Protein 5F82 (pdb70)

CATH classification: 3.40.710.10

Organism: Pseudomonas aeruginosa (NCBI:txid287)

Secondary structure (DSSP, 8-state):
--HHHHHHHHHHHHT-EEEEEEE-TT--EEEEESTTS-EE-GGGGHHHHHHHHHHHHHHTSS-TT-EEE--GGG--SS-HHHHHHTTTTEEEHHHHHHHHHHH--HHHHHHHHHHHTSHHHHHHHHHHTT-SS----S-TTGGG---TT--TTEE-HHHHHHHHHHHHHSSSS-HHHHHHHHHHHHT-SS-TTSGGGGS-TTSEEEEEEEEEGGGEEEEEEEEEETTEEEEEEEEEE-TTS-HHHHHHHHHHHHHHHHHHHT--/-HHHHHHHHHHHHHHHHT-EEEEEEE-TT--EEEEESTTS-EE-GGGGHHHHHHHHHHHHHHTS--TT-EEE--GGG--SS-HHHHHHTTTTEEEHHHHHHHHHHH--HHHHHHHHHHHTHHHHHHHHHHHTT-SS----S-TTGGG---TT--TTEE-HHHHHHHHHHHHTSSSS-HHHHHHHHHHHHT-SS-TTTGGGGS-TTSEEEEEEEEEGGGEEEEEEEEEETTEEEEEEEEEE-TTS-HHHHHHHHHHHHHHHHHHHHH-

Sequence (531 aa):
LTFKTTDDLEKLEREKAAQQIGVVAIVDPQGEIIVAGHRRMAQRFAMGSTFKFFPLAALVFEERIDSSGTERGDRKLSSYGPDMMIVEEWSPATERFLASGHMMTVLEAAQAAVQLSDNGATNLLLREIGGPAAMTQYFRKIGDSVSRLDRKKEPEMSDNTPGDLRDTTTPIAMARTVAKKVLYGGALTSSTTSTHTIEERWLIGNQTGDATLRAGFPKDWVVVGEKTGTCANGGRNDIGFFFKKAQERDYAVAVYTTAPKLSAVERDELVASVGQQVITQLILSSTSEKLTFKTDLEKKLEREKAAQIGVAIVDPQGEIVAGHRMMAQRFAMGSTFKFFPLAALVFERIDSSGTTERGDRKLSYGPDMIVEWSPATTEERFLASGHMMTVLEAAQAAVQLSDNGATNLLLREIGGPAAMTQYFRKIGDSVSRLDRKEPEMSDNTPGDLRDTTTPIAMARTVAKKVLYGGALTSSTTSTHTIERWLIGNQTGDATLRAGFPKDDWVVVGEKTGTCANGGRNDIGFFKAQERDDYAVAVYTTAPKLSAVERDELVASVGQVITQQLLILSST

Solvent-accessible surface area: 20513 Å² total; per-residue (Å²): 154,88,28,117,59,28,0,53,80,23,13,165,98,76,59,2,72,0,0,0,0,0,0,35,32,135,9,112,84,62,12,32,14,106,60,69,75,120,11,11,0,0,12,0,0,0,1,1,0,1,0,6,3,8,38,70,46,51,71,63,103,26,148,8,91,80,113,2,74,20,22,101,117,30,48,44,117,150,2,15,9,0,94,38,13,48,37,30,24,21,2,15,2,52,43,0,0,53,9,1,0,19,20,16,0,7,0,0,0,8,0,2,5,116,52,12,56,14,34,71,13,0,28,126,11,0,95,147,23,56,5,89,59,0,83,5,52,46,107,3,35,64,1,14,64,30,74,111,77,39,81,100,0,5,0,6,0,19,12,0,0,82,0,1,1,66,2,17,64,52,66,32,11,69,98,103,8,25,72,43,0,50,12,21,0,2,7,0,46,45,0,78,52,0,1,25,52,16,9,35,167,103,8,20,11,0,1,0,6,2,80,6,59,76,3,4,30,2,0,0,0,10,0,74,9,136,161,147,34,7,0,2,0,0,0,2,32,0,75,182,25,57,72,96,82,42,25,101,3,0,19,41,0,0,98,11,0,13,94,52,12,110,94,127,113,55,127,115,52,6,98,60,51,0,52,107,22,15,172,113,68,46,9,74,0,0,0,0,0,0,37,33,136,4,111,82,31,6,27,15,98,48,88,56,90,13,11,0,0,12,0,0,1,0,0,0,1,0,4,2,8,41,61,47,53,69,60,102,23,135,10,92,75,115,2,73,21,27,101,132,23,45,41,135,152,2,16,8,0,97,36,11,46,35,29,26,18,1,17,2,64,44,0,0,54,8,0,0,16,21,15,0,14,0,0,0,11,0,2,6,119,52,11,52,16,32,77,15,0,26,130,8,0,96,133,20,68,7,88,41,0,72,4,50,42,106,2,54,64,1,15,66,28,76,112,71,39,94,103,0,6,0,9,0,26,12,0,0,92,2,0,2,82,1,16,57,43,68,30,10,68,98,103,8,25,78,43,0,34,13,20,0,4,6,0,43,48,0,80,52,0,0,34,56,4,19,42,182,112,16,27,14,0,5,0,5,2,80,7,56,76,3,3,32,2,0,0,0,3,0,66,6,76,180,104,43,5,0,1,0,0,0,1,30,0,77,162,28,56,70,100,76,41,28,100,2,0,19,42,0,0,107,18,0,14,93,6,0,102,69,70

Foldseek 3Di:
DALAVLLVVLCVVLVKDKWKFKAFLQLHGDDIDQQADKFACFLQLLLLLLLLVQLCCQVVVFPQFDWQFDAPVLQDPAAVVCVVCRVVGTDGNNRLSLCCFQRVHQSSQVSSCVVQVHQVSSQVSLVVLPQPQAGADHGPDVSQAGDDPDSHNIGGFSSVLNVQSCLQRVPSHPPVSNVVSLVSQQNRNPQCLALVLQADPPKRWGWGWGDGPQAKTWIWTWIQDPPTIMTMIMIMGRRPDDPSVSSNSRSSSNNSVRCVVVVD/DLLVVLAVVVVVLCVVLVKDKWKFKAFLQLHTPHIDQQVPKDFCFLQLLLLLLLLLQLCCQVVVFPQFDWQFDAPVLQDPAAVVCVVCRVVGTDGNNRLSLCCFQRVHQSSQVSSLVVQPHQVSSQVSLVVLPQPFAGADHGPDVSQAGDPPDSHRIGGFSSVLNVQSCLQRVPSHDPVSNVVSLVSQQNRNPLCLALVLQADPPKRWGWGWGHHQQAKTWIWTWIADPNGIMTMIMIMGRRPDDPSVSSVSRSVSSNSVRSSVVVD

Radius of gyration: 24.46 Å; Cα contacts (8 Å, |Δi|>4): 1226; chains: 2; bounding box: 44×71×62 Å

InterPro domains:
  IPR000871 Beta-lactamase, class-A [PR00118] (27-51)
  IPR000871 Beta-lactamase, class-A [PR00118] (58-75)
  IPR000871 Beta-lactamase, class-A [PR00118] (101-126)
  IPR000871 Beta-lactamase, class-A [PR00118] (137-161)
  IPR000871 Beta-lactamase, class-A [PR00118] (163-188)
  IPR000871 Beta-lactamase, class-A [PR00118] (199-214)
  IPR000871 Beta-lactamase, class-A [PR00118] (216-231)
  IPR000871 Beta-lactamase, class-A [PTHR35333] (23-281)
  IPR012338 Beta-lactamase/transpeptidase-like [G3DSA:3.40.710.10] (19-287)
  IPR012338 Beta-lactamase/transpeptidase-like [SSF56601] (23-280)
  IPR045155 Beta-lactamase class A, catalytic domain [PF13354] (24-280)
  IPR058214 Beta-lactamase GES-1/2/5 [NF012103] (1-287)

Nearest PDB structures (foldseek):
  3v3s-assembly2_B  TM=1.002E+00  e=1.021E-51  Pseudomonas aeruginosa
  3ni9-assembly2_B  TM=1.002E+00  e=2.261E-51  Pseudomonas aeruginosa
  5f82-assembly2_B  TM=1.001E+00  e=4.469E-51  Pseudomonas aeruginosa
  2qpn-assembly2_B  TM=1.001E+00  e=2.597E-50  unclassified
  3tsg-assembly2_B  TM=1.001E+00  e=2.748E-50  Acinetobacter baumannii

B-factor: mean 12.5, std 7.93, range [4.14, 57.14]

Structure (mmCIF, N/CA/C/O backbone):
data_5F82
#
_entry.id   5F82
#
_cell.length_a   42.711
_cell.length_b   80.939
_cell.length_c   71.052
_cell.angle_alpha   90.00
_cell.angle_beta   101.36
_cell.angle_gamma   90.00
#
_symmetry.space_group_name_H-M   'P 1 21 1'
#
loop_
_entity.id
_entity.type
_entity.pdbx_description
1 polymer Beta-lactamase
2 non-polymer '4-(2-HYDROXYETHYL)-1-PIPERAZINE ETHANESULFONIC ACID'
3 water water
#
loop_
_atom_site.group_PDB
_atom_site.id
_atom_site.type_symbol
_atom_site.label_atom_id
_atom_site.label_alt_id
_atom_site.label_comp_id
_atom_site.label_asym_id
_atom_site.label_entity_id
_atom_site.label_seq_id
_atom_site.pdbx_PDB_ins_code
_atom_site.Cartn_x
_atom_site.Cartn_y
_atom_site.Cartn_z
_atom_site.occupancy
_atom_site.B_iso_or_equiv
_atom_site.auth_seq_id
_atom_site.auth_comp_id
_atom_site.auth_asym_id
_atom_site.auth_atom_id
_atom_site.pdbx_PDB_model_num
ATOM 1 N N . LEU A 1 22 ? -0.160 -25.818 19.444 1.00 25.40 22 LEU A N 1
ATOM 2 C CA . LEU A 1 22 ? 0.330 -26.056 20.801 1.00 24.38 22 LEU A CA 1
ATOM 3 C C . LEU A 1 22 ? -0.373 -25.146 21.816 1.00 20.56 22 LEU A C 1
ATOM 4 O O . LEU A 1 22 ? -0.995 -24.142 21.441 1.00 20.87 22 LEU A O 1
ATOM 19 N N . THR A 1 23 ? -0.252 -25.469 23.104 1.00 16.16 23 THR A N 1
ATOM 20 C CA . THR A 1 23 ? -0.855 -24.633 24.130 1.00 12.41 23 THR A CA 1
ATOM 21 C C . THR A 1 23 ? -0.081 -23.330 24.249 1.00 9.78 23 THR A C 1
ATOM 22 O O . THR A 1 23 ? 1.044 -23.196 23.771 1.00 10.16 23 THR A O 1
ATOM 33 N N . PHE A 1 24 ? -0.709 -22.366 24.899 1.00 8.74 24 PHE A N 1
ATOM 34 C CA . PHE A 1 24 ? -0.068 -21.099 25.230 1.00 8.39 24 PHE A CA 1
ATOM 35 C C . PHE A 1 24 ? 1.291 -21.345 25.908 1.00 7.67 24 PHE A C 1
ATOM 36 O O . PHE A 1 24 ? 2.313 -20.802 25.482 1.00 7.97 24 PHE A O 1
ATOM 53 N N . LYS A 1 25 ? 1.306 -22.184 26.935 1.00 7.83 25 LYS A N 1
ATOM 54 C CA . LYS A 1 25 ? 2.528 -22.450 27.666 1.00 8.18 25 LYS A CA 1
ATOM 55 C C . LYS A 1 25 ? 3.584 -23.090 26.779 1.00 8.43 25 LYS A C 1
ATOM 56 O O . LYS A 1 25 ? 4.741 -22.662 26.768 1.00 8.59 25 LYS A O 1
ATOM 87 N N . THR A 1 26 ? 3.237 -24.139 26.044 1.00 9.28 26 THR A N 1
ATOM 88 C CA A THR A 1 26 ? 4.246 -24.837 25.272 0.73 10.33 26 THR A CA 1
ATOM 89 C CA B THR A 1 26 ? 4.267 -24.838 25.277 0.27 10.30 26 THR A CA 1
ATOM 90 C C . THR A 1 26 ? 4.721 -24.014 24.069 1.00 9.02 26 THR A C 1
ATOM 91 O O . THR A 1 26 ? 5.869 -24.117 23.673 1.00 8.95 26 THR A O 1
ATOM 112 N N A ASP A 1 27 ? 3.871 -23.160 23.509 0.57 8.63 27 ASP A N 1
ATOM 113 N N B ASP A 1 27 ? 3.847 -23.177 23.510 0.43 9.11 27 ASP A N 1
ATOM 114 C CA A ASP A 1 27 ? 4.333 -22.287 22.436 0.57 8.45 27 ASP A CA 1
ATOM 115 C CA B ASP A 1 27 ? 4.264 -22.256 22.452 0.43 9.44 27 ASP A CA 1
ATOM 116 C C A ASP A 1 27 ? 5.294 -21.211 22.943 0.57 7.65 27 ASP A C 1
ATOM 117 C C B ASP A 1 27 ? 5.311 -21.273 22.977 0.43 8.21 27 ASP A C 1
ATOM 118 O O A ASP A 1 27 ? 6.238 -20.846 22.243 0.57 7.79 27 ASP A O 1
ATOM 119 O O B ASP A 1 27 ? 6.335 -21.044 22.333 0.43 8.21 27 ASP A O 1
ATOM 136 N N . LEU A 1 28 ? 5.060 -20.694 24.146 1.00 7.28 28 LEU A N 1
ATOM 137 C CA . LEU A 1 28 ? 6.016 -19.770 24.740 1.00 6.92 28 LEU A CA 1
ATOM 138 C C . LEU A 1 28 ? 7.316 -20.482 25.081 1.00 7.00 28 LEU A C 1
ATOM 139 O O . LEU A 1 28 ? 8.392 -19.941 24.836 1.00 7.08 28 LEU A O 1
ATOM 156 N N . GLU A 1 29 ? 7.226 -21.707 25.592 1.00 7.81 29 GLU A N 1
ATOM 157 C CA . GLU A 1 29 ? 8.437 -22.461 25.918 1.00 8.10 29 GLU A CA 1
ATOM 158 C C . GLU A 1 29 ? 9.254 -22.780 24.673 1.00 8.09 29 GLU A C 1
ATOM 159 O O . GLU A 1 29 ? 10.475 -22.806 24.729 1.00 8.43 29 GLU A O 1
ATOM 171 N N . LYS A 1 30 ? 8.591 -22.991 23.541 1.00 8.27 30 LYS A N 1
ATOM 172 C CA . LYS A 1 30 ? 9.289 -23.244 22.296 1.00 9.34 30 LYS A CA 1
ATOM 173 C C . LYS A 1 30 ? 10.091 -22.010 21.883 1.00 8.39 30 LYS A C 1
ATOM 174 O O . LYS A 1 30 ? 11.250 -22.117 21.491 1.00 8.60 30 LYS A O 1
ATOM 193 N N . LEU A 1 31 ? 9.473 -20.832 21.966 1.00 7.89 31 LEU A N 1
ATOM 194 C CA . LEU A 1 31 ? 10.181 -19.589 21.679 1.00 7.58 31 LEU A CA 1
ATOM 195 C C . LEU A 1 31 ? 11.363 -19.416 22.624 1.00 7.38 31 LEU A C 1
ATOM 196 O O . LEU A 1 31 ? 12.451 -19.048 22.202 1.00 7.76 31 LEU A O 1
ATOM 212 N N . GLU A 1 32 ? 11.146 -19.673 23.906 1.00 6.73 32 GLU A N 1
ATOM 213 C CA . GLU A 1 32 ? 12.218 -19.536 24.893 1.00 6.89 32 GLU A CA 1
ATOM 214 C C . GLU A 1 32 ? 13.404 -20.425 24.545 1.00 7.38 32 GLU A C 1
ATOM 215 O O . GLU A 1 32 ? 14.551 -19.993 24.555 1.00 7.86 32 GLU A O 1
ATOM 227 N N . ARG A 1 33 ? 13.121 -21.684 24.248 1.00 7.84 33 ARG A N 1
ATOM 228 C CA . ARG A 1 33 ? 14.177 -22.643 23.977 1.00 8.68 33 ARG A CA 1
ATOM 229 C C . ARG A 1 33 ? 14.923 -22.281 22.696 1.00 8.87 33 ARG A C 1
ATOM 230 O O . ARG A 1 33 ? 16.154 -22.292 22.647 1.00 10.16 33 ARG A O 1
ATOM 251 N N . GLU A 1 34 ? 14.181 -21.986 21.638 1.00 9.34 34 GLU A N 1
ATOM 252 C CA . GLU A 1 34 ? 14.793 -21.773 20.335 1.00 10.53 34 GLU A CA 1
ATOM 253 C C . GLU A 1 34 ? 15.518 -20.429 20.222 1.00 10.53 34 GLU A C 1
ATOM 254 O O . GLU A 1 34 ? 16.491 -20.316 19.473 1.00 12.15 34 GLU A O 1
ATOM 266 N N . LYS A 1 35 ? 15.060 -19.432 20.974 1.00 9.67 35 LYS A N 1
ATOM 267 C CA . LYS A 1 35 ? 15.673 -18.102 20.966 1.00 10.14 35 LYS A CA 1
ATOM 268 C C . LYS A 1 35 ? 16.616 -17.872 22.144 1.00 9.69 35 LYS A C 1
ATOM 269 O O . LYS A 1 35 ? 17.213 -16.795 22.241 1.00 10.59 35 LYS A O 1
ATOM 288 N N . ALA A 1 36 ? 16.764 -18.861 23.024 1.00 9.02 36 ALA A N 1
ATOM 289 C CA . ALA A 1 36 ? 17.551 -18.711 24.255 1.00 8.83 36 ALA A CA 1
ATOM 290 C C . ALA A 1 36 ? 17.103 -17.459 25.014 1.00 8.55 36 ALA A C 1
ATOM 291 O O . ALA A 1 36 ? 17.897 -16.575 25.358 1.00 9.24 36 ALA A O 1
ATOM 298 N N . ALA A 1 37 ? 15.807 -17.431 25.301 1.00 7.60 37 ALA A N 1
ATOM 299 C CA . ALA A 1 37 ? 15.153 -16.273 25.880 1.00 6.85 37 ALA A CA 1
ATOM 300 C C . ALA A 1 37 ? 14.300 -16.705 27.056 1.00 6.33 37 ALA A C 1
ATOM 301 O O . ALA A 1 37 ? 13.905 -17.865 27.147 1.00 7.14 37 ALA A O 1
ATOM 308 N N . GLN A 1 38 ? 13.993 -15.747 27.928 1.00 6.31 38 GLN A N 1
ATOM 309 C CA A GLN A 1 38 ? 12.942 -15.942 28.904 0.52 5.93 38 GLN A CA 1
ATOM 310 C CA B GLN A 1 38 ? 12.981 -15.880 28.969 0.48 7.33 38 GLN A CA 1
ATOM 311 C C . GLN A 1 38 ? 11.854 -14.906 28.661 1.00 6.26 38 GLN A C 1
ATOM 312 O O . GLN A 1 38 ? 12.122 -13.726 28.401 1.00 6.87 38 GLN A O 1
ATOM 339 N N . ILE A 1 39 ? 10.623 -15.392 28.733 1.00 5.87 39 ILE A N 1
ATOM 340 C CA . ILE A 1 39 ? 9.437 -14.600 28.445 1.00 5.62 39 ILE A CA 1
ATOM 341 C C . ILE A 1 39 ? 8.546 -14.574 29.667 1.00 5.52 39 ILE A C 1
ATOM 342 O O . ILE A 1 39 ? 8.130 -15.620 30.176 1.00 7.19 39 ILE A O 1
ATOM 358 N N . GLY A 1 40 ? 8.280 -13.363 30.145 1.00 5.03 40 GLY A N 1
ATOM 359 C CA . GLY A 1 40 ? 7.331 -13.131 31.207 1.00 4.87 40 GLY A CA 1
ATOM 360 C C . GLY A 1 40 ? 6.092 -12.458 30.653 1.00 5.39 40 GLY A C 1
ATOM 361 O O . GLY A 1 40 ? 6.190 -11.404 30.019 1.00 6.12 40 GLY A O 1
ATOM 365 N N . VAL A 1 41 ? 4.938 -13.064 30.869 1.00 5.04 41 VAL A N 1
ATOM 366 C CA A VAL A 1 41 ? 3.666 -12.552 30.355 0.80 5.53 41 VAL A CA 1
ATOM 367 C CA B VAL A 1 41 ? 3.709 -12.466 30.403 0.20 5.35 41 VAL A CA 1
ATOM 368 C C . VAL A 1 41 ? 2.605 -12.644 31.427 1.00 4.90 41 VAL A C 1
ATOM 369 O O . VAL A 1 41 ? 2.508 -13.669 32.102 1.00 5.49 41 VAL A O 1
ATOM 394 N N . ALA A 1 42 ? 1.778 -11.611 31.540 1.00 4.82 42 ALA A N 1
ATOM 395 C CA . ALA A 1 42 ? 0.530 -11.710 32.270 1.00 5.19 42 ALA A CA 1
ATOM 396 C C . ALA A 1 42 ? -0.545 -11.014 31.474 1.00 5.21 42 ALA A C 1
ATOM 397 O O . ALA A 1 42 ? -0.320 -9.920 30.935 1.00 5.39 42 ALA A O 1
ATOM 404 N N . ILE A 1 43 ? -1.714 -11.646 31.420 1.00 5.64 43 ILE A N 1
ATOM 405 C CA . ILE A 1 43 ? -2.926 -11.061 30.858 1.00 5.97 43 ILE A CA 1
ATOM 406 C C . ILE A 1 43 ? -3.956 -11.081 31.975 1.00 5.79 43 ILE A C 1
ATOM 407 O O . ILE A 1 43 ? -4.173 -12.135 32.581 1.00 5.98 43 ILE A O 1
ATOM 431 N N . VAL A 1 44 ? -4.584 -9.940 32.252 1.00 5.91 44 VAL A N 1
ATOM 432 C CA . VAL A 1 44 ? -5.641 -9.853 33.235 1.00 6.29 44 VAL A CA 1
ATOM 433 C C . VAL A 1 44 ? -6.852 -9.163 32.627 1.00 6.44 44 VAL A C 1
ATOM 434 O O . VAL A 1 44 ? -6.752 -8.445 31.626 1.00 6.76 44 VAL A O 1
ATOM 447 N N . ASP A 1 45 ? -7.998 -9.376 33.256 1.00 6.80 45 ASP A N 1
ATOM 448 C CA . ASP A 1 45 ? -9.221 -8.713 32.845 1.00 6.95 45 ASP A CA 1
ATOM 449 C C . ASP A 1 45 ? -9.277 -7.313 33.472 1.00 7.14 45 ASP A C 1
ATOM 450 O O . ASP A 1 45 ? -8.350 -6.910 34.170 1.00 7.42 45 ASP A O 1
ATOM 459 N N . PRO A 1 46 ? -10.345 -6.548 33.205 1.00 7.82 46 PRO A N 1
ATOM 460 C CA . PRO A 1 46 ? -10.359 -5.161 33.680 1.00 8.35 46 PRO A CA 1
ATOM 461 C C . PRO A 1 46 ? -10.278 -5.002 35.191 1.00 8.29 46 PRO A C 1
ATOM 462 O O . PRO A 1 46 ? -9.834 -3.950 35.659 1.00 9.08 46 PRO A O 1
ATOM 473 N N . GLN A 1 47 ? -10.716 -6.022 35.925 1.00 8.17 47 GLN A N 1
ATOM 474 C CA . GLN A 1 47 ? -10.649 -6.022 37.380 1.00 8.73 47 GLN A CA 1
ATOM 475 C C . GLN A 1 47 ? -9.356 -6.632 37.918 1.00 8.67 47 GLN A C 1
ATOM 476 O O . GLN A 1 47 ? -9.194 -6.802 39.126 1.00 10.11 47 GLN A O 1
ATOM 490 N N . GLY A 1 48 ? -8.423 -6.945 37.031 1.00 8.04 48 GLY A N 1
ATOM 491 C CA . GLY A 1 48 ? -7.163 -7.531 37.436 1.00 8.34 48 GLY A CA 1
ATOM 492 C C . GLY A 1 48 ? -7.221 -9.030 37.682 1.00 8.09 48 GLY A C 1
ATOM 493 O O . GLY A 1 48 ? -6.258 -9.610 38.191 1.00 8.77 48 GLY A O 1
ATOM 497 N N . GLU A 1 49 ? -8.325 -9.678 37.316 1.00 7.71 49 GLU A N 1
ATOM 498 C CA . GLU A 1 49 ? -8.420 -11.114 37.490 1.00 7.86 49 GLU A CA 1
ATOM 499 C C . GLU A 1 49 ? -7.588 -11.818 36.413 1.00 7.55 49 GLU A C 1
ATOM 500 O O . GLU A 1 49 ? -7.549 -11.415 35.242 1.00 7.51 49 GLU A O 1
ATOM 512 N N . ILE A 1 50 ? -6.899 -12.873 36.808 1.00 7.99 50 ILE A N 1
ATOM 513 C CA A ILE A 1 50 ? -5.962 -13.495 35.893 0.50 8.69 50 ILE A CA 1
ATOM 514 C CA B ILE A 1 50 ? -5.969 -13.561 35.936 0.50 8.45 50 ILE A CA 1
ATOM 515 C C . ILE A 1 50 ? -6.662 -14.212 34.738 1.00 8.25 50 ILE A C 1
ATOM 516 O O . ILE A 1 50 ? -7.645 -14.934 34.921 1.00 9.59 50 ILE A O 1
ATOM 547 N N . VAL A 1 51 ? -6.125 -13.976 33.537 1.00 7.46 51 VAL A N 1
ATOM 548 C CA . VAL A 1 51 ? -6.541 -14.652 32.322 1.00 7.48 51 VAL A CA 1
ATOM 549 C C . VAL A 1 51 ? -5.480 -15.660 31.878 1.00 7.57 51 VAL A C 1
ATOM 550 O O . VAL A 1 51 ? -5.807 -16.810 31.607 1.00 9.20 51 VAL A O 1
ATOM 563 N N . ALA A 1 52 ? -4.215 -15.248 31.826 1.00 7.04 52 ALA A N 1
ATOM 564 C CA . ALA A 1 52 ? -3.134 -16.126 31.401 1.00 7.59 52 ALA A CA 1
ATOM 565 C C . ALA A 1 52 ? -1.812 -15.605 31.931 1.00 6.88 52 ALA A C 1
ATOM 566 O O . ALA A 1 52 ? -1.676 -14.416 32.203 1.00 7.23 52 ALA A O 1
ATOM 573 N N . GLY A 1 53 ? -0.817 -16.477 32.036 1.00 6.92 53 GLY A N 1
ATOM 574 C CA . GLY A 1 53 ? 0.490 -16.046 32.481 1.00 7.63 53 GLY A CA 1
ATOM 575 C C . GLY A 1 53 ? 1.573 -17.043 32.150 1.00 6.68 53 GLY A C 1
ATOM 576 O O . GLY A 1 53 ? 1.298 -18.235 31.979 1.00 7.60 53 GLY A O 1
ATOM 580 N N . HIS A 1 54 ? 2.804 -16.546 32.077 1.00 6.05 54 HIS A N 1
ATOM 581 C CA . HIS A 1 54 ? 3.995 -17.370 31.906 1.00 6.03 54 HIS A CA 1
ATOM 582 C C . HIS A 1 54 ? 5.119 -16.630 32.637 1.00 5.59 54 HIS A C 1
ATOM 583 O O . HIS A 1 54 ? 5.323 -15.442 32.396 1.00 5.54 54 HIS A O 1
ATOM 597 N N . ARG A 1 55 ? 5.817 -17.309 33.542 1.00 5.82 55 ARG A N 1
ATOM 598 C CA A ARG A 1 55 ? 6.818 -16.663 34.413 0.53 5.24 55 ARG A CA 1
ATOM 599 C CA B ARG A 1 55 ? 6.785 -16.661 34.429 0.47 6.65 55 ARG A CA 1
ATOM 600 C C . ARG A 1 55 ? 6.252 -15.351 34.965 1.00 5.57 55 ARG A C 1
ATOM 601 O O . ARG A 1 55 ? 6.967 -14.344 35.053 1.00 5.60 55 ARG A O 1
ATOM 642 N N . MET A 1 56 ? 4.993 -15.372 35.369 1.00 5.56 56 MET A N 1
ATOM 643 C CA . MET A 1 56 ? 4.307 -14.109 35.574 1.00 5.89 56 MET A CA 1
ATOM 644 C C . MET A 1 56 ? 4.764 -13.363 36.818 1.00 5.45 56 MET A C 1
ATOM 645 O O . MET A 1 56 ? 4.522 -12.162 36.923 1.00 5.83 56 MET A O 1
ATOM 659 N N . ALA A 1 57 ? 5.414 -14.062 37.742 1.00 5.38 57 ALA A N 1
ATOM 660 C CA . ALA A 1 57 ? 5.910 -13.457 38.967 1.00 5.92 57 ALA A CA 1
ATOM 661 C C . ALA A 1 57 ? 7.442 -13.463 39.021 1.00 5.55 57 ALA A C 1
ATOM 662 O O . ALA A 1 57 ? 8.028 -13.203 40.069 1.00 6.46 57 ALA A O 1
ATOM 669 N N . GLN A 1 58 ? 8.102 -13.698 37.891 1.00 5.50 58 GLN A N 1
ATOM 670 C CA . GLN A 1 58 ? 9.532 -13.431 37.783 1.00 5.66 58 GLN A CA 1
ATOM 671 C C . GLN A 1 58 ? 9.752 -11.924 37.629 1.00 5.25 58 GLN A C 1
ATOM 672 O O . GLN A 1 58 ? 9.032 -11.271 36.887 1.00 5.32 58 GLN A O 1
ATOM 686 N N . ARG A 1 59 ? 10.753 -11.385 38.318 1.00 5.02 59 ARG A N 1
ATOM 687 C CA . ARG A 1 59 ? 11.108 -9.974 38.164 1.00 5.17 59 ARG A CA 1
ATOM 688 C C . ARG A 1 59 ? 11.897 -9.748 36.888 1.00 5.11 59 ARG A C 1
ATOM 689 O O . ARG A 1 59 ? 12.780 -10.533 36.536 1.00 6.00 59 ARG A O 1
ATOM 710 N N . PHE A 1 60 ? 11.561 -8.655 36.200 1.00 4.78 60 PHE A N 1
ATOM 711 C CA . PHE A 1 60 ? 12.279 -8.189 35.026 1.00 5.04 60 PHE A CA 1
ATOM 712 C C . PHE A 1 60 ? 12.487 -6.680 35.155 1.00 4.97 60 PHE A C 1
ATOM 713 O O . PHE A 1 60 ? 11.646 -5.975 35.719 1.00 5.35 60 PHE A O 1
ATOM 730 N N . ALA A 1 61 ? 13.580 -6.198 34.587 1.00 5.13 61 ALA A N 1
ATOM 731 C CA . ALA A 1 61 ? 13.816 -4.757 34.500 1.00 5.24 61 ALA A CA 1
ATOM 732 C C . ALA A 1 61 ? 12.682 -4.103 33.696 1.00 5.29 61 ALA A C 1
ATOM 733 O O . ALA A 1 61 ? 12.348 -4.548 32.592 1.00 5.66 61 ALA A O 1
ATOM 740 N N . MET A 1 62 ? 12.113 -3.031 34.241 1.00 5.30 62 MET A N 1
ATOM 741 C CA . MET A 1 62 ? 11.034 -2.324 33.552 1.00 5.24 62 MET A CA 1
ATOM 742 C C . MET A 1 62 ? 11.488 -1.639 32.272 1.00 5.09 62 MET A C 1
ATOM 743 O O . MET A 1 62 ? 10.728 -1.523 31.302 1.00 5.18 62 MET A O 1
ATOM 757 N N . GLY A 1 63 ? 12.695 -1.085 32.303 1.00 5.41 63 GLY A N 1
ATOM 758 C CA . GLY A 1 63 ? 13.065 -0.122 31.291 1.00 5.59 63 GLY A CA 1
ATOM 759 C C . GLY A 1 63 ? 11.993 0.949 31.182 1.00 5.13 63 GLY A C 1
ATOM 760 O O . GLY A 1 63 ? 11.285 1.260 32.140 1.00 5.45 63 GLY A O 1
ATOM 764 N N . SER A 1 64 ? 11.839 1.486 29.979 1.00 5.29 64 SER A N 1
ATOM 765 C CA . SER A 1 64 ? 10.942 2.615 29.768 1.00 5.38 64 SER A CA 1
ATOM 766 C C . SER A 1 64 ? 9.463 2.293 29.933 1.00 4.94 64 SER A C 1
ATOM 767 O O . SER A 1 64 ? 8.638 3.207 29.848 1.00 5.38 64 SER A O 1
ATOM 775 N N . THR A 1 65 ? 9.093 1.037 30.195 1.00 4.78 65 THR A N 1
ATOM 776 C CA . THR A 1 65 ? 7.684 0.749 30.428 1.00 4.76 65 THR A CA 1
ATOM 777 C C . THR A 1 65 ? 7.136 1.545 31.616 1.00 4.84 65 THR A C 1
ATOM 778 O O . THR A 1 65 ? 5.931 1.819 31.660 1.00 5.44 65 THR A O 1
ATOM 789 N N . PHE A 1 66 ? 7.988 1.955 32.570 1.00 4.94 66 PHE A N 1
ATOM 790 C CA . PHE A 1 66 ? 7.497 2.709 33.720 1.00 5.51 66 PHE A CA 1
ATOM 791 C C . PHE A 1 66 ? 6.926 4.063 33.339 1.00 5.22 66 PHE A C 1
ATOM 792 O O . PHE A 1 66 ? 6.223 4.665 34.147 1.00 5.56 66 PHE A O 1
ATOM 809 N N . LYS A 1 67 ? 7.226 4.556 32.138 1.00 4.97 67 LYS A N 1
ATOM 810 C CA . LYS A 1 67 ? 6.755 5.875 31.728 1.00 5.13 67 LYS A CA 1
ATOM 811 C C . LYS A 1 67 ? 5.230 5.925 31.629 1.00 5.00 67 LYS A C 1
ATOM 812 O O . LYS A 1 67 ? 4.650 7.000 31.762 1.00 5.38 67 LYS A O 1
ATOM 831 N N . PHE A 1 68 ? 4.579 4.786 31.385 1.00 5.27 68 PHE A N 1
ATOM 832 C CA A PHE A 1 68 ? 3.120 4.731 31.382 0.41 5.41 68 PHE A CA 1
ATOM 833 C CA B PHE A 1 68 ? 3.122 4.755 31.390 0.59 5.72 68 PHE A CA 1
ATOM 834 C C . PHE A 1 68 ? 2.590 4.985 32.820 1.00 5.34 68 PHE A C 1
ATOM 835 O O . PHE A 1 68 ? 1.849 5.933 33.040 1.00 5.49 68 PHE A O 1
ATOM 868 N N . PRO A 1 69 ? 3.014 4.190 33.824 1.00 5.56 69 PRO A N 1
ATOM 869 C CA . PRO A 1 69 ? 2.644 4.545 35.210 1.00 5.93 69 PRO A CA 1
ATOM 870 C C . PRO A 1 69 ? 3.057 5.961 35.628 1.00 5.44 69 PRO A C 1
ATOM 871 O O . PRO A 1 69 ? 2.320 6.577 36.388 1.00 5.99 69 PRO A O 1
ATOM 882 N N . LEU A 1 70 ? 4.189 6.464 35.158 1.00 5.49 70 LEU A N 1
ATOM 883 C CA . LEU A 1 70 ? 4.570 7.844 35.476 1.00 5.69 70 LEU A CA 1
ATOM 884 C C . LEU A 1 70 ? 3.521 8.836 34.951 1.00 5.44 70 LEU A C 1
ATOM 885 O O . LEU A 1 70 ? 3.124 9.764 35.645 1.00 5.80 70 LEU A O 1
ATOM 901 N N . ALA A 1 71 ? 3.075 8.652 33.716 1.00 5.51 71 ALA A N 1
ATOM 902 C CA . ALA A 1 71 ? 2.016 9.495 33.185 1.00 5.90 71 ALA A CA 1
ATOM 903 C C . ALA A 1 71 ? 0.738 9.362 34.008 1.00 5.67 71 ALA A C 1
ATOM 904 O O . ALA A 1 71 ? 0.056 10.357 34.255 1.00 6.18 71 ALA A O 1
ATOM 911 N N . ALA A 1 72 ? 0.418 8.154 34.470 1.00 5.60 72 ALA A N 1
ATOM 912 C CA . ALA A 1 72 ? -0.755 7.970 35.310 1.00 6.07 72 ALA A CA 1
ATOM 913 C C . ALA A 1 72 ? -0.620 8.765 36.615 1.00 6.04 72 ALA A C 1
ATOM 914 O O . ALA A 1 72 ? -1.575 9.408 37.047 1.00 6.60 72 ALA A O 1
ATOM 921 N N . LEU A 1 73 ? 0.563 8.718 37.230 1.00 5.93 73 LEU A N 1
ATOM 922 C CA . LEU A 1 73 ? 0.845 9.489 38.436 1.00 6.66 73 LEU A CA 1
ATOM 923 C C . LEU A 1 73 ? 0.573 10.978 38.180 1.00 6.42 73 LEU A C 1
ATOM 924 O O . LEU A 1 73 ? -0.070 11.665 38.983 1.00 6.97 73 LEU A O 1
ATOM 940 N N . VAL A 1 74 ? 1.066 11.473 37.053 1.00 6.16 74 VAL A N 1
ATOM 941 C CA . VAL A 1 74 ? 0.863 12.871 36.685 1.00 6.54 74 VAL A CA 1
ATOM 942 C C . VAL A 1 74 ? -0.630 13.178 36.519 1.00 6.42 74 VAL A C 1
ATOM 943 O O . VAL A 1 74 ? -1.107 14.192 37.021 1.00 6.93 74 VAL A O 1
ATOM 956 N N . PHE A 1 75 ? -1.364 12.314 35.824 1.00 6.40 75 PHE A N 1
ATOM 957 C CA . PHE A 1 75 ? -2.799 12.534 35.676 1.00 6.73 75 PHE A CA 1
ATOM 958 C C . PHE A 1 75 ? -3.531 12.489 37.005 1.00 6.92 75 PHE A C 1
ATOM 959 O O . PHE A 1 75 ? -4.500 13.223 37.183 1.00 7.45 75 PHE A O 1
ATOM 976 N N A GLU A 1 76 ? -3.100 11.650 37.942 0.69 6.96 76 GLU A N 1
ATOM 977 N N B GLU A 1 76 ? -3.100 11.653 37.942 0.31 7.23 76 GLU A N 1
ATOM 978 C CA A GLU A 1 76 ? -3.749 11.629 39.249 0.69 7.45 76 GLU A CA 1
ATOM 979 C CA B GLU A 1 76 ? -3.761 11.643 39.240 0.31 7.75 76 GLU A CA 1
ATOM 980 C C . GLU A 1 76 ? -3.574 12.996 39.926 1.00 7.52 76 GLU A C 1
ATOM 981 O O . GLU A 1 76 ? -4.496 13.510 40.557 1.00 8.36 76 GLU A O 1
ATOM 1004 N N . ARG A 1 77 ? -2.382 13.572 39.792 1.00 7.37 77 ARG A N 1
ATOM 1005 C CA . ARG A 1 77 ? -2.131 14.887 40.364 1.00 8.12 77 ARG A CA 1
ATOM 1006 C C . ARG A 1 77 ? -2.966 15.964 39.646 1.00 8.10 77 ARG A C 1
ATOM 1007 O O . ARG A 1 77 ? -3.516 16.868 40.290 1.00 9.39 77 ARG A O 1
ATOM 1028 N N . ILE A 1 78 ? -3.085 15.865 38.325 1.00 7.68 78 ILE A N 1
ATOM 1029 C CA . ILE A 1 78 ? -3.958 16.777 37.578 1.00 7.98 78 ILE A CA 1
ATOM 1030 C C . ILE A 1 78 ? -5.404 16.639 38.066 1.00 8.52 78 ILE A C 1
ATOM 1031 O O . ILE A 1 78 ? -6.078 17.636 38.331 1.00 9.92 78 ILE A O 1
ATOM 1047 N N . ASP A 1 79 ? -5.873 15.406 38.212 1.00 8.36 79 ASP A N 1
ATOM 1048 C CA . ASP A 1 79 ? -7.234 15.161 38.668 1.00 9.17 79 ASP A CA 1
ATOM 1049 C C . ASP A 1 79 ? -7.493 15.753 40.058 1.00 10.46 79 ASP A C 1
ATOM 1050 O O . ASP A 1 79 ? -8.583 16.259 40.324 1.00 11.67 79 ASP A O 1
ATOM 1059 N N A SER A 1 80 ? -6.488 15.672 40.931 0.48 11.00 80 SER A N 1
ATOM 1060 N N B SER A 1 80 ? -6.507 15.672 40.944 0.52 10.75 80 SER A N 1
ATOM 1061 C CA A SER A 1 80 ? -6.591 16.126 42.321 0.48 12.25 80 SER A CA 1
ATOM 1062 C CA B SER A 1 80 ? -6.669 16.150 42.314 0.52 12.07 80 SER A CA 1
ATOM 1063 C C A SER A 1 80 ? -6.239 17.598 42.502 0.48 12.43 80 SER A C 1
ATOM 1064 C C B SER A 1 80 ? -6.441 17.652 42.433 0.52 12.47 80 SER A C 1
ATOM 1065 O O A SER A 1 80 ? -6.310 18.125 43.619 0.48 13.01 80 SER A O 1
ATOM 1066 O O B SER A 1 80 ? -6.808 18.260 43.435 0.52 13.17 80 SER A O 1
ATOM 1081 N N . GLY A 1 81 ? -5.837 18.248 41.414 1.00 12.38 81 GLY A N 1
ATOM 1082 C CA . GLY A 1 81 ? -5.499 19.656 41.439 1.00 12.51 81 GLY A CA 1
ATOM 1083 C C . GLY A 1 81 ? -4.111 19.980 41.972 1.00 12.61 81 GLY A C 1
ATOM 1084 O O . GLY A 1 81 ? -3.762 21.156 42.088 1.00 14.55 81 GLY A O 1
ATOM 1089 N N . THR A 1 82 ? -3.302 18.970 42.283 1.00 11.18 82 THR A N 1
ATOM 1090 C CA . THR A 1 82 ? -1.965 19.237 42.804 1.00 11.37 82 THR A CA 1
ATOM 1091 C C . THR A 1 82 ? -0.929 19.437 41.689 1.00 10.45 82 THR A C 1
ATOM 1092 O O . THR A 1 82 ? 0.215 19.800 41.965 1.00 12.68 82 THR A O 1
ATOM 1103 N N . GLU A 1 83 ? -1.337 19.225 40.443 1.00 8.88 83 GLU A N 1
ATOM 1104 C CA . GLU A 1 83 ? -0.527 19.590 39.291 1.00 8.02 83 GLU A CA 1
ATOM 1105 C C . GLU A 1 83 ? -1.475 20.173 38.244 1.00 7.44 83 GLU A C 1
ATOM 1106 O O . GLU A 1 83 ? -2.676 19.910 38.289 1.00 8.00 83 GLU A O 1
ATOM 1118 N N . ARG A 1 84 ? -0.924 20.961 37.327 1.00 7.41 84 ARG A N 1
ATOM 1119 C CA . ARG A 1 84 ? -1.686 21.581 36.245 1.00 7.17 84 ARG A CA 1
ATOM 1120 C C . ARG A 1 84 ? -1.026 21.172 34.932 1.00 6.91 84 ARG A C 1
ATOM 1121 O O . ARG A 1 84 ? 0.172 21.360 34.737 1.00 7.09 84 ARG A O 1
ATOM 1142 N N . GLY A 1 85 ? -1.806 20.602 34.024 1.00 6.60 85 GLY A N 1
ATOM 1143 C CA . GLY A 1 85 ? -1.248 20.042 32.812 1.00 6.73 85 GLY A CA 1
ATOM 1144 C C . GLY A 1 85 ? -0.478 21.016 31.938 1.00 6.05 85 GLY A C 1
ATOM 1145 O O . GLY A 1 85 ? 0.499 20.647 31.295 1.00 6.27 85 GLY A O 1
ATOM 1149 N N . ASP A 1 86 ? -0.952 22.257 31.868 1.00 6.36 86 ASP A N 1
ATOM 1150 C CA . ASP A 1 86 ? -0.331 23.238 30.986 1.00 6.88 86 ASP A CA 1
ATOM 1151 C C . ASP A 1 86 ? 0.762 24.055 31.708 1.00 6.60 86 ASP A C 1
ATOM 1152 O O . ASP A 1 86 ? 1.310 24.991 31.135 1.00 6.95 86 ASP A O 1
ATOM 1161 N N . ARG A 1 87 ? 1.129 23.667 32.929 1.00 6.16 87 ARG A N 1
ATOM 1162 C CA . ARG A 1 87 ? 2.227 24.332 33.631 1.00 6.10 87 ARG A CA 1
ATOM 1163 C C . ARG A 1 87 ? 3.543 24.117 32.899 1.00 5.68 87 ARG A C 1
ATOM 1164 O O . ARG A 1 87 ? 3.855 22.998 32.478 1.00 6.19 87 ARG A O 1
ATOM 1185 N N . LYS A 1 88 ? 4.313 25.200 32.752 1.00 5.73 88 LYS A N 1
ATOM 1186 C CA . LYS A 1 88 ? 5.562 25.181 32.020 1.00 5.51 88 LYS A CA 1
ATOM 1187 C C . LYS A 1 88 ? 6.734 24.738 32.894 1.00 6.00 88 LYS A C 1
ATOM 1188 O O . LYS A 1 88 ? 6.989 25.322 33.950 1.00 6.98 88 LYS A O 1
ATOM 1207 N N . LEU A 1 89 ? 7.460 23.729 32.422 1.00 5.61 89 LEU A N 1
ATOM 1208 C CA . LEU A 1 89 ? 8.633 23.178 33.106 1.00 5.68 89 LEU A CA 1
ATOM 1209 C C . LEU A 1 89 ? 9.880 23.628 32.367 1.00 5.67 89 LEU A C 1
ATOM 1210 O O . LEU A 1 89 ? 10.158 23.165 31.250 1.00 6.08 89 LEU A O 1
ATOM 1226 N N A SER A 1 90 ? 10.626 24.553 32.974 0.67 5.68 90 SER A N 1
ATOM 1227 N N B SER A 1 90 ? 10.623 24.535 32.997 0.33 6.03 90 SER A N 1
ATOM 1228 C CA A SER A 1 90 ? 11.801 25.119 32.324 0.67 5.50 90 SER A CA 1
ATOM 1229 C CA B SER A 1 90 ? 11.809 25.137 32.405 0.33 6.38 90 SER A CA 1
ATOM 1230 C C A SER A 1 90 ? 13.033 24.238 32.522 0.67 5.37 90 SER A C 1
ATOM 1231 C C B SER A 1 90 ? 13.005 24.182 32.506 0.33 5.85 90 SER A C 1
ATOM 1232 O O A SER A 1 90 ? 13.214 23.625 33.583 0.67 5.92 90 SER A O 1
ATOM 1233 O O B SER A 1 90 ? 13.110 23.411 33.466 0.33 6.22 90 SER A O 1
ATOM 1248 N N . TYR A 1 91 ? 13.908 24.231 31.531 1.00 5.50 91 TYR A N 1
ATOM 1249 C CA . TYR A 1 91 ? 15.106 23.408 31.593 1.00 5.83 91 TYR A CA 1
ATOM 1250 C C . TYR A 1 91 ? 16.161 23.941 30.659 1.00 5.46 91 TYR A C 1
ATOM 1251 O O . TYR A 1 91 ? 15.890 24.716 29.735 1.00 6.28 91 TYR A O 1
ATOM 1270 N N . GLY A 1 92 ? 17.383 23.493 30.918 1.00 5.80 92 GLY A N 1
ATOM 1271 C CA . GLY A 1 92 ? 18.530 23.758 30.091 1.00 5.85 92 GLY A CA 1
ATOM 1272 C C . GLY A 1 92 ? 19.071 22.497 29.442 1.00 5.81 92 GLY A C 1
ATOM 1273 O O . GLY A 1 92 ? 18.511 21.396 29.586 1.00 6.04 92 GLY A O 1
ATOM 1277 N N . PRO A 1 93 ? 20.184 22.646 28.708 1.00 6.10 93 PRO A N 1
ATOM 1278 C CA . PRO A 1 93 ? 20.790 21.525 27.988 1.00 7.06 93 PRO A CA 1
ATOM 1279 C C . PRO A 1 93 ? 21.195 20.363 28.902 1.00 7.03 93 PRO A C 1
ATOM 1280 O O . PRO A 1 93 ? 21.339 19.238 28.424 1.00 7.88 93 PRO A O 1
ATOM 1291 N N . ASP A 1 94 ? 21.359 20.620 30.191 1.00 7.12 94 ASP A N 1
ATOM 1292 C CA . ASP A 1 94 ? 21.685 19.569 31.150 1.00 7.83 94 ASP A CA 1
ATOM 1293 C C . ASP A 1 94 ? 20.615 18.471 31.212 1.00 7.93 94 ASP A C 1
ATOM 1294 O O . ASP A 1 94 ? 20.915 17.358 31.663 1.00 9.23 94 ASP A O 1
ATOM 1303 N N . MET A 1 95 ? 19.386 18.770 30.774 1.00 7.56 95 MET A N 1
ATOM 1304 C CA A MET A 1 95 ? 18.328 17.763 30.861 0.65 7.65 95 MET A CA 1
ATOM 1305 C CA B MET A 1 95 ? 18.264 17.835 30.798 0.35 8.50 95 MET A CA 1
ATOM 1306 C C . MET A 1 95 ? 18.276 16.883 29.609 1.00 7.88 95 MET A C 1
ATOM 1307 O O . MET A 1 95 ? 17.525 15.900 29.574 1.00 9.44 95 MET A O 1
ATOM 1334 N N . ILE A 1 96 ? 19.098 17.170 28.609 1.00 7.67 96 ILE A N 1
ATOM 1335 C CA . ILE A 1 96 ? 19.168 16.307 27.433 1.00 8.33 96 ILE A CA 1
ATOM 1336 C C . ILE A 1 96 ? 20.045 15.099 27.754 1.00 8.68 96 ILE A C 1
ATOM 1337 O O . ILE A 1 96 ? 21.220 15.253 28.096 1.00 9.78 96 ILE A O 1
ATOM 1353 N N . VAL A 1 97 ? 19.460 13.910 27.671 1.00 8.11 97 VAL A N 1
ATOM 1354 C CA . VAL A 1 97 ? 20.178 12.662 27.862 1.00 8.45 97 VAL A CA 1
ATOM 1355 C C . VAL A 1 97 ? 19.872 11.791 26.653 1.00 8.38 97 VAL A C 1
ATOM 1356 O O . VAL A 1 97 ? 19.123 12.183 25.762 1.00 8.42 97 VAL A O 1
ATOM 1369 N N A GLU A 1 98 ? 20.467 10.604 26.632 0.56 8.83 98 GLU A N 1
ATOM 1370 N N B GLU A 1 98 ? 20.469 10.609 26.610 0.44 8.85 98 GLU A N 1
ATOM 1371 C CA A GLU A 1 98 ? 20.224 9.612 25.594 0.56 9.65 98 GLU A CA 1
ATOM 1372 C CA B GLU A 1 98 ? 20.314 9.736 25.462 0.44 9.68 98 GLU A CA 1
ATOM 1373 C C A GLU A 1 98 ? 18.750 9.594 25.212 0.56 8.53 98 GLU A C 1
ATOM 1374 C C B GLU A 1 98 ? 18.832 9.519 25.177 0.44 8.64 98 GLU A C 1
ATOM 1375 O O A GLU A 1 98 ? 17.885 9.485 26.088 0.56 8.98 98 GLU A O 1
ATOM 1376 O O B GLU A 1 98 ? 18.055 9.197 26.072 0.44 8.92 98 GLU A O 1
ATOM 1399 N N . TRP A 1 99 ? 18.475 9.710 23.911 1.00 8.07 99 TRP A N 1
ATOM 1400 C CA . TRP A 1 99 ? 17.116 9.605 23.376 1.00 7.21 99 TRP A CA 1
ATOM 1401 C C . TRP A 1 99 ? 16.135 10.577 24.016 1.00 6.17 99 TRP A C 1
ATOM 1402 O O . TRP A 1 99 ? 15.268 10.214 24.803 1.00 7.01 99 TRP A O 1
ATOM 1424 N N . SER A 1 100 ? 16.272 11.836 23.620 1.00 6.45 100 SER A N 1
ATOM 1425 C CA . SER A 1 100 ? 15.406 12.924 24.072 1.00 6.78 100 SER A CA 1
ATOM 1426 C C . SER A 1 100 ? 14.906 13.739 22.869 1.00 6.97 100 SER A C 1
ATOM 1427 O O . SER A 1 100 ? 15.133 14.945 22.793 1.00 7.87 100 SER A O 1
ATOM 1435 N N . PRO A 1 101 ? 14.213 13.090 21.924 1.00 6.92 101 PRO A N 1
ATOM 1436 C CA . PRO A 1 101 ? 13.909 13.760 20.653 1.00 7.64 101 PRO A CA 1
ATOM 1437 C C . PRO A 1 101 ? 13.042 15.022 20.784 1.00 7.16 101 PRO A C 1
ATOM 1438 O O . PRO A 1 101 ? 13.327 16.039 20.145 1.00 8.58 101 PRO A O 1
ATOM 1449 N N . ALA A 1 102 ? 11.984 14.956 21.583 1.00 6.48 102 ALA A N 1
ATOM 1450 C CA . ALA A 1 102 ? 11.119 16.113 21.775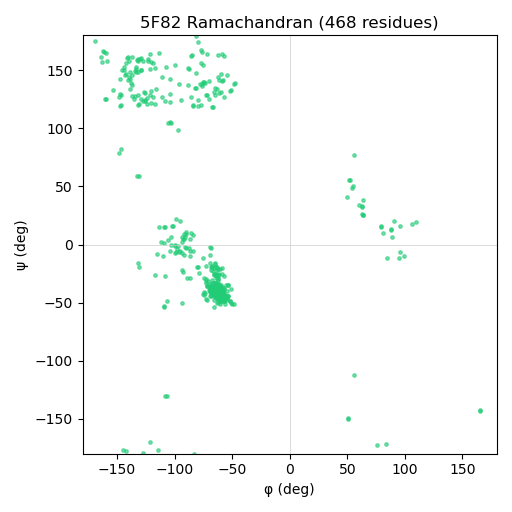 1.00 6.26 102 ALA A CA 1
ATOM 1451 C C . ALA A 1 102 ? 11.791 17.145 22.680 1.00 6.24 102 ALA A C 1
ATOM 1452 O O . ALA A 1 102 ? 11.757 18.342 22.382 1.00 6.66 102 ALA A O 1
ATOM 1459 N N . THR A 1 103 ? 12.425 16.693 23.756 1.00 5.88 103 THR A N 1
ATOM 1460 C CA . THR A 1 103 ? 13.078 17.623 24.673 1.00 6.14 103 THR A CA 1
ATOM 1461 C C . THR A 1 103 ? 14.139 18.443 23.935 1.00 6.03 103 THR A C 1
ATOM 1462 O O . THR A 1 103 ? 14.305 19.644 24.198 1.00 6.19 103 THR A O 1
ATOM 1473 N N . GLU A 1 104 ? 14.856 17.811 23.009 1.00 6.02 104 GLU A N 1
ATOM 1474 C CA . GLU A 1 104 ? 15.827 18.520 22.183 1.00 6.61 104 GLU A CA 1
ATOM 1475 C C . GLU A 1 104 ? 15.162 19.595 21.323 1.00 6.54 104 GLU A C 1
ATOM 1476 O O . GLU A 1 104 ? 15.699 20.691 21.166 1.00 7.83 104 GLU A O 1
ATOM 1488 N N . ARG A 1 105 ? 14.016 19.282 20.723 1.00 6.28 105 ARG A N 1
ATOM 1489 C CA . ARG A 1 105 ? 13.348 20.242 19.851 1.00 6.41 105 ARG A CA 1
ATOM 1490 C C . ARG A 1 105 ? 12.802 21.430 20.629 1.00 5.97 105 ARG A C 1
ATOM 1491 O O . ARG A 1 105 ? 12.812 22.548 20.112 1.00 6.78 105 ARG A O 1
ATOM 1512 N N . PHE A 1 106 ? 12.315 21.188 21.847 1.00 5.74 106 PHE A N 1
ATOM 1513 C CA . PHE A 1 106 ? 11.761 22.241 22.685 1.00 5.54 106 PHE A CA 1
ATOM 1514 C C . PHE A 1 106 ? 12.821 23.003 23.490 1.00 5.36 106 PHE A C 1
ATOM 1515 O O . PHE A 1 106 ? 12.509 24.004 24.137 1.00 5.63 106 PHE A O 1
ATOM 1532 N N . LEU A 1 107 ? 14.073 22.569 23.433 1.00 5.66 107 LEU A N 1
ATOM 1533 C CA . LEU A 1 107 ? 15.128 23.147 24.258 1.00 5.58 107 LEU A CA 1
ATOM 1534 C C . LEU A 1 107 ? 15.269 24.651 24.038 1.00 5.75 107 LEU A C 1
ATOM 1535 O O . LEU A 1 107 ? 15.336 25.402 25.006 1.00 6.02 107 LEU A O 1
ATOM 1551 N N . ALA A 1 108 ? 15.328 25.115 22.795 1.00 5.74 108 ALA A N 1
ATOM 1552 C CA . ALA A 1 108 ? 15.509 26.547 22.569 1.00 5.65 108 ALA A CA 1
ATOM 1553 C C . ALA A 1 108 ? 14.367 27.365 23.158 1.00 5.56 108 ALA A C 1
ATOM 1554 O O . ALA A 1 108 ? 14.583 28.459 23.679 1.00 5.87 108 ALA A O 1
ATOM 1561 N N . SER A 1 109 ? 13.140 26.852 23.096 1.00 5.33 109 SER A N 1
ATOM 1562 C CA . SER A 1 109 ? 12.015 27.561 23.695 1.00 5.87 109 SER A CA 1
ATOM 1563 C C . SER A 1 109 ? 12.144 27.687 25.210 1.00 5.80 109 SER A C 1
ATOM 1564 O O . SER A 1 109 ? 11.566 28.604 25.789 1.00 6.98 109 SER A O 1
ATOM 1572 N N . GLY A 1 110 ? 12.872 26.754 25.827 1.00 5.48 110 GLY A N 1
ATOM 1573 C CA . GLY A 1 110 ? 13.170 26.801 27.243 1.00 5.86 110 GLY A CA 1
ATOM 1574 C C . GLY A 1 110 ? 12.265 26.004 28.157 1.00 5.50 110 GLY A C 1
ATOM 1575 O O . GLY A 1 110 ? 12.557 25.935 29.345 1.00 6.07 110 GLY A O 1
ATOM 1579 N N . HIS A 1 111 ? 11.186 25.420 27.641 1.00 5.42 111 HIS A N 1
ATOM 1580 C CA . HIS A 1 111 ? 10.305 24.645 28.490 1.00 5.38 111 HIS A CA 1
ATOM 1581 C C . HIS A 1 111 ? 9.543 23.607 27.689 1.00 5.28 111 HIS A C 1
ATOM 1582 O O . HIS A 1 111 ? 9.456 23.687 26.458 1.00 5.35 111 HIS A O 1
ATOM 1596 N N A MET A 1 112 ? 8.962 22.662 28.425 0.39 5.27 112 MET A N 1
ATOM 1597 N N B MET A 1 112 ? 8.996 22.641 28.425 0.61 5.16 112 MET A N 1
ATOM 1598 C CA A MET A 1 112 ? 7.857 21.826 27.954 0.39 5.32 112 MET A CA 1
ATOM 1599 C CA B MET A 1 112 ? 7.869 21.817 27.976 0.61 5.14 112 MET A CA 1
ATOM 1600 C C A MET A 1 112 ? 6.819 21.816 29.059 0.39 4.99 112 MET A C 1
ATOM 1601 C C B MET A 1 112 ? 6.815 21.902 29.065 0.61 4.74 112 MET A C 1
ATOM 1602 O O A MET A 1 112 ? 7.172 21.817 30.242 0.39 5.01 112 MET A O 1
ATOM 1603 O O B MET A 1 112 ? 7.150 22.076 30.243 0.61 4.88 112 MET A O 1
ATOM 1630 N N . THR A 1 113 ? 5.541 21.794 28.705 1.00 4.94 113 THR A N 1
ATOM 1631 C CA . THR A 1 113 ? 4.528 21.691 29.723 1.00 4.90 113 THR A CA 1
ATOM 1632 C C . THR A 1 113 ? 4.543 20.290 30.347 1.00 4.81 113 THR A C 1
ATOM 1633 O O . THR A 1 113 ? 5.084 19.332 29.776 1.00 5.19 113 THR A O 1
ATOM 1645 N N . VAL A 1 114 ? 3.888 20.174 31.492 1.00 5.13 114 VAL A N 1
ATOM 1646 C CA . VAL A 1 114 ? 3.682 18.885 32.138 1.00 5.43 114 VAL A CA 1
ATOM 1647 C C . VAL A 1 114 ? 3.092 17.894 31.121 1.00 5.38 114 VAL A C 1
ATOM 1648 O O . VAL A 1 114 ? 3.588 16.771 30.970 1.00 5.66 114 VAL A O 1
ATOM 1661 N N . LEU A 1 115 ? 2.030 18.294 30.424 1.00 5.41 115 LEU A N 1
ATOM 1662 C CA . LEU A 1 115 ? 1.389 17.394 29.470 1.00 5.85 115 LEU A CA 1
ATOM 1663 C C . LEU A 1 115 ? 2.255 17.109 28.245 1.00 5.69 115 LEU A C 1
ATOM 1664 O O . LEU A 1 115 ? 2.250 15.974 27.753 1.00 6.13 115 LEU A O 1
ATOM 1680 N N . GLU A 1 116 ? 2.964 18.106 27.706 1.00 5.70 116 GLU A N 1
ATOM 1681 C CA . GLU A 1 116 ? 3.852 17.838 26.578 1.00 5.81 116 GLU A CA 1
ATOM 1682 C C . GLU A 1 116 ? 4.912 16.808 26.975 1.00 5.70 116 GLU A C 1
ATOM 1683 O O . GLU A 1 116 ? 5.217 15.883 26.220 1.00 6.21 116 GLU A O 1
ATOM 1695 N N . ALA A 1 117 ? 5.489 16.985 28.154 1.00 5.61 117 ALA A N 1
ATOM 1696 C CA . ALA A 1 117 ? 6.532 16.078 28.620 1.00 5.68 117 ALA A CA 1
ATOM 1697 C C . ALA A 1 117 ? 5.973 14.668 28.819 1.00 5.22 117 ALA A C 1
ATOM 1698 O O . ALA A 1 117 ? 6.599 13.687 28.420 1.00 5.82 117 ALA A O 1
ATOM 1705 N N . ALA A 1 118 ? 4.801 14.559 29.432 1.00 5.32 118 ALA A N 1
ATOM 1706 C CA . ALA A 1 118 ? 4.209 13.246 29.670 1.00 5.37 118 ALA A CA 1
ATOM 1707 C C . ALA A 1 118 ? 3.884 12.550 28.341 1.00 5.18 118 ALA A C 1
ATOM 1708 O O . ALA A 1 118 ? 4.104 11.350 28.199 1.00 5.51 118 ALA A O 1
ATOM 1715 N N . GLN A 1 119 ? 3.340 13.290 27.379 1.00 5.35 119 GLN A N 1
ATOM 1716 C CA . GLN A 1 119 ? 2.990 12.676 26.109 1.00 5.47 119 GLN A CA 1
ATOM 1717 C C . GLN A 1 119 ? 4.245 12.218 25.360 1.00 5.34 119 GLN A C 1
ATOM 1718 O O . GLN A 1 119 ? 4.252 11.152 24.734 1.00 5.51 119 GLN A O 1
ATOM 1732 N N . ALA A 1 120 ? 5.329 12.997 25.432 1.00 5.50 120 ALA A N 1
ATOM 1733 C CA . ALA A 1 120 ? 6.591 12.620 24.796 1.00 5.61 120 ALA A CA 1
ATOM 1734 C C . ALA A 1 120 ? 7.206 11.396 25.490 1.00 5.13 120 ALA A C 1
ATOM 1735 O O . ALA A 1 120 ? 7.771 10.514 24.845 1.00 5.10 120 ALA A O 1
ATOM 1742 N N . ALA A 1 121 ? 7.132 11.357 26.817 1.00 5.40 121 ALA A N 1
ATOM 1743 C CA . ALA A 1 121 ? 7.617 10.198 27.563 1.00 5.43 121 ALA A CA 1
ATOM 1744 C C . ALA A 1 121 ? 6.887 8.932 27.106 1.00 5.10 121 ALA A C 1
ATOM 1745 O O . ALA A 1 121 ? 7.500 7.894 26.861 1.00 5.61 121 ALA A O 1
ATOM 1752 N N . VAL A 1 122 ? 5.566 9.014 26.996 1.00 5.08 122 VAL A N 1
ATOM 1753 C CA . VAL A 1 122 ? 4.770 7.848 26.640 1.00 5.20 122 VAL A CA 1
ATOM 1754 C C . VAL A 1 122 ? 4.922 7.461 25.167 1.00 5.16 122 VAL A C 1
ATOM 1755 O O . VAL A 1 122 ? 5.100 6.278 24.858 1.00 6.05 122 VAL A O 1
ATOM 1768 N N . GLN A 1 123 ? 4.828 8.433 24.258 1.00 4.95 123 GLN A N 1
ATOM 1769 C CA . GLN A 1 123 ? 4.708 8.114 22.833 1.00 4.89 123 GLN A CA 1
ATOM 1770 C C . GLN A 1 123 ? 6.017 8.076 22.077 1.00 5.19 123 GLN A C 1
ATOM 1771 O O . GLN A 1 123 ? 6.076 7.464 21.013 1.00 5.73 123 GLN A O 1
ATOM 1785 N N . LEU A 1 124 ? 7.057 8.734 22.597 1.00 5.28 124 LEU A N 1
ATOM 1786 C CA . LEU A 1 124 ? 8.379 8.713 21.981 1.00 5.32 124 LEU A CA 1
ATOM 1787 C C . LEU A 1 124 ? 9.402 8.022 22.883 1.00 5.74 124 LEU A C 1
ATOM 1788 O O . LEU A 1 124 ? 10.529 7.812 22.461 1.00 6.66 124 LEU A O 1
ATOM 1804 N N . SER A 1 125 ? 9.017 7.698 24.119 1.00 5.56 125 SER A N 1
ATOM 1805 C CA . SER A 1 125 ? 9.963 7.172 25.104 1.00 5.45 125 SER A CA 1
ATOM 1806 C C . SER A 1 125 ? 11.085 8.184 25.378 1.00 5.76 125 SER A C 1
ATOM 1807 O O . SER A 1 125 ? 12.219 7.815 25.674 1.00 6.38 125 SER A O 1
ATOM 1815 N N . ASP A 1 126 ? 10.746 9.472 25.331 1.00 5.52 126 ASP A N 1
ATOM 1816 C CA . ASP A 1 126 ? 11.737 10.539 25.511 1.00 5.46 126 ASP A CA 1
ATOM 1817 C C . ASP A 1 126 ? 12.265 10.536 26.950 1.00 5.20 126 ASP A C 1
ATOM 1818 O O . ASP A 1 126 ? 11.498 10.705 27.900 1.00 5.83 126 ASP A O 1
ATOM 1827 N N . ASN A 1 127 ? 13.572 10.314 27.097 1.00 5.43 127 ASN A N 1
ATOM 1828 C CA . ASN A 1 127 ? 14.182 10.206 28.408 1.00 5.74 127 ASN A CA 1
ATOM 1829 C C . ASN A 1 127 ? 14.311 11.546 29.114 1.00 5.92 127 ASN A C 1
ATOM 1830 O O . ASN A 1 127 ? 14.075 11.627 30.325 1.00 6.47 127 ASN A O 1
ATOM 1841 N N . GLY A 1 128 ? 14.708 12.595 28.396 1.00 6.13 128 GLY A N 1
ATOM 1842 C CA . GLY A 1 128 ? 14.776 13.903 29.022 1.00 6.51 128 GLY A CA 1
ATOM 1843 C C . GLY A 1 128 ? 13.427 14.340 29.556 1.00 6.03 128 GLY A C 1
ATOM 1844 O O . GLY A 1 128 ? 13.342 14.945 30.626 1.00 6.37 128 GLY A O 1
ATOM 1848 N N . ALA A 1 129 ? 12.366 14.080 28.797 1.00 5.46 129 ALA A N 1
ATOM 1849 C CA . ALA A 1 129 ? 11.025 14.480 29.214 1.00 5.60 129 ALA A CA 1
ATOM 1850 C C . ALA A 1 129 ? 10.609 13.723 30.474 1.00 5.37 129 ALA A C 1
ATOM 1851 O O . ALA A 1 129 ? 9.971 14.270 31.375 1.00 5.78 129 ALA A O 1
ATOM 1858 N N . THR A 1 130 ? 10.946 12.442 30.503 1.00 5.72 130 THR A N 1
ATOM 1859 C CA . THR A 1 130 ? 10.706 11.600 31.661 1.00 5.50 130 THR A CA 1
ATOM 1860 C C . THR A 1 130 ? 11.424 12.148 32.885 1.00 5.69 130 THR A C 1
ATOM 1861 O O . THR A 1 130 ? 10.834 12.274 33.951 1.00 6.24 130 THR A O 1
ATOM 1872 N N . ASN A 1 131 ? 12.698 12.473 32.735 1.00 6.05 131 ASN A N 1
ATOM 1873 C CA . ASN A 1 131 ? 13.468 12.976 33.856 1.00 6.25 131 ASN A CA 1
ATOM 1874 C C . ASN A 1 131 ? 12.995 14.358 34.300 1.00 6.36 131 ASN A C 1
ATOM 1875 O O . ASN A 1 131 ? 13.087 14.681 35.476 1.00 6.65 131 ASN A O 1
ATOM 1886 N N . LEU A 1 132 ? 12.479 15.155 33.376 1.00 6.05 132 LEU A N 1
ATOM 1887 C CA . LEU A 1 132 ? 11.905 16.452 33.711 1.00 6.34 132 LEU A CA 1
ATOM 1888 C C . LEU A 1 132 ? 10.695 16.248 34.624 1.00 6.36 132 LEU A C 1
ATOM 1889 O O . LEU A 1 132 ? 10.530 16.940 35.630 1.00 7.11 132 LEU A O 1
ATOM 1905 N N . LEU A 1 133 ? 9.854 15.261 34.308 1.00 6.04 133 LEU A N 1
ATOM 1906 C CA . LEU A 1 133 ? 8.736 14.944 35.171 1.00 6.23 133 LEU A CA 1
ATOM 1907 C C . LEU A 1 133 ? 9.201 14.393 36.520 1.00 6.49 133 LEU A C 1
ATOM 1908 O O . LEU A 1 133 ? 8.657 14.760 37.560 1.00 7.01 133 LEU A O 1
ATOM 1924 N N . LEU A 1 134 ? 10.201 13.511 36.517 1.00 6.57 134 LEU A N 1
ATOM 1925 C CA . LEU A 1 134 ? 10.751 13.023 37.779 1.00 6.83 134 LEU A CA 1
ATOM 1926 C C . LEU A 1 134 ? 11.267 14.184 38.654 1.00 6.86 134 LEU A C 1
ATOM 1927 O O . LEU A 1 134 ? 11.084 14.168 39.875 1.00 7.75 134 LEU A O 1
ATOM 1943 N N . ARG A 1 135 ? 11.908 15.181 38.058 1.00 7.01 135 ARG A N 1
ATOM 1944 C CA . ARG A 1 135 ? 12.355 16.363 38.812 1.00 7.10 135 ARG A CA 1
ATOM 1945 C C . ARG A 1 135 ? 11.169 16.999 39.525 1.00 7.43 135 ARG A C 1
ATOM 1946 O O . ARG A 1 135 ? 11.251 17.353 40.700 1.00 8.50 135 ARG A O 1
ATOM 1967 N N . GLU A 1 136 ? 10.053 17.114 38.823 1.00 7.48 136 GLU A N 1
ATOM 1968 C CA . GLU A 1 136 ? 8.895 17.798 39.373 1.00 8.35 136 GLU A CA 1
ATOM 1969 C C . GLU A 1 136 ? 8.167 17.018 40.464 1.00 9.68 136 GLU A C 1
ATOM 1970 O O . GLU A 1 136 ? 7.654 17.628 41.406 1.00 12.18 136 GLU A O 1
ATOM 1982 N N . ILE A 1 137 ? 8.140 15.693 40.376 1.00 9.25 137 ILE A N 1
ATOM 1983 C CA . ILE A 1 137 ? 7.346 14.918 41.327 1.00 10.88 137 ILE A CA 1
ATOM 1984 C C . ILE A 1 137 ? 8.108 14.432 42.551 1.00 12.48 137 ILE A C 1
ATOM 1985 O O . ILE A 1 137 ? 7.503 13.896 43.463 1.00 13.94 137 ILE A O 1
ATOM 2001 N N . GLY A 1 138 ? 9.419 14.618 42.568 1.00 13.20 138 GLY A N 1
ATOM 2002 C CA . GLY A 1 138 ? 10.220 14.213 43.706 1.00 14.33 138 GLY A CA 1
ATOM 2003 C C . GLY A 1 138 ? 11.057 12.971 43.462 1.00 14.53 138 GLY A C 1
ATOM 2004 O O . GLY A 1 138 ? 11.524 12.342 44.410 1.00 15.89 138 GLY A O 1
ATOM 2008 N N . GLY A 1 139 ? 11.255 12.617 42.201 1.00 12.73 139 GLY A N 1
ATOM 2009 C CA . GLY A 1 139 ? 12.195 11.576 41.846 1.00 11.37 139 GLY A CA 1
ATOM 2010 C C . GLY A 1 139 ? 11.653 10.170 41.939 1.00 10.53 139 GLY A C 1
ATOM 2011 O O . GLY A 1 139 ? 10.459 9.945 42.135 1.00 10.80 139 GLY A O 1
ATOM 2015 N N . PRO A 1 140 ? 12.547 9.195 41.794 1.00 9.31 140 PRO A N 1
ATOM 2016 C CA . PRO A 1 140 ? 12.149 7.786 41.824 1.00 9.83 140 PRO A CA 1
ATOM 2017 C C . PRO A 1 140 ? 11.351 7.377 43.064 1.00 9.44 140 PRO A C 1
ATOM 2018 O O . PRO A 1 140 ? 10.465 6.520 42.974 1.00 10.05 140 PRO A O 1
ATOM 2029 N N . ALA A 1 141 ? 11.650 7.960 44.220 1.00 9.23 141 ALA A N 1
ATOM 2030 C CA . ALA A 1 141 ? 10.896 7.594 45.416 1.00 9.87 141 ALA A CA 1
ATOM 2031 C C . ALA A 1 141 ? 9.409 7.893 45.257 1.00 9.44 141 ALA A C 1
ATOM 2032 O O . ALA A 1 141 ? 8.577 7.137 45.753 1.00 9.77 141 ALA A O 1
ATOM 2039 N N . ALA A 1 142 ? 9.077 8.992 44.584 1.00 9.11 142 ALA A N 1
ATOM 2040 C CA . ALA A 1 142 ? 7.681 9.369 44.402 1.00 9.14 142 ALA A CA 1
ATOM 2041 C C . ALA A 1 142 ? 6.976 8.432 43.410 1.00 8.52 142 ALA A C 1
ATOM 2042 O O . ALA A 1 142 ? 5.804 8.116 43.578 1.00 9.05 142 ALA A O 1
ATOM 2049 N N . MET A 1 143 ? 7.692 7.978 42.395 1.00 8.28 143 MET A N 1
ATOM 2050 C CA . MET A 1 143 ? 7.129 6.993 41.474 1.00 7.72 143 MET A CA 1
ATOM 2051 C C . MET A 1 143 ? 6.794 5.711 42.234 1.00 7.79 143 MET A C 1
ATOM 2052 O O . MET A 1 143 ? 5.705 5.148 42.089 1.00 8.14 143 MET A O 1
ATOM 2066 N N . THR A 1 144 ? 7.728 5.254 43.062 1.00 7.72 144 THR A N 1
ATOM 2067 C CA . THR A 1 144 ? 7.498 4.047 43.837 1.00 7.95 144 THR A CA 1
ATOM 2068 C C . THR A 1 144 ? 6.316 4.214 44.792 1.00 8.12 144 THR A C 1
ATOM 2069 O O . THR A 1 144 ? 5.486 3.308 44.922 1.00 9.20 144 THR A O 1
ATOM 2080 N N . GLN A 1 145 ? 6.204 5.385 45.419 1.00 8.37 145 GLN A N 1
ATOM 2081 C CA . GLN A 1 145 ? 5.074 5.656 46.296 1.00 9.69 145 GLN A CA 1
ATOM 2082 C C . GLN A 1 145 ? 3.744 5.538 45.550 1.00 8.86 145 GLN A C 1
ATOM 2083 O O . GLN A 1 145 ? 2.754 5.065 46.105 1.00 9.43 145 GLN A O 1
ATOM 2097 N N . TYR A 1 146 ? 3.706 5.991 44.299 1.00 8.34 146 TYR A N 1
ATOM 2098 C CA . TYR A 1 146 ? 2.476 5.888 43.513 1.00 8.18 146 TYR A CA 1
ATOM 2099 C C . TYR A 1 146 ? 2.107 4.434 43.224 1.00 8.13 146 TYR A C 1
ATOM 2100 O O . TYR A 1 146 ? 0.946 4.043 43.364 1.00 8.63 146 TYR A O 1
ATOM 2118 N N . PHE A 1 147 ? 3.083 3.618 42.834 1.00 7.46 147 PHE A N 1
ATOM 2119 C CA . PHE A 1 147 ? 2.812 2.194 42.667 1.00 7.66 147 PHE A CA 1
ATOM 2120 C C . PHE A 1 147 ? 2.160 1.640 43.932 1.00 8.59 147 PHE A C 1
ATOM 2121 O O . PHE A 1 147 ? 1.136 0.954 43.874 1.00 8.94 147 PHE A O 1
ATOM 2138 N N . ARG A 1 148 ? 2.743 1.932 45.090 1.00 8.99 148 ARG A N 1
ATOM 2139 C CA . ARG A 1 148 ? 2.195 1.417 46.340 1.00 10.07 148 ARG A CA 1
ATOM 2140 C C . ARG A 1 148 ? 0.761 1.894 46.567 1.00 10.99 148 ARG A C 1
ATOM 2141 O O . ARG A 1 148 ? -0.095 1.115 46.996 1.00 12.04 148 ARG A O 1
ATOM 2162 N N . LYS A 1 149 ? 0.509 3.170 46.283 1.00 11.95 149 LYS A N 1
ATOM 2163 C CA . LYS A 1 149 ? -0.808 3.781 46.454 1.00 13.61 149 LYS A CA 1
ATOM 2164 C C . LYS A 1 149 ? -1.887 3.049 45.658 1.00 13.17 149 LYS A C 1
ATOM 2165 O O . LYS A 1 149 ? -3.012 2.901 46.132 1.00 14.66 149 LYS A O 1
ATOM 2184 N N . ILE A 1 150 ? -1.550 2.602 44.453 1.00 12.21 150 ILE A N 1
ATOM 2185 C CA . ILE A 1 150 ? -2.529 1.932 43.598 1.00 12.01 150 ILE A CA 1
ATOM 2186 C C . ILE A 1 150 ? -2.474 0.408 43.718 1.00 12.22 150 ILE A C 1
ATOM 2187 O O . ILE A 1 150 ? -2.964 -0.316 42.847 1.00 13.20 150 ILE A O 1
ATOM 2203 N N . GLY A 1 151 ? -1.901 -0.076 44.816 1.00 11.96 151 GLY A N 1
ATOM 2204 C CA . GLY A 1 151 ? -1.987 -1.484 45.165 1.00 11.98 151 GLY A CA 1
ATOM 2205 C C . GLY A 1 151 ? -0.903 -2.367 44.581 1.00 11.34 151 GLY A C 1
ATOM 2206 O O . GLY A 1 151 ? -1.021 -3.588 44.634 1.00 12.26 151 GLY A O 1
ATOM 2210 N N . ASP A 1 152 ? 0.152 -1.773 44.039 1.00 9.33 152 ASP A N 1
ATOM 2211 C CA . ASP A 1 152 ? 1.279 -2.514 43.472 1.00 8.11 152 ASP A CA 1
ATOM 2212 C C . ASP A 1 152 ? 2.429 -2.444 44.470 1.00 8.04 152 ASP A C 1
ATOM 2213 O O . ASP A 1 152 ? 3.063 -1.405 44.625 1.00 8.40 152 ASP A O 1
ATOM 2222 N N . SER A 1 153 ? 2.671 -3.546 45.172 1.00 8.95 153 SER A N 1
ATOM 2223 C CA . SER A 1 153 ? 3.738 -3.600 46.168 1.00 10.01 153 SER A CA 1
ATOM 2224 C C . SER A 1 153 ? 5.057 -4.107 45.603 1.00 8.85 153 SER A C 1
ATOM 2225 O O . SER A 1 153 ? 6.020 -4.299 46.356 1.00 9.86 153 SER A O 1
ATOM 2233 N N . VAL A 1 154 ? 5.090 -4.326 44.296 1.00 7.45 154 VAL A N 1
ATOM 2234 C CA . VAL A 1 154 ? 6.198 -5.009 43.647 1.00 7.04 154 VAL A CA 1
ATOM 2235 C C . VAL A 1 154 ? 7.036 -4.069 42.792 1.00 6.40 154 VAL A C 1
ATOM 2236 O O . VAL A 1 154 ? 8.266 -4.018 42.935 1.00 6.92 154 VAL A O 1
ATOM 2249 N N . SER A 1 155 ? 6.391 -3.348 41.882 1.00 6.06 155 SER A N 1
ATOM 2250 C CA . SER A 1 155 ? 7.120 -2.464 40.992 1.00 5.87 155 SER A CA 1
ATOM 2251 C C . SER A 1 155 ? 7.917 -1.427 41.782 1.00 6.02 155 SER A C 1
ATOM 2252 O O . SER A 1 155 ? 7.431 -0.889 42.766 1.00 7.02 155 SER A O 1
ATOM 2260 N N . ARG A 1 156 ? 9.121 -1.126 41.318 1.00 6.15 156 ARG A N 1
ATOM 2261 C CA . ARG A 1 156 ? 9.967 -0.168 42.032 1.00 5.99 156 ARG A CA 1
ATOM 2262 C C . ARG A 1 156 ? 10.810 0.604 41.047 1.00 6.03 156 ARG A C 1
ATOM 2263 O O . ARG A 1 156 ? 11.481 0.016 40.195 1.00 6.49 156 ARG A O 1
ATOM 2284 N N . LEU A 1 157 ? 10.767 1.932 41.165 1.00 6.58 157 LEU A N 1
ATOM 2285 C CA . LEU A 1 157 ? 11.699 2.790 40.435 1.00 6.63 157 LEU A CA 1
ATOM 2286 C C . LEU A 1 157 ? 12.743 3.286 41.426 1.00 7.03 157 LEU A C 1
ATOM 2287 O O . LEU A 1 157 ? 12.415 3.911 42.439 1.00 8.21 157 LEU A O 1
ATOM 2303 N N . ASP A 1 158 ? 13.997 2.996 41.103 1.00 7.32 158 ASP A N 1
ATOM 2304 C CA . ASP A 1 158 ? 15.133 3.358 41.937 1.00 8.00 158 ASP A CA 1
ATOM 2305 C C . ASP A 1 158 ? 15.971 4.482 41.330 1.00 8.53 158 ASP A C 1
ATOM 2306 O O . ASP A 1 158 ? 16.614 5.230 42.070 1.00 10.06 158 ASP A O 1
ATOM 2315 N N . ARG A 1 159 ? 15.951 4.607 40.005 1.00 8.18 159 ARG A N 1
ATOM 2316 C CA . ARG A 1 159 ? 16.818 5.534 39.295 1.00 8.49 159 ARG A CA 1
ATOM 2317 C C . ARG A 1 159 ? 16.092 6.209 38.146 1.00 8.12 159 ARG A C 1
ATOM 2318 O O . ARG A 1 159 ? 15.050 5.737 37.688 1.00 7.98 159 ARG A O 1
ATOM 2339 N N . LYS A 1 160 ? 16.656 7.325 37.687 1.00 8.58 160 LYS A N 1
ATOM 2340 C CA A LYS A 1 160 ? 16.178 8.002 36.496 0.91 8.90 160 LYS A CA 1
ATOM 2341 C CA B LYS A 1 160 ? 16.132 7.962 36.476 0.09 8.88 160 LYS A CA 1
ATOM 2342 C C . LYS A 1 160 ? 16.725 7.305 35.225 1.00 7.67 160 LYS A C 1
ATOM 2343 O O . LYS A 1 160 ? 17.490 6.329 35.307 1.00 7.73 160 LYS A O 1
ATOM 2380 N N . GLU A 1 161 ? 16.297 7.789 34.057 1.00 7.18 161 GLU A N 1
ATOM 2381 C CA . GLU A 1 161 ? 16.755 7.257 32.774 1.00 7.36 161 GLU A CA 1
ATOM 2382 C C . GLU A 1 161 ? 18.027 7.970 32.322 1.00 7.72 161 GLU A C 1
ATOM 2383 O O . GLU A 1 161 ? 18.207 9.162 32.611 1.00 8.91 161 GLU A O 1
ATOM 2395 N N . PRO A 1 162 ? 18.884 7.292 31.547 1.00 8.30 162 PRO A N 1
ATOM 2396 C CA . PRO A 1 162 ? 18.723 5.919 31.060 1.00 8.00 162 PRO A CA 1
ATOM 2397 C C . PRO A 1 162 ? 19.314 4.864 31.993 1.00 7.81 162 PRO A C 1
ATOM 2398 O O . PRO A 1 162 ? 19.168 3.684 31.701 1.00 7.84 162 PRO A O 1
ATOM 2409 N N . GLU A 1 163 ? 19.950 5.242 33.093 1.00 7.90 163 GLU A N 1
ATOM 2410 C CA . GLU A 1 163 ? 20.610 4.238 33.937 1.00 8.60 163 GLU A CA 1
ATOM 2411 C C . GLU A 1 163 ? 19.637 3.220 34.543 1.00 7.74 163 GLU A C 1
ATOM 2412 O O . GLU A 1 163 ? 20.026 2.071 34.777 1.00 8.09 163 GLU A O 1
ATOM 2424 N N . MET A 1 164 ? 18.373 3.594 34.743 1.00 7.18 164 MET A N 1
ATOM 2425 C CA . MET A 1 164 ? 17.414 2.628 35.267 1.00 6.83 164 MET A CA 1
ATOM 2426 C C . MET A 1 164 ? 17.200 1.458 34.292 1.00 6.31 164 MET A C 1
ATOM 2427 O O . MET A 1 164 ? 16.759 0.405 34.716 1.00 6.72 164 MET A O 1
ATOM 2441 N N . SER A 1 165 ? 17.554 1.650 33.018 1.00 6.30 165 SER A N 1
ATOM 2442 C CA . SER A 1 165 ? 17.408 0.626 31.987 1.00 6.70 165 SER A CA 1
ATOM 2443 C C . SER A 1 165 ? 18.665 -0.260 31.854 1.00 6.79 165 SER A C 1
ATOM 2444 O O . SER A 1 165 ? 18.741 -1.089 30.950 1.00 7.58 165 SER A O 1
ATOM 2452 N N . ASP A 1 166 ? 19.625 -0.123 32.772 1.00 7.23 166 ASP A N 1
ATOM 2453 C CA . ASP A 1 166 ? 20.889 -0.874 32.686 1.00 8.17 166 ASP A CA 1
ATOM 2454 C C . ASP A 1 166 ? 20.706 -2.389 32.783 1.00 7.95 166 ASP A C 1
ATOM 2455 O O . ASP A 1 166 ? 21.460 -3.136 32.172 1.00 8.63 166 ASP A O 1
ATOM 2464 N N . ASN A 1 167 ? 19.752 -2.839 33.588 1.00 7.44 167 ASN A N 1
ATOM 2465 C CA . ASN A 1 167 ? 19.405 -4.260 33.659 1.00 7.60 167 ASN A CA 1
ATOM 2466 C C . ASN A 1 167 ? 20.610 -5.153 33.953 1.00 7.77 167 ASN A C 1
ATOM 2467 O O . ASN A 1 167 ? 20.819 -6.168 33.293 1.00 8.31 167 ASN A O 1
ATOM 2478 N N . THR A 1 168 ? 21.389 -4.794 34.966 1.00 8.43 168 THR A N 1
ATOM 2479 C CA . THR A 1 168 ? 22.484 -5.648 35.392 1.00 9.51 168 THR A CA 1
ATOM 2480 C C . THR A 1 168 ? 21.880 -6.978 35.841 1.00 9.08 168 THR A C 1
ATOM 2481 O O . THR A 1 168 ? 20.919 -6.977 36.607 1.00 9.03 168 THR A O 1
ATOM 2492 N N . PRO A 1 169 ? 22.407 -8.117 35.359 1.00 10.07 169 PRO A N 1
ATOM 2493 C CA . PRO A 1 169 ? 21.787 -9.394 35.723 1.00 10.37 169 PRO A CA 1
ATOM 2494 C C . PRO A 1 169 ? 21.619 -9.534 37.224 1.00 9.68 169 PRO A C 1
ATOM 2495 O O . PRO A 1 169 ? 22.541 -9.272 38.017 1.00 10.30 169 PRO A O 1
ATOM 2506 N N . GLY A 1 170 ? 20.416 -9.941 37.610 1.00 9.79 170 GLY A N 1
ATOM 2507 C CA . GLY A 1 170 ? 20.099 -10.189 38.995 1.00 10.03 170 GLY A CA 1
ATOM 2508 C C . GLY A 1 170 ? 19.689 -8.977 39.818 1.00 9.27 170 GLY A C 1
ATOM 2509 O O . GLY A 1 170 ? 19.228 -9.143 40.941 1.00 9.98 170 GLY A O 1
ATOM 2513 N N . ASP A 1 171 ? 19.879 -7.767 39.301 1.00 8.61 171 ASP A N 1
ATOM 2514 C CA . ASP A 1 171 ? 19.587 -6.541 40.057 1.00 8.73 171 ASP A CA 1
ATOM 2515 C C . ASP A 1 171 ? 18.078 -6.392 40.225 1.00 7.65 171 ASP A C 1
ATOM 2516 O O . ASP A 1 171 ? 17.353 -6.428 39.243 1.00 8.89 171 ASP A O 1
ATOM 2525 N N . LEU A 1 172 ? 17.599 -6.246 41.460 1.00 7.01 172 LEU A N 1
ATOM 2526 C CA . LEU A 1 172 ? 16.169 -6.040 41.704 1.00 6.80 172 LEU A CA 1
ATOM 2527 C C . LEU A 1 172 ? 15.751 -4.565 41.640 1.00 6.57 172 LEU A C 1
ATOM 2528 O O . LEU A 1 172 ? 14.554 -4.275 41.612 1.00 6.46 172 LEU A O 1
ATOM 2544 N N . ARG A 1 173 ? 16.696 -3.637 41.579 1.00 6.62 173 ARG A N 1
ATOM 2545 C CA . ARG A 1 173 ? 16.315 -2.248 41.333 1.00 6.61 173 ARG A CA 1
ATOM 2546 C C . ARG A 1 173 ? 15.582 -2.133 40.006 1.00 6.14 173 ARG A C 1
ATOM 2547 O O . ARG A 1 173 ? 15.900 -2.828 39.042 1.00 6.15 173 ARG A O 1
ATOM 2568 N N . ASP A 1 174 ? 14.623 -1.212 39.944 1.00 6.01 174 ASP A N 1
ATOM 2569 C CA . ASP A 1 174 ? 14.038 -0.815 38.670 1.00 5.55 174 ASP A CA 1
ATOM 2570 C C . ASP A 1 174 ? 13.313 -1.975 37.973 1.00 5.47 174 ASP A C 1
ATOM 2571 O O . ASP A 1 174 ? 13.235 -2.026 36.746 1.00 5.79 174 ASP A O 1
ATOM 2580 N N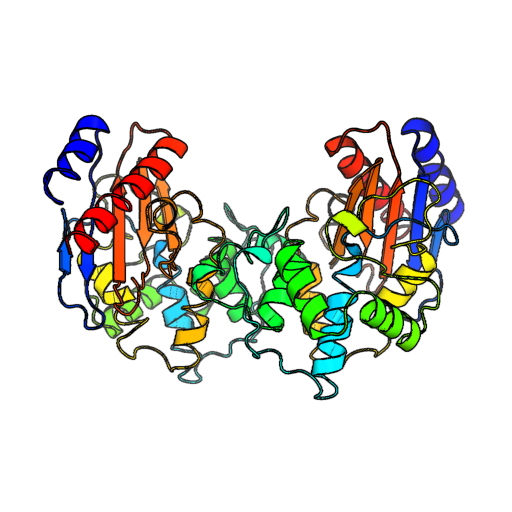 . THR A 1 175 ? 12.735 -2.872 38.771 1.00 5.33 175 THR A N 1
ATOM 2581 C CA . THR A 1 175 ? 12.030 -4.051 38.265 1.00 5.34 175 THR A CA 1
ATOM 2582 C C . THR A 1 175 ? 10.535 -4.008 38.562 1.00 5.07 175 THR A C 1
ATOM 2583 O O . THR A 1 175 ? 10.036 -3.244 39.385 1.00 5.83 175 THR A O 1
ATOM 2594 N N . THR A 1 176 ? 9.836 -4.892 37.853 1.00 4.76 176 THR A N 1
ATOM 2595 C CA . THR A 1 176 ? 8.454 -5.249 38.134 1.00 4.92 176 THR A CA 1
ATOM 2596 C C . THR A 1 176 ? 8.313 -6.747 37.865 1.00 4.86 176 THR A C 1
ATOM 2597 O O . THR A 1 176 ? 9.289 -7.420 37.527 1.00 5.43 176 THR A O 1
ATOM 2608 N N . THR A 1 177 ? 7.095 -7.262 38.013 1.00 4.88 177 THR A N 1
ATOM 2609 C CA . THR A 1 177 ? 6.761 -8.571 37.469 1.00 4.99 177 THR A CA 1
ATOM 2610 C C . THR A 1 177 ? 5.647 -8.399 36.443 1.00 4.98 177 THR A C 1
ATOM 2611 O O . THR A 1 177 ? 4.876 -7.432 36.507 1.00 5.07 177 THR A O 1
ATOM 2622 N N . PRO A 1 178 ? 5.533 -9.343 35.505 1.00 4.87 178 PRO A N 1
ATOM 2623 C CA . PRO A 1 178 ? 4.421 -9.231 34.548 1.00 4.79 178 PRO A CA 1
ATOM 2624 C C . PRO A 1 178 ? 3.067 -9.094 35.243 1.00 4.98 178 PRO A C 1
ATOM 2625 O O . PRO A 1 178 ? 2.254 -8.272 34.830 1.00 4.99 178 PRO A O 1
ATOM 2636 N N . ILE A 1 179 ? 2.803 -9.895 36.280 1.00 5.00 179 ILE A N 1
ATOM 2637 C CA . ILE A 1 179 ? 1.496 -9.837 36.909 1.00 5.09 179 ILE A CA 1
ATOM 2638 C C . ILE A 1 179 ? 1.276 -8.517 37.652 1.00 5.55 179 ILE A C 1
ATOM 2639 O O . ILE A 1 179 ? 0.192 -7.939 37.575 1.00 5.73 179 ILE A O 1
ATOM 2655 N N . ALA A 1 180 ? 2.277 -8.027 38.378 1.00 5.24 180 ALA A N 1
ATOM 2656 C CA . ALA A 1 180 ? 2.099 -6.752 39.073 1.00 5.63 180 ALA A CA 1
ATOM 2657 C C . ALA A 1 180 ? 1.843 -5.640 38.072 1.00 5.49 180 ALA A C 1
ATOM 2658 O O . ALA A 1 180 ? 0.965 -4.802 38.273 1.00 5.74 180 ALA A O 1
ATOM 2665 N N . MET A 1 181 ? 2.629 -5.610 37.007 1.00 5.07 181 MET A N 1
ATOM 2666 C CA . MET A 1 181 ? 2.479 -4.528 36.034 1.00 5.00 181 MET A CA 1
ATOM 2667 C C . MET A 1 181 ? 1.156 -4.638 35.271 1.00 5.11 181 MET A C 1
ATOM 2668 O O . MET A 1 181 ? 0.508 -3.621 35.024 1.00 5.38 181 MET A O 1
ATOM 2682 N N . ALA A 1 182 ? 0.746 -5.847 34.895 1.00 5.29 182 ALA A N 1
ATOM 2683 C CA . AL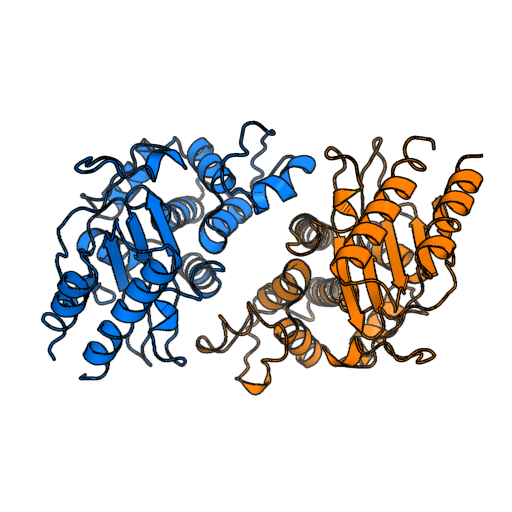A A 1 182 ? -0.541 -5.982 34.217 1.00 5.53 182 ALA A CA 1
ATOM 2684 C C . ALA A 1 182 ? -1.680 -5.483 35.106 1.00 5.29 182 ALA A C 1
ATOM 2685 O O . ALA A 1 182 ? -2.615 -4.830 34.626 1.00 5.71 182 ALA A O 1
ATOM 2692 N N . ARG A 1 183 ? -1.617 -5.805 36.400 1.00 5.76 183 ARG A N 1
ATOM 2693 C CA . ARG A 1 183 ? -2.633 -5.326 37.322 1.00 5.94 183 ARG A CA 1
ATOM 2694 C C . ARG A 1 183 ? -2.583 -3.806 37.493 1.00 6.16 183 ARG A C 1
ATOM 2695 O O . ARG A 1 183 ? -3.634 -3.171 37.615 1.00 6.61 183 ARG A O 1
ATOM 2716 N N . THR A 1 184 ? -1.386 -3.219 37.467 1.00 5.97 184 THR A N 1
ATOM 2717 C CA . THR A 1 184 ? -1.266 -1.761 37.489 1.00 6.01 184 THR A CA 1
ATOM 2718 C C . THR A 1 184 ? -1.878 -1.140 36.235 1.00 5.75 184 THR A C 1
ATOM 2719 O O . THR A 1 184 ? -2.600 -0.146 36.319 1.00 6.32 184 THR A O 1
ATOM 2730 N N . VAL A 1 185 ? -1.603 -1.720 35.071 1.00 5.74 185 VAL A N 1
ATOM 2731 C CA . VAL A 1 185 ? -2.205 -1.232 33.843 1.00 5.88 185 VAL A CA 1
ATOM 2732 C C . VAL A 1 185 ? -3.738 -1.277 33.937 1.00 5.62 185 VAL A C 1
ATOM 2733 O O . VAL A 1 185 ? -4.420 -0.312 33.575 1.00 5.84 185 VAL A O 1
ATOM 2746 N N . ALA A 1 186 ? -4.278 -2.398 34.415 1.00 5.75 186 ALA A N 1
ATOM 2747 C CA . ALA A 1 186 ? -5.728 -2.515 34.545 1.00 5.95 186 ALA A CA 1
ATOM 2748 C C . ALA A 1 186 ? -6.293 -1.486 35.525 1.00 6.18 186 ALA A C 1
ATOM 2749 O O . ALA A 1 186 ? -7.354 -0.912 35.270 1.00 6.59 186 ALA A O 1
ATOM 2756 N N . LYS A 1 187 ? -5.606 -1.235 36.629 1.00 6.48 187 LYS A N 1
ATOM 2757 C CA A LYS A 1 187 ? -6.091 -0.243 37.578 0.37 7.25 187 LYS A CA 1
ATOM 2758 C CA B LYS A 1 187 ? -6.069 -0.233 37.590 0.63 7.26 187 LYS A CA 1
ATOM 2759 C C . LYS A 1 187 ? -6.186 1.133 36.932 1.00 6.85 187 LYS A C 1
ATOM 2760 O O . LYS A 1 187 ? -7.159 1.858 37.146 1.00 7.56 187 LYS A O 1
ATOM 2797 N N . VAL A 1 188 ? -5.176 1.479 36.150 1.00 6.58 188 VAL A N 1
ATOM 2798 C CA . VAL A 1 188 ? -5.139 2.774 35.482 1.00 6.91 188 VAL A CA 1
ATOM 2799 C C . VAL A 1 188 ? -6.201 2.900 34.397 1.00 7.08 188 VAL A C 1
ATOM 2800 O O . VAL A 1 188 ? -6.854 3.944 34.283 1.00 8.27 188 VAL A O 1
ATOM 2813 N N . LEU A 1 189 ? -6.362 1.865 33.580 1.00 6.71 189 LEU A N 1
ATOM 2814 C CA . LEU A 1 189 ? -7.259 1.969 32.437 1.00 6.87 189 LEU A CA 1
ATOM 2815 C C . LEU A 1 189 ? -8.714 1.627 32.742 1.00 7.29 189 LEU A C 1
ATOM 2816 O O . LEU A 1 189 ? -9.617 2.142 32.077 1.00 8.06 189 LEU A O 1
ATOM 2832 N N . TYR A 1 190 ? -8.935 0.754 33.724 1.00 7.52 190 TYR A N 1
ATOM 2833 C CA . TYR A 1 190 ? -10.261 0.186 33.978 1.00 7.99 190 TYR A CA 1
ATOM 2834 C C . TYR A 1 190 ? -10.697 0.233 35.431 1.00 8.24 190 TYR A C 1
ATOM 2835 O O . TYR A 1 190 ? -11.875 0.032 35.714 1.00 9.80 190 TYR A O 1
ATOM 2853 N N . GLY A 1 191 ? -9.774 0.452 36.358 1.00 8.42 191 GLY A N 1
ATOM 2854 C CA . GLY A 1 191 ? -10.054 0.321 37.776 1.00 9.20 191 GLY A CA 1
ATOM 2855 C C . GLY A 1 191 ? -10.256 1.626 38.522 1.00 10.18 191 GLY A C 1
ATOM 2856 O O . GLY A 1 191 ? -10.202 1.650 39.755 1.00 11.88 191 GLY A O 1
ATOM 2860 N N . GLY A 1 192 ? -10.486 2.716 37.796 1.00 10.19 192 GLY A N 1
ATOM 2861 C CA . GLY A 1 192 ? -10.881 3.972 38.409 1.00 10.76 192 GLY A CA 1
ATOM 2862 C C . GLY A 1 192 ? -9.770 4.791 39.036 1.00 10.00 192 GLY A C 1
ATOM 2863 O O . GLY A 1 192 ? -10.046 5.713 39.791 1.00 11.41 192 GLY A O 1
ATOM 2867 N N . ALA A 1 193 ? -8.519 4.488 38.720 1.00 8.72 193 ALA A N 1
ATOM 2868 C CA . ALA A 1 193 ? -7.412 5.280 39.259 1.00 8.70 193 ALA A CA 1
ATOM 2869 C C . ALA A 1 193 ? -7.466 6.731 38.802 1.00 8.70 193 ALA A C 1
ATOM 2870 O O . ALA A 1 193 ? -7.000 7.617 39.523 1.00 9.41 193 ALA A O 1
ATOM 2877 N N . LEU A 1 194 ? -8.008 6.959 37.601 1.00 7.95 194 LEU A N 1
ATOM 2878 C CA . LEU A 1 194 ? -8.061 8.283 36.996 1.00 8.23 194 LEU A CA 1
ATOM 2879 C C . LEU A 1 194 ? -9.501 8.643 36.671 1.00 8.55 194 LEU A C 1
ATOM 2880 O O . LEU A 1 194 ? -10.343 7.765 36.523 1.00 8.60 194 LEU A O 1
ATOM 2896 N N . THR A 1 195 ? -9.775 9.935 36.520 1.00 8.74 195 THR A N 1
ATOM 2897 C CA . THR A 1 195 ? -11.088 10.377 36.057 1.00 9.05 195 THR A CA 1
ATOM 2898 C C . THR A 1 195 ? -11.361 9.854 34.657 1.00 9.07 195 THR A C 1
ATOM 2899 O O . THR A 1 195 ? -10.446 9.456 33.940 1.00 8.69 195 THR A O 1
ATOM 2910 N N . SER A 1 196 ? -12.617 9.870 34.243 1.00 10.18 196 SER A N 1
ATOM 2911 C CA A SER A 1 196 ? -12.943 9.384 32.911 0.54 10.74 196 SER A CA 1
ATOM 2912 C CA B SER A 1 196 ? -12.981 9.423 32.906 0.46 10.71 196 SER A CA 1
ATOM 2913 C C . SER A 1 196 ? -12.172 10.147 31.830 1.00 10.27 196 SER A C 1
ATOM 2914 O O . SER A 1 196 ? -11.685 9.531 30.877 1.00 10.34 196 SER A O 1
ATOM 2929 N N . THR A 1 197 ? -12.034 11.466 31.966 1.00 10.40 197 THR A N 1
ATOM 2930 C CA A THR A 1 197 ? -11.321 12.253 30.966 0.71 10.70 197 THR A CA 1
ATOM 2931 C CA B THR A 1 197 ? -11.323 12.235 30.948 0.29 10.29 197 THR A CA 1
ATOM 2932 C C . THR A 1 197 ? -9.838 11.891 30.918 1.00 9.54 197 THR A C 1
ATOM 2933 O O . THR A 1 197 ? -9.275 11.673 29.848 1.00 9.72 197 THR A O 1
ATOM 2954 N N . SER A 1 198 ? -9.197 11.827 32.078 1.00 8.30 198 SER A N 1
ATOM 2955 C CA . SER A 1 198 ? -7.781 11.480 32.110 1.00 7.87 198 SER A CA 1
ATOM 2956 C C . SER A 1 198 ? -7.529 10.061 31.618 1.00 7.06 198 SER A C 1
ATOM 2957 O O . SER A 1 198 ? -6.540 9.812 30.941 1.00 7.07 198 SER A O 1
ATOM 2965 N N . THR A 1 199 ? -8.425 9.139 31.970 1.00 7.00 199 THR A N 1
ATOM 2966 C CA . THR A 1 199 ? -8.314 7.760 31.517 1.00 7.01 199 THR A CA 1
ATOM 2967 C C . THR A 1 199 ? -8.378 7.712 29.981 1.00 7.21 199 THR A C 1
ATOM 2968 O O . THR A 1 199 ? -7.574 7.034 29.337 1.00 7.51 199 THR A O 1
ATOM 2979 N N . HIS A 1 200 ? -9.351 8.404 29.387 1.00 7.81 200 HIS A N 1
ATOM 2980 C CA . HIS A 1 200 ? -9.468 8.411 27.934 1.00 8.06 200 HIS A CA 1
ATOM 2981 C C . HIS A 1 200 ? -8.223 9.015 27.294 1.00 7.87 200 HIS A C 1
ATOM 2982 O O . HIS A 1 200 ? -7.728 8.509 26.288 1.00 8.17 200 HIS A O 1
ATOM 2996 N N . THR A 1 201 ? -7.702 10.092 27.867 1.00 8.01 201 THR A N 1
ATOM 2997 C CA . THR A 1 201 ? -6.520 10.719 27.305 1.00 7.65 201 THR A CA 1
ATOM 2998 C C . THR A 1 201 ? -5.324 9.766 27.307 1.00 7.05 201 THR A C 1
ATOM 2999 O O . THR A 1 201 ? -4.629 9.638 26.304 1.00 7.35 201 THR A O 1
ATOM 3010 N N . ILE A 1 202 ? -5.080 9.088 28.420 1.00 6.96 202 ILE A N 1
ATOM 3011 C CA . ILE A 1 202 ? -3.924 8.195 28.484 1.00 6.80 202 ILE A CA 1
ATOM 3012 C C . ILE A 1 202 ? -4.124 6.974 27.580 1.00 6.52 202 ILE A C 1
ATOM 3013 O O . ILE A 1 202 ? -3.171 6.502 26.965 1.00 6.52 202 ILE A O 1
ATOM 3029 N N . GLU A 1 203 ? -5.366 6.508 27.458 1.00 6.51 203 GLU A N 1
ATOM 3030 C CA A GLU A 1 203 ? -5.708 5.445 26.513 0.37 6.59 203 GLU A CA 1
ATOM 3031 C CA B GLU A 1 203 ? -5.681 5.439 26.518 0.63 7.21 203 GLU A CA 1
ATOM 3032 C C . GLU A 1 203 ? -5.318 5.841 25.092 1.00 6.42 203 GLU A C 1
ATOM 3033 O O . GLU A 1 203 ? -4.677 5.076 24.371 1.00 6.43 203 GLU A O 1
ATOM 3056 N N . ARG A 1 204 ? -5.726 7.041 24.681 1.00 6.18 204 ARG A N 1
ATOM 3057 C CA . ARG A 1 204 ? -5.422 7.518 23.340 1.00 6.35 204 ARG A CA 1
ATOM 3058 C C . ARG A 1 204 ? -3.917 7.676 23.152 1.00 5.79 204 ARG A C 1
ATOM 3059 O O . ARG A 1 204 ? -3.398 7.391 22.085 1.00 6.05 204 ARG A O 1
ATOM 3080 N N . TRP A 1 205 ? -3.201 8.117 24.184 1.00 5.63 205 TRP A N 1
ATOM 3081 C CA . TRP A 1 205 ? -1.752 8.217 24.054 1.00 6.13 205 TRP A CA 1
ATOM 3082 C C . TRP A 1 205 ? -1.134 6.849 23.769 1.00 5.55 205 TRP A C 1
ATOM 3083 O O . TRP A 1 205 ? -0.228 6.736 22.954 1.00 5.76 205 TRP A O 1
ATOM 3104 N N . LEU A 1 206 ? -1.597 5.822 24.473 1.00 5.57 206 LEU A N 1
ATOM 3105 C CA . LEU A 1 206 ? -1.081 4.470 24.263 1.00 5.25 206 LEU A CA 1
ATOM 3106 C C . LEU A 1 206 ? -1.396 3.958 22.860 1.00 5.08 206 LEU A C 1
ATOM 3107 O O . LEU A 1 206 ? -0.550 3.332 22.214 1.00 5.00 206 LEU A O 1
ATOM 3123 N N . ILE A 1 207 ? -2.612 4.206 22.375 1.00 5.10 207 ILE A N 1
ATOM 3124 C CA . ILE A 1 207 ? -2.955 3.796 21.015 1.00 5.48 207 ILE A CA 1
ATOM 3125 C C . ILE A 1 207 ? -2.033 4.478 20.004 1.00 5.60 207 ILE A C 1
ATOM 3126 O O . ILE A 1 207 ? -1.548 3.861 19.054 1.00 6.18 207 ILE A O 1
ATOM 3142 N N . GLY A 1 208 ? -1.785 5.769 20.216 1.00 5.38 208 GLY A N 1
ATOM 3143 C CA . GLY A 1 208 ? -0.966 6.547 19.313 1.00 5.83 208 GLY A CA 1
ATOM 3144 C C . GLY A 1 208 ? 0.533 6.480 19.562 1.00 5.81 208 GLY A C 1
ATOM 3145 O O . GLY A 1 208 ? 1.283 7.239 18.951 1.00 6.57 208 GLY A O 1
ATOM 3149 N N . ASN A 1 209 ? 0.978 5.585 20.436 1.00 5.78 209 ASN A N 1
ATOM 3150 C CA . ASN A 1 209 ? 2.398 5.394 20.670 1.00 6.03 209 ASN A CA 1
ATOM 3151 C C . ASN A 1 209 ? 3.139 5.271 19.344 1.00 5.61 209 ASN A C 1
ATOM 3152 O O . ASN A 1 209 ? 2.677 4.596 18.431 1.00 6.06 209 ASN A O 1
ATOM 3163 N N . GLN A 1 210 ? 4.308 5.899 19.251 1.00 5.53 210 GLN A N 1
ATOM 3164 C CA . GLN A 1 210 ? 5.089 5.878 18.029 1.00 6.26 210 GLN A CA 1
ATOM 3165 C C . GLN A 1 210 ? 6.178 4.814 17.982 1.00 6.48 210 GLN A C 1
ATOM 3166 O O . GLN A 1 210 ? 6.803 4.648 16.939 1.00 7.66 210 GLN A O 1
ATOM 3180 N N . THR A 1 211 ? 6.404 4.093 19.083 1.00 5.52 211 THR A N 1
ATOM 3181 C CA . THR A 1 211 ? 7.561 3.204 19.195 1.00 5.82 211 THR A CA 1
ATOM 3182 C C . THR A 1 211 ? 7.231 1.709 19.176 1.00 6.11 211 THR A C 1
ATOM 3183 O O . THR A 1 211 ? 8.151 0.889 19.288 1.00 6.20 211 THR A O 1
ATOM 3194 N N . GLY A 1 212 ? 5.959 1.340 19.044 1.00 5.57 212 GLY A N 1
ATOM 3195 C CA . GLY A 1 212 ? 5.533 -0.045 19.191 1.00 5.92 212 GLY A CA 1
ATOM 3196 C C . GLY A 1 212 ? 5.110 -0.745 17.914 1.00 5.95 212 GLY A C 1
ATOM 3197 O O . GLY A 1 212 ? 4.514 -1.815 18.001 1.00 6.04 212 GLY A O 1
ATOM 3201 N N . ASP A 1 213 ? 5.421 -0.200 16.738 1.00 6.30 213 ASP A N 1
ATOM 3202 C CA . ASP A 1 213 ? 4.866 -0.770 15.520 1.00 6.87 213 ASP A CA 1
ATOM 3203 C C . ASP A 1 213 ? 5.379 -2.180 15.239 1.00 6.83 213 ASP A C 1
ATOM 3204 O O . ASP A 1 213 ? 4.709 -2.935 14.533 1.00 8.16 213 ASP A O 1
ATOM 3213 N N . ALA A 1 214 ? 6.568 -2.523 15.736 1.00 6.83 214 ALA A N 1
ATOM 3214 C CA . ALA A 1 214 ? 7.187 -3.814 15.442 1.00 7.31 214 ALA A CA 1
ATOM 3215 C C . ALA A 1 214 ? 7.082 -4.816 16.587 1.00 6.85 214 ALA A C 1
ATOM 3216 O O . ALA A 1 214 ? 7.570 -5.931 16.451 1.00 7.90 214 ALA A O 1
ATOM 3223 N N . THR A 1 215 ? 6.464 -4.433 17.696 1.00 6.52 215 THR A N 1
ATOM 3224 C CA . THR A 1 215 ? 6.436 -5.270 18.887 1.00 7.00 215 THR A CA 1
ATOM 3225 C C . THR A 1 215 ? 5.039 -5.882 19.076 1.00 6.97 215 THR A C 1
ATOM 3226 O O . THR A 1 215 ? 4.518 -6.456 18.122 1.00 6.81 215 THR A O 1
ATOM 3237 N N . LEU A 1 216 ? 4.430 -5.804 20.257 1.00 8.25 216 LEU A N 1
ATOM 3238 C CA . LEU A 1 216 ? 3.219 -6.590 20.509 1.00 10.75 216 LEU A CA 1
ATOM 3239 C C . LEU A 1 216 ? 2.145 -6.361 19.498 1.00 10.95 216 LEU A C 1
ATOM 3240 O O . LEU A 1 216 ? 1.508 -7.306 19.044 1.00 12.54 216 LEU A O 1
ATOM 3256 N N . ARG A 1 217 ? 1.893 -5.110 19.171 1.00 10.26 217 ARG A N 1
ATOM 3257 C CA . ARG A 1 217 ? 0.736 -4.851 18.353 1.00 10.97 217 ARG A CA 1
ATOM 3258 C C . ARG A 1 217 ? 0.944 -5.415 16.939 1.00 10.82 217 ARG A C 1
ATOM 3259 O O . ARG A 1 217 ? -0.033 -5.642 16.245 1.00 12.24 217 ARG A O 1
ATOM 3280 N N . ALA A 1 218 ? 2.187 -5.677 16.529 1.00 9.14 218 ALA A N 1
ATOM 3281 C CA . ALA A 1 218 ? 2.437 -6.339 15.249 1.00 8.79 218 ALA A CA 1
ATOM 3282 C C . ALA A 1 218 ? 1.957 -7.787 15.249 1.00 8.37 218 ALA A C 1
ATOM 3283 O O . ALA A 1 218 ? 1.756 -8.369 14.185 1.00 10.00 218 ALA A O 1
ATOM 3290 N N . GLY A 1 219 ? 1.767 -8.379 16.421 1.00 7.62 219 GLY A N 1
ATOM 3291 C CA . GLY A 1 219 ? 1.312 -9.752 16.545 1.00 7.30 219 GLY A CA 1
ATOM 3292 C C . GLY A 1 219 ? -0.173 -9.928 16.831 1.00 7.33 219 GLY A C 1
ATOM 3293 O O . GLY A 1 219 ? -0.631 -11.071 16.939 1.00 8.66 219 GLY A O 1
ATOM 3297 N N . PHE A 1 220 ? -0.918 -8.826 16.970 1.00 7.89 220 PHE A N 1
ATOM 3298 C CA . PHE A 1 220 ? -2.346 -8.884 17.265 1.00 7.92 220 PHE A CA 1
ATOM 3299 C C . PHE A 1 220 ? -3.174 -8.681 15.986 1.00 8.61 220 PHE A C 1
ATOM 3300 O O . PHE A 1 220 ? -2.712 -8.012 15.050 1.00 10.36 220 PHE A O 1
ATOM 3317 N N . PRO A 1 221 ? -4.412 -9.210 15.959 1.00 8.00 221 PRO A N 1
ATOM 3318 C CA . PRO A 1 221 ? -5.325 -8.934 14.842 1.00 8.39 221 PRO A CA 1
ATOM 3319 C C . PRO A 1 221 ? -5.504 -7.431 14.639 1.00 8.58 221 PRO A C 1
ATOM 3320 O O . PRO A 1 221 ? -5.529 -6.644 15.603 1.00 8.71 221 PRO A O 1
ATOM 3331 N N . LYS A 1 222 ? -5.664 -7.034 13.380 1.00 8.99 222 LYS A N 1
ATOM 3332 C CA . LYS A 1 222 ? -5.650 -5.631 13.012 1.00 9.55 222 LYS A CA 1
ATOM 3333 C C . LYS A 1 222 ? -6.922 -4.880 13.369 1.00 9.03 222 LYS A C 1
ATOM 3334 O O . LYS A 1 222 ? -6.944 -3.654 13.320 1.00 10.76 222 LYS A O 1
ATOM 3353 N N . ASP A 1 223 ? -7.960 -5.606 13.750 1.00 9.04 223 ASP A N 1
ATOM 3354 C CA . ASP A 1 223 ? -9.183 -4.977 14.210 1.00 9.79 223 ASP A CA 1
ATOM 3355 C C . ASP A 1 223 ? -9.236 -4.853 15.729 1.00 8.81 223 ASP A C 1
ATOM 3356 O O . ASP A 1 223 ? -10.151 -4.218 16.239 1.00 9.66 223 ASP A O 1
ATOM 3365 N N . TRP A 1 224 ? -8.265 -5.402 16.457 1.00 7.90 224 TRP A N 1
ATOM 3366 C CA . TRP A 1 224 ? -8.222 -5.186 17.902 1.00 7.76 224 TRP A CA 1
ATOM 3367 C C . TRP A 1 224 ? -7.750 -3.763 18.184 1.00 7.14 224 TRP A C 1
ATOM 3368 O O . TRP A 1 224 ? -6.833 -3.259 17.528 1.00 8.21 224 TRP A O 1
ATOM 3389 N N . VAL A 1 225 ? -8.366 -3.122 19.172 1.00 7.00 225 VAL A N 1
ATOM 3390 C CA . VAL A 1 225 ? -7.890 -1.824 19.625 1.00 7.08 225 VAL A CA 1
ATOM 3391 C C . VAL A 1 225 ? -6.781 -2.102 20.622 1.00 8.40 225 VAL A C 1
ATOM 3392 O O . VAL A 1 225 ? -7.008 -2.776 21.616 1.00 10.97 225 VAL A O 1
ATOM 3405 N N . VAL A 1 226 ? -5.584 -1.620 20.310 1.00 7.60 226 VAL A N 1
ATOM 3406 C CA A VAL A 1 226 ? -4.355 -1.902 21.057 0.61 7.63 226 VAL A CA 1
ATOM 3407 C CA B VAL A 1 226 ? -4.436 -1.864 21.174 0.39 7.25 226 VAL A CA 1
ATOM 3408 C C . VAL A 1 226 ? -3.648 -0.590 21.405 1.00 6.45 226 VAL A C 1
ATOM 3409 O O . VAL A 1 226 ? -3.486 0.268 20.539 1.00 6.95 226 VAL A O 1
ATOM 3434 N N . GLY A 1 227 ? -3.192 -0.459 22.636 1.00 6.01 227 GLY A N 1
ATOM 3435 C CA . GLY A 1 227 ? -2.325 0.644 23.015 1.00 6.00 227 GLY A CA 1
ATOM 3436 C C . GLY A 1 227 ? -1.252 0.095 23.933 1.00 5.33 227 GLY A C 1
ATOM 3437 O O . GLY A 1 227 ? -1.532 -0.802 24.720 1.00 6.11 227 GLY A O 1
ATOM 3441 N N . GLU A 1 228 ? -0.028 0.608 23.835 1.00 4.80 228 GLU A N 1
ATOM 3442 C CA . GLU A 1 228 ? 1.039 0.030 24.620 1.00 4.87 228 GLU A CA 1
ATOM 3443 C C . GLU A 1 228 ? 2.217 0.994 24.732 1.00 4.55 228 GLU A C 1
ATOM 3444 O O . GLU A 1 228 ? 2.317 1.996 24.019 1.00 5.14 228 GLU A O 1
ATOM 3456 N N . LYS A 1 229 ? 3.083 0.643 25.673 1.00 4.48 229 LYS A N 1
ATOM 3457 C CA . LYS A 1 229 ? 4.336 1.326 25.961 1.00 4.65 229 LYS A CA 1
ATOM 3458 C C . LYS A 1 229 ? 5.470 0.292 25.958 1.00 4.21 229 LYS A C 1
ATOM 3459 O O . LYS A 1 229 ? 5.439 -0.675 26.710 1.00 4.65 229 LYS A O 1
ATOM 3478 N N . THR A 1 230 ? 6.473 0.535 25.130 1.00 4.50 230 THR A N 1
ATOM 3479 C CA . THR A 1 230 ? 7.637 -0.330 25.005 1.00 4.65 230 THR A CA 1
ATOM 3480 C C . THR A 1 230 ? 8.707 -0.023 26.046 1.00 4.56 230 THR A C 1
ATOM 3481 O O . THR A 1 230 ? 8.749 1.051 26.657 1.00 5.22 230 THR A O 1
ATOM 3492 N N . GLY A 1 231 ? 9.607 -0.983 26.216 1.00 5.01 231 GLY A N 1
ATOM 3493 C CA . GLY A 1 231 ? 10.872 -0.744 26.881 1.00 5.35 231 GLY A CA 1
ATOM 3494 C C . GLY A 1 231 ? 11.960 -1.564 26.221 1.00 5.74 231 GLY A C 1
ATOM 3495 O O . GLY A 1 231 ? 11.703 -2.630 25.660 1.00 6.08 231 GLY A O 1
ATOM 3499 N N . THR A 1 232 ? 13.187 -1.064 26.312 1.00 6.52 232 THR A N 1
ATOM 3500 C CA . THR A 1 232 ? 14.372 -1.772 25.873 1.00 7.03 232 THR A CA 1
ATOM 3501 C C . THR A 1 232 ? 15.452 -1.584 26.926 1.00 7.71 232 THR A C 1
ATOM 3502 O O . THR A 1 232 ? 15.746 -0.449 27.287 1.00 9.24 232 THR A O 1
ATOM 3513 N N . CYS A 1 233 ? 16.038 -2.684 27.398 1.00 7.63 233 CYS A N 1
ATOM 3514 C CA . CYS A 1 233 ? 17.074 -2.628 28.409 1.00 7.66 233 CYS A CA 1
ATOM 3515 C C . CYS A 1 233 ? 18.333 -3.278 27.883 1.00 7.74 233 CYS A C 1
ATOM 3516 O O . CYS A 1 233 ? 18.280 -4.216 27.083 1.00 7.73 233 CYS A O 1
ATOM 3524 N N . ALA A 1 234 ? 19.470 -2.801 28.384 1.00 8.01 234 ALA A N 1
ATOM 3525 C CA . ALA A 1 234 ? 20.737 -3.463 28.125 1.00 7.90 234 ALA A CA 1
ATOM 3526 C C . ALA A 1 234 ? 20.656 -4.911 28.600 1.00 7.33 234 ALA A C 1
ATOM 3527 O O . ALA A 1 234 ? 19.787 -5.286 29.381 1.00 8.19 234 ALA A O 1
ATOM 3534 N N . ASN A 1 235 ? 21.582 -5.722 28.106 1.00 7.65 235 ASN A N 1
ATOM 3535 C CA . ASN A 1 235 ? 21.644 -7.136 28.452 1.00 7.73 235 ASN A CA 1
ATOM 3536 C C . ASN A 1 235 ? 20.408 -7.914 27.983 1.00 7.76 235 ASN A C 1
ATOM 3537 O O . ASN A 1 235 ? 20.067 -8.967 28.533 1.00 8.83 235 ASN A O 1
ATOM 3548 N N . GLY A 1 236 ? 19.764 -7.404 26.941 1.00 7.31 236 GLY A N 1
ATOM 3549 C CA . GLY A 1 236 ? 18.778 -8.187 26.213 1.00 7.43 236 GLY A CA 1
ATOM 3550 C C . GLY A 1 236 ? 17.319 -8.006 26.590 1.00 6.67 236 GLY A C 1
ATOM 3551 O O . GLY A 1 236 ? 16.500 -8.849 26.218 1.00 6.85 236 GLY A O 1
ATOM 3555 N N . GLY A 1 237 ? 16.982 -6.942 27.314 1.00 6.21 237 GLY A N 1
ATOM 3556 C CA . GLY A 1 237 ? 15.595 -6.741 27.703 1.00 5.82 237 GLY A CA 1
ATOM 3557 C C . GLY A 1 237 ? 14.764 -6.109 26.597 1.00 5.66 237 GLY A C 1
ATOM 3558 O O . GLY A 1 237 ? 15.171 -5.098 26.014 1.00 6.01 237 GLY A O 1
ATOM 3562 N N . ARG A 1 238 ? 13.570 -6.646 26.348 1.00 5.39 238 ARG A N 1
ATOM 3563 C CA . ARG A 1 238 ? 12.640 -6.031 25.390 1.00 5.04 238 ARG A CA 1
ATOM 3564 C C . ARG A 1 238 ? 11.235 -6.288 25.895 1.00 4.91 238 ARG A C 1
ATOM 3565 O O . ARG A 1 238 ? 10.828 -7.443 26.080 1.00 5.25 238 ARG A O 1
ATOM 3586 N N . ASN A 1 239 ? 10.506 -5.201 26.147 1.00 4.58 239 ASN A N 1
ATOM 3587 C CA . ASN A 1 239 ? 9.284 -5.233 26.901 1.00 4.52 239 ASN A CA 1
ATOM 3588 C C . ASN A 1 239 ? 8.171 -4.464 26.190 1.00 4.37 239 ASN A C 1
ATOM 3589 O O . ASN A 1 239 ? 8.443 -3.533 25.426 1.00 4.70 239 ASN A O 1
ATOM 3600 N N . ASP A 1 240 ? 6.927 -4.786 26.523 1.00 4.20 240 ASP A N 1
ATOM 3601 C CA . ASP A 1 240 ? 5.789 -4.051 25.965 1.00 4.14 240 ASP A CA 1
ATOM 3602 C C . ASP A 1 240 ? 4.597 -4.303 26.876 1.00 4.39 240 ASP A C 1
ATOM 3603 O O . ASP A 1 240 ? 4.279 -5.467 27.160 1.00 4.77 240 ASP A O 1
ATOM 3612 N N . ILE A 1 241 ? 3.981 -3.222 27.366 1.00 4.40 241 ILE A N 1
ATOM 3613 C CA . ILE A 1 241 ? 2.854 -3.320 28.276 1.00 4.43 241 ILE A CA 1
ATOM 3614 C C . ILE A 1 241 ? 1.704 -2.458 27.766 1.00 4.56 241 ILE A C 1
ATOM 3615 O O . ILE A 1 241 ? 1.929 -1.422 27.150 1.00 5.02 241 ILE A O 1
ATOM 3631 N N . GLY A 1 242 ? 0.473 -2.845 28.047 1.00 4.53 242 GLY A N 1
ATOM 3632 C CA . GLY A 1 242 ? -0.641 -2.031 27.596 1.00 5.13 242 GLY A CA 1
ATOM 3633 C C . GLY A 1 242 ? -1.944 -2.785 27.680 1.00 4.83 242 GLY A C 1
ATOM 3634 O O . GLY A 1 242 ? -2.177 -3.557 28.615 1.00 5.26 242 GLY A O 1
ATOM 3638 N N . PHE A 1 243 ? -2.790 -2.556 26.692 1.00 5.50 243 PHE A N 1
ATOM 3639 C CA A PHE A 1 243 ? -4.126 -3.136 26.675 0.58 5.36 243 PHE A CA 1
ATOM 3640 C CA B PHE A 1 243 ? -4.103 -3.165 26.685 0.42 6.86 243 PHE A CA 1
ATOM 3641 C C . PHE A 1 243 ? -4.502 -3.543 25.276 1.00 6.46 243 PHE A C 1
ATOM 3642 O O . PHE A 1 243 ? -3.950 -3.033 24.306 1.00 7.04 243 PHE A O 1
ATOM 3675 N N . PHE A 1 244 ? -5.467 -4.450 25.185 1.00 7.51 244 PHE A N 1
ATOM 3676 C CA . PHE A 1 244 ? -6.106 -4.714 23.921 1.00 7.94 244 PHE A CA 1
ATOM 3677 C C . PHE A 1 244 ? -7.593 -4.986 24.151 1.00 8.11 244 PHE A C 1
ATOM 3678 O O . PHE A 1 244 ? -7.997 -5.521 25.197 1.00 8.45 244 PHE A O 1
ATOM 3695 N N . LYS A 1 245 ? -8.358 -4.558 23.189 1.00 8.94 245 LYS A N 1
ATOM 3696 C CA A LYS A 1 245 ? -9.830 -4.821 23.192 0.58 9.10 245 LYS A CA 1
ATOM 3697 C CA B LYS A 1 245 ? -9.816 -4.834 23.136 0.42 9.27 245 LYS A CA 1
ATOM 3698 C C . LYS A 1 245 ? -10.196 -5.698 21.881 1.00 9.03 245 LYS A C 1
ATOM 3699 O O . LYS A 1 245 ? -9.901 -5.285 20.722 1.00 9.52 245 LYS A O 1
ATOM 3736 N N . ALA A 1 246 ? -10.518 -6.927 22.185 1.00 10.17 246 ALA A N 1
ATOM 3737 C CA . ALA A 1 246 ? -10.797 -7.886 21.137 1.00 11.99 246 ALA A CA 1
ATOM 3738 C C . ALA A 1 246 ? -12.299 -7.884 21.032 1.00 13.74 246 ALA A C 1
ATOM 3739 O O . ALA A 1 246 ? -12.977 -8.439 21.891 1.00 14.54 246 ALA A O 1
ATOM 3746 N N . GLN A 1 247 ? -12.796 -7.134 20.042 1.00 15.24 247 GLN A N 1
ATOM 3747 C CA . GLN A 1 247 ? -14.206 -6.795 19.877 1.00 16.96 247 GLN A CA 1
ATOM 3748 C C . GLN A 1 247 ? -14.639 -6.141 21.174 1.00 16.26 247 GLN A C 1
ATOM 3749 O O . GLN A 1 247 ? -14.157 -5.091 21.457 1.00 17.74 247 GLN A O 1
ATOM 3763 N N . GLU A 1 248 ? -15.507 -6.757 21.978 1.00 14.73 248 GLU A N 1
ATOM 3764 C CA . GLU A 1 248 ? -15.986 -6.074 23.176 1.00 14.12 248 GLU A CA 1
ATOM 3765 C C . GLU A 1 248 ? -15.179 -6.336 24.442 1.00 14.58 248 GLU A C 1
ATOM 3766 O O . GLU A 1 248 ? -15.402 -5.664 25.445 1.00 16.38 248 GLU A O 1
ATOM 3778 N N . ARG A 1 249 ? -14.249 -7.288 24.402 1.00 13.60 249 ARG A N 1
ATOM 3779 C CA . ARG A 1 249 ? -13.563 -7.728 25.608 1.00 13.86 249 ARG A CA 1
ATOM 3780 C C . ARG A 1 249 ? -12.255 -6.987 25.805 1.00 11.56 249 ARG A C 1
ATOM 3781 O O . ARG A 1 249 ? -11.400 -7.016 24.927 1.00 11.08 249 ARG A O 1
ATOM 3802 N N . ASP A 1 250 ? -12.108 -6.358 26.973 1.00 11.54 250 ASP A N 1
ATOM 3803 C CA . ASP A 1 250 ? -10.912 -5.606 27.333 1.00 10.36 250 ASP A CA 1
ATOM 3804 C C . ASP A 1 250 ? -9.950 -6.448 28.176 1.00 8.52 250 ASP A C 1
ATOM 3805 O O . ASP A 1 250 ? -10.370 -7.164 29.099 1.00 9.27 250 ASP A O 1
ATOM 3814 N N . TYR A 1 251 ? -8.665 -6.321 27.866 1.00 7.26 251 TYR A N 1
ATOM 3815 C CA . TYR A 1 251 ? -7.615 -6.996 28.600 1.00 6.60 251 TYR A CA 1
ATOM 3816 C C . TYR A 1 251 ? -6.447 -6.058 28.843 1.00 6.74 251 TYR A C 1
ATOM 3817 O O . TYR A 1 251 ? -6.124 -5.233 28.000 1.00 8.79 251 TYR A O 1
ATOM 3835 N N . ALA A 1 252 ? -5.790 -6.224 29.983 1.00 5.77 252 ALA A N 1
ATOM 3836 C CA . ALA A 1 252 ? -4.490 -5.595 30.237 1.00 5.72 252 ALA A CA 1
ATOM 3837 C C . ALA A 1 252 ? -3.413 -6.661 30.109 1.00 5.46 252 ALA A C 1
ATOM 3838 O O . ALA A 1 252 ? -3.600 -7.806 30.509 1.00 6.47 252 ALA A O 1
ATOM 3845 N N . VAL A 1 253 ? -2.282 -6.269 29.550 1.00 5.26 253 VAL A N 1
ATOM 3846 C CA . VAL A 1 253 ? -1.202 -7.189 29.264 1.00 5.51 253 VAL A CA 1
ATOM 3847 C C . VAL A 1 253 ? 0.148 -6.571 29.598 1.00 4.93 253 VAL A C 1
ATOM 3848 O O . VAL A 1 253 ? 0.388 -5.384 29.373 1.00 5.26 253 VAL A O 1
ATOM 3861 N N . ALA A 1 254 ? 1.041 -7.411 30.116 1.00 4.86 254 ALA A N 1
ATOM 3862 C CA . ALA A 1 254 ? 2.426 -7.018 30.314 1.00 4.60 254 ALA A CA 1
ATOM 3863 C C . ALA A 1 254 ? 3.319 -8.135 29.819 1.00 4.71 254 ALA A C 1
ATOM 3864 O O . ALA A 1 254 ? 3.160 -9.282 30.226 1.00 5.62 254 ALA A O 1
ATOM 3871 N N . VAL A 1 255 ? 4.258 -7.771 28.953 1.00 4.56 255 VAL A N 1
ATOM 3872 C CA . VAL A 1 255 ? 5.243 -8.690 28.404 1.00 4.81 255 VAL A CA 1
ATOM 3873 C C . VAL A 1 255 ? 6.648 -8.130 28.666 1.00 4.83 255 VAL A C 1
ATOM 3874 O O . VAL A 1 255 ? 6.975 -6.993 28.293 1.00 5.08 255 VAL A O 1
ATOM 3887 N N . TYR A 1 256 ? 7.470 -8.943 29.31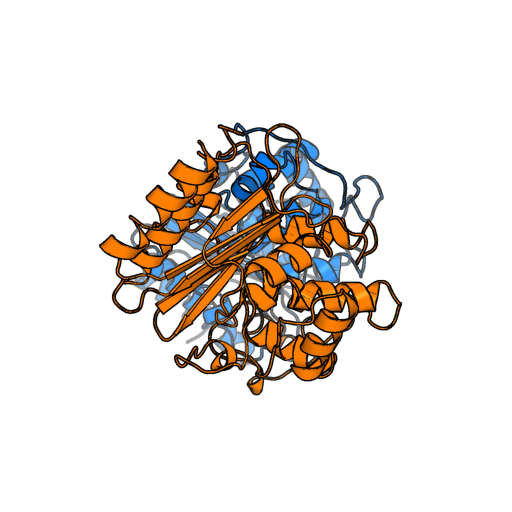4 1.00 4.57 256 TYR A N 1
ATOM 3888 C CA . TYR A 1 256 ? 8.867 -8.637 29.596 1.00 4.58 256 TYR A CA 1
ATOM 3889 C C . TYR A 1 256 ? 9.671 -9.811 29.060 1.00 4.71 256 TYR A C 1
ATOM 3890 O O . TYR A 1 256 ? 9.353 -10.965 29.347 1.00 6.12 256 TYR A O 1
ATOM 3908 N N . THR A 1 257 ? 10.713 -9.532 28.291 1.00 5.05 257 THR A N 1
ATOM 3909 C CA . THR A 1 257 ? 11.549 -10.600 27.763 1.00 5.32 257 THR A CA 1
ATOM 3910 C C . THR A 1 257 ? 13.020 -10.289 27.945 1.00 5.27 257 THR A C 1
ATOM 3911 O O . THR A 1 257 ? 13.423 -9.123 27.991 1.00 5.83 257 THR A O 1
ATOM 3922 N N . THR A 1 258 ? 13.807 -11.365 28.033 1.00 5.47 258 THR A N 1
ATOM 3923 C CA . THR A 1 258 ? 15.260 -11.290 28.138 1.00 6.00 258 THR A CA 1
ATOM 3924 C C . THR A 1 258 ? 15.848 -12.233 27.109 1.00 6.10 258 THR A C 1
ATOM 3925 O O . THR A 1 258 ? 15.586 -13.435 27.145 1.00 6.74 258 THR A O 1
ATOM 3936 N N . ALA A 1 259 ? 16.651 -11.703 26.194 1.00 6.24 259 ALA A N 1
ATOM 3937 C CA . ALA A 1 259 ? 17.215 -12.505 25.110 1.00 6.88 259 ALA A CA 1
ATOM 3938 C C . ALA A 1 259 ? 18.580 -11.918 24.758 1.00 7.65 259 ALA A C 1
ATOM 3939 O O . ALA A 1 259 ? 18.720 -11.142 23.801 1.00 7.93 259 ALA A O 1
ATOM 3946 N N . PRO A 1 260 ? 19.600 -12.228 25.572 1.00 8.43 260 PRO A N 1
ATOM 3947 C CA . PRO A 1 260 ? 20.881 -11.534 25.425 1.00 9.28 260 PRO A CA 1
ATOM 3948 C C . PRO A 1 260 ? 21.579 -11.727 24.087 1.00 9.53 260 PRO A C 1
ATOM 3949 O O . PRO A 1 260 ? 22.336 -10.843 23.684 1.00 10.63 260 PRO A O 1
ATOM 3960 N N . LYS A 1 261 ? 21.328 -12.840 23.408 1.00 9.80 261 LYS A N 1
ATOM 3961 C CA . LYS A 1 261 ? 22.074 -13.154 22.197 1.00 11.25 261 LYS A CA 1
ATOM 3962 C C . LYS A 1 261 ? 21.328 -12.799 20.898 1.00 11.11 261 LYS A C 1
ATOM 3963 O O . LYS A 1 261 ? 21.904 -12.904 19.819 1.00 12.76 261 LYS A O 1
ATOM 3982 N N . LEU A 1 262 ? 20.064 -12.384 20.989 1.00 10.32 262 LEU A N 1
ATOM 3983 C CA . LEU A 1 262 ? 19.328 -11.942 19.806 1.00 9.81 262 LEU A CA 1
ATOM 3984 C C . LEU A 1 262 ? 19.743 -10.535 19.397 1.00 10.10 262 LEU A C 1
ATOM 3985 O O . LEU A 1 262 ? 20.213 -9.749 20.221 1.00 10.89 262 LEU A O 1
ATOM 4001 N N . SER A 1 263 ? 19.549 -10.212 18.123 1.00 9.95 263 SER A N 1
ATOM 4002 C CA . SER A 1 263 ? 19.701 -8.837 17.659 1.00 10.03 263 SER A CA 1
ATOM 4003 C C . SER A 1 263 ? 18.483 -8.010 18.070 1.00 9.24 263 SER A C 1
ATOM 4004 O O . SER A 1 263 ? 17.454 -8.552 18.458 1.00 8.84 263 SER A O 1
ATOM 4012 N N . ALA A 1 264 ? 18.604 -6.690 17.974 1.00 9.26 264 ALA A N 1
ATOM 4013 C CA . ALA A 1 264 ? 17.481 -5.817 18.323 1.00 9.11 264 ALA A CA 1
ATOM 4014 C C . ALA A 1 264 ? 16.232 -6.132 17.487 1.00 8.33 264 ALA A C 1
ATOM 4015 O O . ALA A 1 264 ? 15.127 -6.190 18.021 1.00 8.09 264 ALA A O 1
ATOM 4022 N N . VAL A 1 265 ? 16.402 -6.366 16.191 1.00 8.46 265 VAL A N 1
ATOM 4023 C CA . VAL A 1 265 ? 15.259 -6.703 15.351 1.00 8.32 265 VAL A CA 1
ATOM 4024 C C . VAL A 1 265 ? 14.672 -8.054 15.748 1.00 7.88 265 VAL A C 1
ATOM 4025 O O . VAL A 1 265 ? 13.450 -8.219 15.801 1.00 7.80 265 VAL A O 1
ATOM 4038 N N . GLU A 1 266 ? 15.523 -9.032 16.045 1.00 7.51 266 GLU A N 1
ATOM 4039 C CA . GLU A 1 266 ? 15.016 -10.325 16.505 1.00 7.76 266 GLU A CA 1
ATOM 4040 C C . GLU A 1 266 ? 14.250 -10.221 17.828 1.00 7.06 266 GLU A C 1
ATOM 4041 O O . GLU A 1 266 ? 13.293 -10.959 18.048 1.00 6.94 266 GLU A O 1
ATOM 4053 N N . ARG A 1 267 ? 14.658 -9.311 18.716 1.00 6.44 267 ARG A N 1
ATOM 4054 C CA . ARG A 1 267 ? 13.909 -9.102 19.947 1.00 6.18 267 ARG A CA 1
ATOM 4055 C C . ARG A 1 267 ? 12.533 -8.485 19.669 1.00 5.78 267 ARG A C 1
ATOM 4056 O O . ARG A 1 267 ? 11.547 -8.865 20.311 1.00 5.98 267 ARG A O 1
ATOM 4077 N N . ASP A 1 268 ? 12.466 -7.533 18.733 1.00 6.56 268 ASP A N 1
ATOM 4078 C CA . ASP A 1 268 ? 11.159 -7.018 18.313 1.00 6.61 268 ASP A CA 1
ATOM 4079 C C . ASP A 1 268 ? 10.270 -8.160 17.822 1.00 6.60 268 ASP A C 1
ATOM 4080 O O . ASP A 1 268 ? 9.111 -8.269 18.215 1.00 6.75 268 ASP A O 1
ATOM 4089 N N . GLU A 1 269 ? 10.829 -9.013 16.974 1.00 7.04 269 GLU A N 1
ATOM 4090 C CA . GLU A 1 269 ? 10.085 -10.140 16.425 1.00 7.53 269 GLU A CA 1
ATOM 4091 C C . GLU A 1 269 ? 9.692 -11.145 17.497 1.00 6.89 269 GLU A C 1
ATOM 4092 O O . GLU A 1 269 ? 8.625 -11.745 17.392 1.00 7.21 269 GLU A O 1
ATOM 4104 N N . LEU A 1 270 ? 10.523 -11.310 18.524 1.00 6.60 270 LEU A N 1
ATOM 4105 C CA . LEU A 1 270 ? 10.161 -12.167 19.653 1.00 6.34 270 LEU A CA 1
ATOM 4106 C C . LEU A 1 270 ? 8.902 -11.637 20.334 1.00 5.72 270 LEU A C 1
ATOM 4107 O O . LEU A 1 270 ? 7.979 -12.387 20.635 1.00 6.28 270 LEU A O 1
ATOM 4123 N N . VAL A 1 271 ? 8.859 -10.333 20.597 1.00 5.62 271 VAL A N 1
ATOM 4124 C CA . VAL A 1 271 ? 7.692 -9.762 21.246 1.00 5.69 271 VAL A CA 1
ATOM 4125 C C . VAL A 1 271 ? 6.454 -9.851 20.337 1.00 5.53 271 VAL A C 1
ATOM 4126 O O . VAL A 1 271 ? 5.361 -10.160 20.806 1.00 5.90 271 VAL A O 1
ATOM 4139 N N . ALA A 1 272 ? 6.620 -9.593 19.046 1.00 6.07 272 ALA A N 1
ATOM 4140 C CA . ALA A 1 272 ? 5.518 -9.793 18.115 1.00 6.41 272 ALA A CA 1
ATOM 4141 C C . ALA A 1 272 ? 5.028 -11.240 18.140 1.00 6.47 272 ALA A C 1
ATOM 4142 O O . ALA A 1 272 ? 3.820 -11.486 18.088 1.00 7.21 272 ALA A O 1
ATOM 4149 N N . SER A 1 273 ? 5.952 -12.199 18.208 1.00 6.34 273 SER A N 1
ATOM 4150 C CA . SER A 1 273 ? 5.590 -13.608 18.314 1.00 6.94 273 SER A CA 1
ATOM 4151 C C . SER A 1 273 ? 4.810 -13.910 19.593 1.00 6.94 273 SER A C 1
ATOM 4152 O O . SER A 1 273 ? 3.864 -14.705 19.573 1.00 7.81 273 SER A O 1
ATOM 4160 N N . VAL A 1 274 ? 5.200 -13.292 20.711 1.00 6.27 274 VAL A N 1
ATOM 4161 C CA . VAL A 1 274 ? 4.403 -13.407 21.919 1.00 6.32 274 VAL A CA 1
ATOM 4162 C C . VAL A 1 274 ? 2.985 -12.874 21.664 1.00 6.12 274 VAL A C 1
ATOM 4163 O O . VAL A 1 274 ? 2.006 -13.461 22.121 1.00 6.61 274 VAL A O 1
ATOM 4176 N N . GLY A 1 275 ? 2.881 -11.752 20.956 1.00 6.37 275 GLY A N 1
ATOM 4177 C CA . GLY A 1 275 ? 1.577 -11.249 20.565 1.00 6.51 275 GLY A CA 1
ATOM 4178 C C . GLY A 1 275 ? 0.745 -12.283 19.802 1.00 6.49 275 GLY A C 1
ATOM 4179 O O . GLY A 1 275 ? -0.460 -12.432 20.057 1.00 6.75 275 GLY A O 1
ATOM 4183 N N A GLN A 1 276 ? 1.367 -12.997 18.873 0.61 6.61 276 GLN A N 1
ATOM 4184 N N B GLN A 1 276 ? 1.389 -13.024 18.904 0.39 7.42 276 GLN A N 1
ATOM 4185 C CA A GLN A 1 276 ? 0.673 -14.062 18.167 0.61 6.87 276 GLN A CA 1
ATOM 4186 C CA B GLN A 1 276 ? 0.707 -14.074 18.153 0.39 8.38 276 GLN A CA 1
ATOM 4187 C C A GLN A 1 276 ? 0.208 -15.170 19.113 0.61 7.33 276 GLN A C 1
ATOM 4188 C C B GLN A 1 276 ? 0.237 -15.201 19.071 0.39 7.92 276 GLN A C 1
ATOM 4189 O O A GLN A 1 276 ? -0.915 -15.654 18.988 0.61 7.79 276 GLN A O 1
ATOM 4190 O O B GLN A 1 276 ? -0.866 -15.714 18.897 0.39 8.06 276 GLN A O 1
ATOM 4217 N N . VAL A 1 277 ? 1.063 -15.591 20.038 1.00 7.31 277 VAL A N 1
ATOM 4218 C CA . VAL A 1 277 ? 0.696 -16.658 20.954 1.00 7.50 277 VAL A CA 1
ATOM 4219 C C . VAL A 1 277 ? -0.488 -16.210 21.811 1.00 7.04 277 VAL A C 1
ATOM 4220 O O . VAL A 1 277 ? -1.424 -16.980 22.048 1.00 7.51 277 VAL A O 1
ATOM 4234 N N . ILE A 1 278 ? -0.452 -14.963 22.273 1.00 6.87 278 ILE A N 1
ATOM 4235 C CA . ILE A 1 278 ? -1.574 -14.406 23.010 1.00 6.82 278 ILE A CA 1
ATOM 4236 C C . ILE A 1 278 ? -2.839 -14.468 22.143 1.00 7.15 278 ILE A C 1
ATOM 4237 O O . ILE A 1 278 ? -3.910 -14.858 22.602 1.00 7.90 278 ILE A O 1
ATOM 4253 N N . THR A 1 279 ? -2.722 -14.046 20.892 1.00 7.29 279 THR A N 1
ATOM 4254 C CA . THR A 1 279 ? -3.874 -14.026 20.008 1.00 7.78 279 THR A CA 1
ATOM 4255 C C . THR A 1 279 ? -4.461 -15.422 19.842 1.00 9.04 279 THR A C 1
ATOM 4256 O O . THR A 1 279 ? -5.681 -15.588 19.873 1.00 10.19 279 THR A O 1
ATOM 4267 N N . GLN A 1 280 ? -3.606 -16.425 19.675 1.00 9.76 280 GLN A N 1
ATOM 4268 C CA . GLN A 1 280 ? -4.084 -17.787 19.468 1.00 10.78 280 GLN A CA 1
ATOM 4269 C C . GLN A 1 280 ? -4.868 -18.256 20.672 1.00 11.76 280 GLN A C 1
ATOM 4270 O O . GLN A 1 280 ? -5.847 -18.976 20.534 1.00 13.72 280 GLN A O 1
ATOM 4284 N N . LEU A 1 281 ? -4.443 -17.839 21.858 1.00 10.81 281 LEU A N 1
ATOM 4285 C CA . LEU A 1 281 ? -5.188 -18.138 23.062 1.00 10.73 281 LEU A CA 1
ATOM 4286 C C . LEU A 1 281 ? -6.547 -17.435 23.066 1.00 11.13 281 LEU A C 1
ATOM 4287 O O . LEU A 1 281 ? -7.574 -18.072 23.276 1.00 12.23 281 LEU A O 1
ATOM 4303 N N . ILE A 1 282 ? -6.540 -16.119 22.864 1.00 10.89 282 ILE A N 1
ATOM 4304 C CA . ILE A 1 282 ? -7.763 -15.330 22.923 1.00 12.11 282 ILE A CA 1
ATOM 4305 C C . ILE A 1 282 ? -8.777 -15.815 21.871 1.00 13.35 282 ILE A C 1
ATOM 4306 O O . ILE A 1 282 ? -9.981 -15.823 22.133 1.00 14.21 282 ILE A O 1
ATOM 4322 N N . LEU A 1 283 ? -8.290 -16.255 20.710 1.00 14.99 283 LEU A N 1
ATOM 4323 C CA . LEU A 1 283 ? -9.167 -16.732 19.628 1.00 16.71 283 LEU A CA 1
ATOM 4324 C C . LEU A 1 283 ? -9.540 -18.215 19.741 1.00 19.94 283 LEU A C 1
ATOM 4325 O O . LEU A 1 283 ? -10.205 -18.767 18.859 1.00 20.93 283 LEU A O 1
ATOM 4341 N N . SER A 1 284 ? -9.122 -18.867 20.818 1.00 22.27 284 SER A N 1
ATOM 4342 C CA A SER A 1 284 ? -9.401 -20.290 21.008 0.71 23.65 284 SER A CA 1
ATOM 4343 C CA B SER A 1 284 ? -9.400 -20.291 20.985 0.29 24.10 284 SER A CA 1
ATOM 4344 C C . SER A 1 284 ? -10.882 -20.659 21.176 1.00 25.71 284 SER A C 1
ATOM 4345 O O . SER A 1 284 ? -11.323 -21.676 20.636 1.00 26.07 284 SER A O 1
ATOM 4360 N N . THR A 1 285 ? -11.688 -19.885 21.917 1.00 29.53 285 THR A N 1
ATOM 4361 C CA . THR A 1 285 ? -11.386 -18.647 22.640 1.00 33.24 285 THR A CA 1
ATOM 4362 C C . THR A 1 285 ? -11.076 -18.922 24.105 1.00 34.49 285 THR A C 1
ATOM 4363 O O . THR A 1 285 ? -10.191 -18.293 24.690 1.00 35.14 285 THR A O 1
ATOM 4374 N N . SER B 1 19 ? 24.548 45.710 1.704 1.00 33.86 19 SER B N 1
ATOM 4375 C CA . SER B 1 19 ? 25.665 44.819 1.416 1.00 33.49 19 SER B CA 1
ATOM 4376 C C . SER B 1 19 ? 25.301 43.387 1.772 1.00 32.71 19 SER B C 1
ATOM 4377 O O . SER B 1 19 ? 25.654 42.446 1.061 1.00 32.51 19 SER B O 1
ATOM 4382 N N . GLU B 1 20 ? 24.586 43.222 2.878 1.00 32.01 20 GLU B N 1
ATOM 4383 C CA . GLU B 1 20 ? 24.240 41.888 3.334 1.00 31.24 20 GLU B CA 1
ATOM 4384 C C . GLU B 1 20 ? 23.165 41.275 2.448 1.00 29.24 20 GLU B C 1
ATOM 4385 O O . GLU B 1 20 ? 23.125 40.061 2.273 1.00 27.93 20 GLU B O 1
ATOM 4397 N N . LYS B 1 21 ? 22.292 42.108 1.892 1.00 28.67 21 LYS B N 1
ATOM 4398 C CA . LYS B 1 21 ? 21.267 41.612 0.983 1.00 28.90 21 LYS B CA 1
ATOM 4399 C C . LYS B 1 21 ? 21.892 41.183 -0.339 1.00 27.12 21 LYS B C 1
ATOM 4400 O O . LYS B 1 21 ? 21.398 40.261 -0.988 1.00 26.51 21 LYS B O 1
ATOM 4419 N N . LEU B 1 22 ? 22.979 41.843 -0.736 1.00 26.24 22 LEU B N 1
ATOM 4420 C CA . LEU B 1 22 ? 23.692 41.448 -1.943 1.00 25.60 22 LEU B CA 1
ATOM 4421 C C . LEU B 1 22 ? 24.382 40.102 -1.734 1.00 23.29 22 LEU B C 1
ATOM 4422 O O . LEU B 1 22 ? 24.320 39.236 -2.600 1.00 23.01 22 LEU B O 1
ATOM 4438 N N . THR B 1 23 ? 25.027 39.923 -0.586 1.00 21.34 23 THR B N 1
ATOM 4439 C CA . THR B 1 23 ? 25.661 38.648 -0.252 1.00 19.94 23 THR B CA 1
ATOM 4440 C C . THR B 1 23 ? 24.633 37.512 -0.219 1.00 17.46 23 THR B C 1
ATOM 4441 O O . THR B 1 23 ? 24.891 36.416 -0.708 1.00 16.88 23 THR B O 1
ATOM 4452 N N . PHE B 1 24 ? 23.479 37.792 0.378 1.00 15.78 24 PHE B N 1
ATOM 4453 C CA . PHE B 1 24 ? 22.345 36.863 0.435 1.00 14.40 24 PHE B CA 1
ATOM 4454 C C . PHE B 1 24 ? 21.960 36.447 -0.981 1.00 13.68 24 PHE B C 1
ATOM 4455 O O . PHE B 1 24 ? 21.869 35.258 -1.288 1.00 13.04 24 PHE B O 1
ATOM 4472 N N . LYS B 1 25 ? 21.771 37.426 -1.858 1.00 14.44 25 LYS B N 1
ATOM 4473 C CA . LYS B 1 25 ? 21.418 37.154 -3.246 1.00 15.03 25 LYS B CA 1
ATOM 4474 C C . LYS B 1 25 ? 22.493 36.333 -3.952 1.00 14.16 25 LYS B C 1
ATOM 4475 O O . LYS B 1 25 ? 22.198 35.305 -4.579 1.00 13.53 25 LYS B O 1
ATOM 4494 N N . THR B 1 26 ? 23.741 36.774 -3.863 1.00 14.91 26 THR B N 1
ATOM 4495 C CA . THR B 1 26 ? 24.794 36.095 -4.597 1.00 15.82 26 THR B CA 1
ATOM 4496 C C . THR B 1 26 ? 25.044 34.689 -4.049 1.00 13.56 26 THR B C 1
ATOM 4497 O O . THR B 1 26 ? 25.311 33.767 -4.814 1.00 12.58 26 THR B O 1
ATOM 4508 N N . ASP B 1 27 ? 24.940 34.505 -2.739 1.00 13.25 27 ASP B N 1
ATOM 4509 C CA . ASP B 1 27 ? 25.159 33.179 -2.187 1.00 13.23 27 ASP B CA 1
ATOM 4510 C C . ASP B 1 27 ? 24.021 32.231 -2.586 1.00 11.67 27 ASP B C 1
ATOM 4511 O O . ASP B 1 27 ? 24.271 31.062 -2.863 1.00 11.64 27 ASP B O 1
ATOM 4520 N N . LEU B 1 28 ? 22.783 32.716 -2.657 1.00 11.08 28 LEU B N 1
ATOM 4521 C CA . LEU B 1 28 ? 21.697 31.866 -3.135 1.00 10.42 28 LEU B CA 1
ATOM 4522 C C . LEU B 1 28 ? 21.859 31.549 -4.619 1.00 10.25 28 LEU B C 1
ATOM 4523 O O . LEU B 1 28 ? 21.629 30.408 -5.034 1.00 10.22 28 LEU B O 1
ATOM 4539 N N . GLU B 1 29 ? 22.270 32.527 -5.422 1.00 11.09 29 GLU B N 1
ATOM 4540 C CA . GLU B 1 29 ? 22.456 32.274 -6.847 1.00 12.03 29 GLU B CA 1
ATOM 4541 C C . GLU B 1 29 ? 23.568 31.260 -7.089 1.00 11.30 29 GLU B C 1
ATOM 4542 O O . GLU B 1 29 ? 23.491 30.465 -8.021 1.00 11.44 29 GLU B O 1
ATOM 4554 N N . LYS B 1 30 ? 24.601 31.286 -6.253 1.00 11.48 30 LYS B N 1
ATOM 4555 C CA A LYS B 1 30 ? 25.677 30.311 -6.359 0.59 11.72 30 LYS B CA 1
ATOM 4556 C CA B LYS B 1 30 ? 25.681 30.311 -6.342 0.41 11.91 30 LYS B CA 1
ATOM 4557 C C . LYS B 1 30 ? 25.146 28.898 -6.094 1.00 11.11 30 LYS B C 1
ATOM 4558 O O . LYS B 1 30 ? 25.462 27.961 -6.833 1.00 11.41 30 LYS B O 1
ATOM 4595 N N . LEU B 1 31 ? 24.342 28.748 -5.046 1.00 10.44 31 LEU B N 1
ATOM 4596 C CA . LEU B 1 31 ? 23.706 27.465 -4.755 1.00 9.95 31 LEU B CA 1
ATOM 4597 C C . LEU B 1 31 ? 22.829 27.010 -5.914 1.00 9.70 31 LEU B C 1
ATOM 4598 O O . LEU B 1 31 ? 22.842 25.838 -6.279 1.00 9.96 31 LEU B O 1
ATOM 4614 N N . GLU B 1 32 ? 22.046 27.923 -6.477 1.00 9.98 32 GLU B N 1
ATOM 4615 C CA . GLU B 1 32 ? 21.186 27.587 -7.610 1.00 10.25 32 GLU B CA 1
ATOM 4616 C C . GLU B 1 32 ? 22.000 27.049 -8.787 1.00 10.35 32 GLU B C 1
ATOM 4617 O O . GLU B 1 32 ? 21.641 26.024 -9.380 1.00 10.65 32 GLU B O 1
ATOM 4629 N N . ARG B 1 33 ? 23.086 27.738 -9.133 1.00 11.46 33 ARG B N 1
ATOM 4630 C CA . ARG B 1 33 ? 23.916 27.317 -10.251 1.00 12.96 33 ARG B CA 1
ATOM 4631 C C . ARG B 1 33 ? 24.525 25.959 -9.989 1.00 12.99 33 ARG B C 1
ATOM 4632 O O . ARG B 1 33 ? 24.474 25.066 -10.839 1.00 14.12 33 ARG B O 1
ATOM 4653 N N . GLU B 1 34 ? 25.139 25.813 -8.824 1.00 13.33 34 GLU B N 1
ATOM 4654 C CA . GLU B 1 34 ? 25.912 24.618 -8.557 1.00 13.76 34 GLU B CA 1
ATOM 4655 C C . GLU B 1 34 ? 25.060 23.382 -8.314 1.00 12.56 34 GLU B C 1
ATOM 4656 O O . GLU B 1 34 ? 25.495 22.271 -8.628 1.00 13.63 34 GLU B O 1
ATOM 4668 N N . LYS B 1 35 ? 23.857 23.565 -7.776 1.00 10.71 35 LYS B N 1
ATOM 4669 C CA . LYS B 1 35 ? 22.960 22.442 -7.527 1.00 10.21 35 LYS B CA 1
ATOM 4670 C C . LYS B 1 35 ? 21.930 22.251 -8.640 1.00 10.43 35 LYS B C 1
ATOM 4671 O O . LYS B 1 35 ? 21.127 21.333 -8.563 1.00 11.27 35 LYS B O 1
ATOM 4690 N N . ALA B 1 36 ? 21.943 23.111 -9.660 1.00 9.64 36 ALA B N 1
ATOM 4691 C CA . ALA B 1 36 ? 20.923 23.110 -10.720 1.00 10.16 36 ALA B CA 1
ATOM 4692 C C . ALA B 1 36 ? 19.545 23.162 -10.082 1.00 10.21 36 ALA B C 1
ATOM 4693 O O . ALA B 1 36 ? 18.666 22.328 -10.348 1.00 11.08 36 ALA B O 1
ATOM 4700 N N . ALA B 1 37 ? 19.366 24.189 -9.259 1.00 9.54 37 ALA B N 1
ATOM 4701 C CA . ALA B 1 37 ? 18.185 24.341 -8.437 1.00 9.22 37 ALA B CA 1
ATOM 4702 C C . ALA B 1 37 ? 17.602 25.735 -8.598 1.00 9.04 37 ALA B C 1
ATOM 4703 O O . ALA B 1 37 ? 18.295 26.664 -9.018 1.00 10.20 37 ALA B O 1
ATOM 4710 N N . GLN B 1 38 ? 16.326 25.859 -8.253 1.00 9.01 38 GLN B N 1
ATOM 4711 C CA . GLN B 1 38 ? 15.692 27.160 -8.078 1.00 9.63 38 GLN B CA 1
ATOM 4712 C C . GLN B 1 38 ? 15.293 27.256 -6.619 1.00 8.84 38 GLN B C 1
ATOM 4713 O O . GLN B 1 38 ? 14.733 26.308 -6.054 1.00 9.33 38 GLN B O 1
ATOM 4727 N N . ILE B 1 39 ? 15.604 28.397 -6.012 1.00 8.23 39 ILE B N 1
ATOM 4728 C CA . ILE B 1 39 ? 15.387 28.631 -4.585 1.00 8.04 39 ILE B CA 1
ATOM 4729 C C . ILE B 1 39 ? 14.519 29.869 -4.413 1.00 8.00 39 ILE B C 1
ATOM 4730 O O . ILE B 1 39 ? 14.880 30.953 -4.848 1.00 9.61 39 ILE B O 1
ATOM 4746 N N . GLY B 1 40 ? 13.375 29.686 -3.770 1.00 7.09 40 GLY B N 1
ATOM 4747 C CA . GLY B 1 40 ? 12.463 30.762 -3.451 1.00 7.68 40 GLY B CA 1
ATOM 4748 C C . GLY B 1 40 ? 12.474 30.965 -1.951 1.00 7.67 40 GLY B C 1
ATOM 4749 O O . GLY B 1 40 ? 12.266 30.016 -1.182 1.00 8.66 40 GLY B O 1
ATOM 4753 N N . VAL B 1 41 ? 12.717 32.197 -1.534 1.00 7.37 41 VAL B N 1
ATOM 4754 C CA . VAL B 1 41 ? 12.784 32.524 -0.113 1.00 8.07 41 VAL B CA 1
ATOM 4755 C C . VAL B 1 41 ? 12.075 33.829 0.131 1.00 7.39 41 VAL B C 1
ATOM 4756 O O . VAL B 1 41 ? 12.234 34.766 -0.642 1.00 7.95 41 VAL B O 1
ATOM 4769 N N . ALA B 1 42 ? 11.317 33.911 1.210 1.00 7.09 42 ALA B N 1
ATOM 4770 C CA . ALA B 1 42 ? 10.883 35.193 1.733 1.00 7.33 42 ALA B CA 1
ATOM 4771 C C . ALA B 1 42 ? 10.986 35.155 3.242 1.00 7.27 42 ALA B C 1
ATOM 4772 O O . ALA B 1 42 ? 10.565 34.186 3.879 1.00 7.38 42 ALA B O 1
ATOM 4779 N N . ILE B 1 43 ? 11.551 36.223 3.792 1.00 7.92 43 ILE B N 1
ATOM 4780 C CA . ILE B 1 43 ? 11.601 36.464 5.222 1.00 8.21 43 ILE B CA 1
ATOM 4781 C C . ILE B 1 43 ? 10.845 37.758 5.457 1.00 8.19 43 ILE B C 1
ATOM 4782 O O . ILE B 1 43 ? 11.145 38.770 4.821 1.00 8.83 43 ILE B O 1
ATOM 4798 N N . VAL B 1 44 ? 9.865 37.723 6.357 1.00 8.18 44 VAL B N 1
ATOM 4799 C CA . VAL B 1 44 ? 9.096 38.907 6.712 1.00 8.34 44 VAL B CA 1
ATOM 4800 C C . VAL B 1 44 ? 9.074 39.118 8.218 1.00 8.47 44 VAL B C 1
ATOM 4801 O O . VAL B 1 44 ? 9.301 38.188 9.000 1.00 8.53 44 VAL B O 1
ATOM 4814 N N . ASP B 1 45 ? 8.817 40.360 8.611 1.00 8.90 45 ASP B N 1
ATOM 4815 C CA . ASP B 1 45 ? 8.620 40.693 10.005 1.00 9.38 45 ASP B CA 1
ATOM 4816 C C . ASP B 1 45 ? 7.177 40.353 10.413 1.00 8.73 45 ASP B C 1
ATOM 4817 O O . ASP B 1 45 ? 6.393 39.848 9.595 1.00 8.96 45 ASP B O 1
ATOM 4826 N N . PRO B 1 46 ? 6.824 40.589 11.682 1.00 9.02 46 PRO B N 1
ATOM 4827 C CA . PRO B 1 46 ? 5.504 40.140 12.143 1.00 9.40 46 PRO B CA 1
ATOM 4828 C C . PRO B 1 46 ? 4.320 40.788 11.436 1.00 10.10 46 PRO B C 1
ATOM 4829 O O . PRO B 1 46 ? 3.236 40.206 11.440 1.00 10.99 46 PRO B O 1
ATOM 4840 N N . GLN B 1 47 ? 4.536 41.958 10.838 1.00 10.64 47 GLN B N 1
ATOM 4841 C CA . GLN B 1 47 ? 3.489 42.668 10.109 1.00 12.51 47 GLN B CA 1
ATOM 4842 C C . GLN B 1 47 ? 3.515 42.331 8.618 1.00 12.07 47 GLN B C 1
ATOM 4843 O O . GLN B 1 47 ? 2.730 42.867 7.846 1.00 13.07 47 GLN B O 1
ATOM 4857 N N . GLY B 1 48 ? 4.414 41.444 8.211 1.00 11.46 48 GLY B N 1
ATOM 4858 C CA . GLY B 1 48 ? 4.513 41.056 6.817 1.00 11.61 48 GLY B CA 1
ATOM 4859 C C . GLY B 1 48 ? 5.433 41.907 5.960 1.00 12.07 48 GLY B C 1
ATOM 4860 O O . GLY B 1 48 ? 5.485 41.709 4.746 1.00 12.69 48 GLY B O 1
ATOM 4864 N N . GLU B 1 49 ? 6.164 42.840 6.563 1.00 12.71 49 GLU B N 1
ATOM 4865 C CA . GLU B 1 49 ? 7.122 43.632 5.808 1.00 13.99 49 GLU B CA 1
ATOM 4866 C C . GLU B 1 49 ? 8.348 42.806 5.443 1.00 12.86 49 GLU B C 1
ATOM 4867 O O . GLU B 1 49 ? 8.841 42.009 6.245 1.00 12.04 49 GLU B O 1
ATOM 4879 N N . ILE B 1 50 ? 8.828 42.990 4.225 1.00 12.95 50 ILE B N 1
ATOM 4880 C CA . ILE B 1 50 ? 9.914 42.181 3.711 1.00 13.03 50 ILE B CA 1
ATOM 4881 C C . ILE B 1 50 ? 11.241 42.517 4.375 1.00 12.91 50 ILE B C 1
ATOM 4882 O O . ILE B 1 50 ? 11.639 43.675 4.437 1.00 14.08 50 ILE B O 1
ATOM 4898 N N . VAL B 1 51 ? 11.916 41.482 4.864 1.00 12.58 51 VAL B N 1
ATOM 4899 C CA . VAL B 1 51 ? 13.276 41.578 5.379 1.00 12.82 51 VAL B CA 1
ATOM 4900 C C . VAL B 1 51 ? 14.256 41.240 4.256 1.00 13.25 51 VAL B C 1
ATOM 4901 O O . VAL B 1 51 ? 15.193 41.993 3.995 1.00 14.67 51 VAL B O 1
ATOM 4914 N N . ALA B 1 52 ? 14.033 40.112 3.585 1.00 12.33 52 ALA B N 1
ATOM 4915 C CA . ALA B 1 52 ? 14.826 39.719 2.428 1.00 12.59 52 ALA B CA 1
ATOM 4916 C C . ALA B 1 52 ? 14.090 38.619 1.669 1.00 11.25 52 ALA B C 1
ATOM 4917 O O . ALA B 1 52 ? 13.205 37.967 2.226 1.00 10.81 52 ALA B O 1
ATOM 4924 N N . GLY B 1 53 ? 14.457 38.398 0.412 1.00 10.74 53 GLY B N 1
ATOM 4925 C CA . GLY B 1 53 ? 13.876 37.310 -0.343 1.00 10.74 53 GLY B CA 1
ATOM 4926 C C . GLY B 1 53 ? 14.599 37.054 -1.642 1.00 10.32 53 GLY B C 1
ATOM 4927 O O . GLY B 1 53 ? 15.507 37.791 -2.029 1.00 11.30 53 GLY B O 1
ATOM 4931 N N . HIS B 1 54 ? 14.170 35.997 -2.318 1.00 9.80 54 HIS B N 1
ATOM 4932 C CA . HIS B 1 54 ? 14.751 35.566 -3.571 1.00 9.97 54 HIS B CA 1
ATOM 4933 C C . HIS B 1 54 ? 13.658 34.820 -4.322 1.00 9.48 54 HIS B C 1
ATOM 4934 O O . HIS B 1 54 ? 12.983 33.980 -3.732 1.00 9.29 54 HIS B O 1
ATOM 4948 N N . ARG B 1 55 ? 13.480 35.126 -5.606 1.00 9.67 55 ARG B N 1
ATOM 4949 C CA . ARG B 1 55 ? 12.376 34.579 -6.395 1.00 9.55 55 ARG B CA 1
ATOM 4950 C C . ARG B 1 55 ? 11.046 34.662 -5.638 1.00 9.74 55 ARG B C 1
ATOM 4951 O O . ARG B 1 55 ? 10.228 33.746 -5.696 1.00 10.52 55 ARG B O 1
ATOM 4972 N N A MET B 1 56 ? 10.819 35.772 -4.946 0.32 10.05 56 MET B N 1
ATOM 4973 N N B MET B 1 56 ? 10.831 35.785 -4.957 0.68 10.55 56 MET B N 1
ATOM 4974 C CA A MET B 1 56 ? 9.688 35.873 -4.029 0.32 10.58 56 MET B CA 1
ATOM 4975 C CA B MET B 1 56 ? 9.712 35.929 -4.029 0.68 12.11 56 MET B CA 1
ATOM 4976 C C A MET B 1 56 ? 8.333 35.763 -4.686 0.32 11.14 56 MET B C 1
ATOM 4977 C C B MET B 1 56 ? 8.344 35.817 -4.664 0.68 11.81 56 MET B C 1
ATOM 4978 O O A MET B 1 56 ? 7.376 35.299 -4.069 0.32 11.40 56 MET B O 1
ATOM 4979 O O B MET B 1 56 ? 7.386 35.417 -4.002 0.68 12.08 56 MET B O 1
ATOM 5006 N N . ALA B 1 57 ? 8.250 36.220 -5.925 1.00 11.50 57 ALA B N 1
ATOM 5007 C CA . ALA B 1 57 ? 6.976 36.287 -6.621 1.00 11.68 57 ALA B CA 1
ATOM 5008 C C . ALA B 1 57 ? 6.726 35.064 -7.490 1.00 11.34 57 ALA B C 1
ATOM 5009 O O . ALA B 1 57 ? 5.695 34.992 -8.172 1.00 12.53 57 ALA B O 1
ATOM 5017 N N . GLN B 1 58 ? 7.646 34.101 -7.451 1.00 10.42 58 GLN B N 1
ATOM 5018 C CA . GLN B 1 58 ? 7.581 32.923 -8.302 1.00 10.08 58 GLN B CA 1
ATOM 5019 C C . GLN B 1 58 ? 6.761 31.813 -7.645 1.00 8.70 58 GLN B C 1
ATOM 5020 O O . GLN B 1 58 ? 6.894 31.568 -6.454 1.00 8.82 58 GLN B O 1
ATOM 5034 N N . ARG B 1 59 ? 5.911 31.145 -8.422 1.00 9.09 59 ARG B N 1
ATOM 5035 C CA . ARG B 1 59 ? 5.115 30.038 -7.895 1.00 8.95 59 ARG B CA 1
ATOM 5036 C C . ARG B 1 59 ? 5.936 28.758 -7.727 1.00 8.13 59 ARG B C 1
ATOM 5037 O O . ARG B 1 59 ? 6.739 28.387 -8.592 1.00 8.85 59 ARG B O 1
ATOM 5058 N N . PHE B 1 60 ? 5.715 28.099 -6.586 1.00 7.54 60 PHE B N 1
ATOM 5059 C CA . PHE B 1 60 ? 6.258 26.787 -6.283 1.00 7.34 60 PHE B CA 1
ATOM 5060 C C . PHE B 1 60 ? 5.153 25.903 -5.721 1.00 7.01 60 PHE B C 1
ATOM 5061 O O . PHE B 1 60 ? 4.261 26.370 -5.029 1.00 7.56 60 PHE B O 1
ATOM 5078 N N . ALA B 1 61 ? 5.244 24.609 -5.989 1.00 7.10 61 ALA B N 1
ATOM 5079 C CA . ALA B 1 61 ? 4.337 23.636 -5.392 1.00 7.27 61 ALA B CA 1
ATOM 5080 C C . ALA B 1 61 ? 4.512 23.619 -3.871 1.00 6.90 61 ALA B C 1
ATOM 5081 O O . ALA B 1 61 ? 5.627 23.561 -3.354 1.00 7.48 61 ALA B O 1
ATOM 5088 N N . MET B 1 62 ? 3.410 23.646 -3.147 1.00 6.61 62 MET B N 1
ATOM 5089 C CA . MET B 1 62 ? 3.467 23.671 -1.687 1.00 6.65 62 MET B CA 1
ATOM 5090 C C . MET B 1 62 ? 3.931 22.357 -1.077 1.00 6.43 62 MET B C 1
ATOM 5091 O O . MET B 1 62 ? 4.587 22.357 -0.035 1.00 6.41 62 MET B O 1
ATOM 5105 N N . GLY B 1 63 ? 3.543 21.241 -1.679 1.00 6.66 63 GLY B N 1
ATOM 5106 C CA . GLY B 1 63 ? 3.636 19.980 -0.974 1.00 6.85 63 GLY B CA 1
ATOM 5107 C C . GLY B 1 63 ? 2.987 20.097 0.397 1.00 6.39 63 GLY B C 1
ATOM 5108 O O . GLY B 1 63 ? 2.084 20.906 0.623 1.00 6.64 63 GLY B O 1
ATOM 5112 N N . SER B 1 64 ? 3.489 19.317 1.350 1.00 6.28 64 SER B N 1
ATOM 5113 C CA . SER B 1 64 ? 2.866 19.252 2.654 1.00 6.22 64 SER B CA 1
ATOM 5114 C C . SER B 1 64 ? 2.991 20.518 3.493 1.00 5.86 64 SER B C 1
ATOM 5115 O O . SER B 1 64 ? 2.443 20.554 4.594 1.00 6.12 64 SER B O 1
ATOM 5123 N N . THR B 1 65 ? 3.672 21.556 3.007 1.00 5.71 65 THR B N 1
ATOM 5124 C CA . THR B 1 65 ? 3.716 22.800 3.761 1.00 5.82 65 THR B CA 1
ATOM 5125 C C . THR B 1 65 ? 2.309 23.340 4.022 1.00 5.50 65 THR B C 1
ATOM 5126 O O . THR B 1 65 ? 2.116 24.060 4.999 1.00 6.08 65 THR B O 1
ATOM 5137 N N . PHE B 1 66 ? 1.333 23.018 3.164 1.00 5.58 66 PHE B N 1
ATOM 5138 C CA . PHE B 1 66 ? -0.022 23.548 3.365 1.00 5.89 66 PHE B CA 1
ATOM 5139 C C . PHE B 1 66 ? -0.662 23.037 4.648 1.00 5.77 66 PHE B C 1
ATOM 5140 O O . PHE B 1 66 ? -1.661 23.598 5.090 1.00 6.11 66 PHE B O 1
ATOM 5157 N N . LYS B 1 67 ? -0.128 21.971 5.247 1.00 5.59 67 LYS B N 1
ATOM 5158 C CA . LYS B 1 67 ? -0.745 21.410 6.443 1.00 5.85 67 LYS B CA 1
ATOM 5159 C C . LYS B 1 67 ? -0.703 22.377 7.623 1.00 5.51 67 LYS B C 1
ATOM 5160 O O . LYS B 1 67 ? -1.538 22.292 8.510 1.00 5.80 67 LYS B O 1
ATOM 5179 N N . PHE B 1 68 ? 0.267 23.300 7.631 1.00 5.75 68 PHE B N 1
ATOM 5180 C CA A PHE B 1 68 ? 0.300 24.333 8.661 0.74 5.85 68 PHE B CA 1
ATOM 5181 C CA B PHE B 1 68 ? 0.319 24.347 8.650 0.26 5.79 68 PHE B CA 1
ATOM 5182 C C . PHE B 1 68 ? -0.901 25.301 8.477 1.00 5.66 68 PHE B C 1
ATOM 5183 O O . PHE B 1 68 ? -1.712 25.428 9.383 1.00 5.96 68 PHE B O 1
ATOM 5216 N N . PRO B 1 69 ? -1.070 25.928 7.288 1.00 5.98 69 PRO B N 1
ATOM 5217 C CA . PRO B 1 69 ? -2.326 26.675 7.054 1.00 6.33 69 PRO B CA 1
ATOM 5218 C C . PRO B 1 69 ? -3.614 25.855 7.280 1.00 5.78 69 PRO B C 1
ATOM 5219 O O . PRO B 1 69 ? -4.587 26.423 7.763 1.00 6.10 69 PRO B O 1
ATOM 5230 N N . LEU B 1 70 ? -3.616 24.559 6.964 1.00 5.81 70 LEU B N 1
ATOM 5231 C CA . LEU B 1 70 ? -4.803 23.728 7.236 1.00 5.92 70 LEU B CA 1
ATOM 5232 C C . LEU B 1 70 ? -5.103 23.706 8.734 1.00 5.84 70 LEU B C 1
ATOM 5233 O O . LEU B 1 70 ? -6.244 23.836 9.155 1.00 5.98 70 LEU B O 1
ATOM 5249 N N . ALA B 1 71 ? -4.076 23.501 9.547 1.00 5.81 71 ALA B N 1
ATOM 5250 C CA . ALA B 1 71 ? -4.273 23.540 10.994 1.00 6.09 71 ALA B CA 1
ATOM 5251 C C . ALA B 1 71 ? -4.775 24.916 11.445 1.00 5.60 71 ALA B C 1
ATOM 5252 O O . ALA B 1 71 ? -5.621 25.000 12.320 1.00 6.23 71 ALA B O 1
ATOM 5259 N N . ALA B 1 72 ? -4.277 25.990 10.826 1.00 5.82 72 ALA B N 1
ATOM 5260 C CA . ALA B 1 72 ? -4.772 27.326 11.156 1.00 6.28 72 ALA B CA 1
ATOM 5261 C C . ALA B 1 72 ? -6.273 27.454 10.828 1.00 6.16 72 ALA B C 1
ATOM 5262 O O . ALA B 1 72 ? -7.042 27.994 11.622 1.00 6.70 72 ALA B O 1
ATOM 5269 N N . LEU B 1 73 ? -6.679 26.931 9.674 1.00 6.42 73 LEU B N 1
ATOM 5270 C CA . LEU B 1 73 ? -8.096 26.907 9.289 1.00 6.53 73 LEU B CA 1
ATOM 5271 C C . LEU B 1 73 ? -8.922 26.201 10.358 1.00 6.45 73 LEU B C 1
ATOM 5272 O O . LEU B 1 73 ? -9.979 26.672 10.767 1.00 7.10 73 LEU B O 1
ATOM 5288 N N . VAL B 1 74 ? -8.435 25.043 10.804 1.00 6.35 74 VAL B N 1
ATOM 5289 C CA . VAL B 1 74 ? -9.117 24.286 11.840 1.00 6.87 74 VAL B CA 1
ATOM 5290 C C . VAL B 1 74 ? -9.233 25.109 13.128 1.00 6.27 74 VAL B C 1
ATOM 5291 O O . VAL B 1 74 ? -10.298 25.163 13.745 1.00 6.70 74 VAL B O 1
ATOM 5304 N N . PHE B 1 75 ? -8.141 25.754 13.545 1.00 6.49 75 PHE B N 1
ATOM 5305 C CA . PHE B 1 75 ? -8.209 26.603 14.730 1.00 6.79 75 PHE B CA 1
ATOM 5306 C C . PHE B 1 75 ? -9.137 27.800 14.550 1.00 6.94 75 PHE B C 1
ATOM 5307 O O . PHE B 1 75 ? -9.777 28.217 15.514 1.00 7.64 75 PHE B O 1
ATOM 5324 N N . GLU B 1 76 ? -9.233 28.350 13.341 1.00 7.09 76 GLU B N 1
ATOM 5325 C CA . GLU B 1 76 ? -10.176 29.444 13.113 1.00 7.84 76 GLU B CA 1
ATOM 5326 C C . GLU B 1 76 ? -11.607 28.953 13.356 1.00 7.76 76 GLU B C 1
ATOM 5327 O O . GLU B 1 76 ? -12.426 29.648 13.956 1.00 8.37 76 GLU B O 1
ATOM 5339 N N . ARG B 1 77 ? -11.896 27.740 12.903 1.00 7.62 77 ARG B N 1
ATOM 5340 C CA . ARG B 1 77 ? -13.213 27.155 13.134 1.00 7.74 77 ARG B CA 1
ATOM 5341 C C . ARG B 1 77 ? -13.454 26.859 14.605 1.00 7.63 77 ARG B C 1
ATOM 5342 O O . ARG B 1 77 ? -14.558 27.046 15.101 1.00 7.93 77 ARG B O 1
ATOM 5363 N N . ILE B 1 78 ? -12.438 26.391 15.313 1.00 7.19 78 ILE B N 1
ATOM 5364 C CA . ILE B 1 78 ? -12.549 26.212 16.756 1.00 7.46 78 ILE B CA 1
ATOM 5365 C C . ILE B 1 78 ? -12.805 27.561 17.436 1.00 7.58 78 ILE B C 1
ATOM 5366 O O . ILE B 1 78 ? -13.710 27.692 18.266 1.00 8.50 78 ILE B O 1
ATOM 5382 N N . ASP B 1 79 ? -12.027 28.570 17.061 1.00 7.85 79 ASP B N 1
ATOM 5383 C CA . ASP B 1 79 ? -12.170 29.897 17.649 1.00 8.32 79 ASP B CA 1
ATOM 5384 C C . ASP B 1 79 ? -13.583 30.463 17.422 1.00 8.76 79 ASP B C 1
ATOM 5385 O O . ASP B 1 79 ? -14.158 31.080 18.318 1.00 9.97 79 ASP B O 1
ATOM 5394 N N . SER B 1 80 ? -14.122 30.280 16.216 1.00 8.74 80 SER B N 1
ATOM 5395 C CA A SER B 1 80 ? -15.429 30.831 15.863 0.71 9.36 80 SER B CA 1
ATOM 5396 C CA B SER B 1 80 ? -15.423 30.838 15.867 0.29 9.30 80 SER B CA 1
ATOM 5397 C C . SER B 1 80 ? -16.577 29.974 16.368 1.00 9.40 80 SER B C 1
ATOM 5398 O O . SER B 1 80 ? -17.724 30.390 16.314 1.00 10.99 80 SER B O 1
ATOM 5413 N N . GLY B 1 81 ? -16.275 28.775 16.853 1.00 9.05 81 GLY B N 1
ATOM 5414 C CA . GLY B 1 81 ? -17.292 27.871 17.362 1.00 8.94 81 GLY B CA 1
ATOM 5415 C C . GLY B 1 81 ? -17.909 26.938 16.340 1.00 8.33 81 GLY B C 1
ATOM 5416 O O . GLY B 1 81 ? -18.834 26.219 16.667 1.00 8.67 81 GLY B O 1
ATOM 5420 N N A THR B 1 82 ? -17.386 26.928 15.123 0.15 8.95 82 THR B N 1
ATOM 5421 N N B THR B 1 82 ? -17.423 26.955 15.104 0.85 8.34 82 THR B N 1
ATOM 5422 C CA A THR B 1 82 ? -17.969 26.103 14.077 0.15 9.61 82 THR B CA 1
ATOM 5423 C CA B THR B 1 82 ? -17.989 26.089 14.076 0.85 9.12 82 THR B CA 1
ATOM 5424 C C . THR B 1 82 ? -17.366 24.697 14.048 1.00 9.60 82 THR B C 1
ATOM 5425 O O . THR B 1 82 ? -17.828 23.835 13.286 1.00 12.02 82 THR B O 1
ATOM 5446 N N . GLU B 1 83 ? -16.335 24.472 14.868 1.00 8.51 83 GLU B N 1
ATOM 5447 C CA . GLU B 1 83 ? -15.749 23.152 15.036 1.00 8.63 83 GLU B CA 1
ATOM 5448 C C . GLU B 1 83 ? -15.374 22.973 16.502 1.00 8.78 83 GLU B C 1
ATOM 5449 O O . GLU B 1 83 ? -15.173 23.954 17.220 1.00 8.91 83 GLU B O 1
ATOM 5461 N N . ARG B 1 84 ? -15.287 21.721 16.933 1.00 9.66 84 ARG B N 1
ATOM 5462 C CA . ARG B 1 84 ? -14.861 21.362 18.287 1.00 10.73 84 ARG B CA 1
ATOM 5463 C C . ARG B 1 84 ? -13.621 20.473 18.189 1.00 9.26 84 ARG B C 1
ATOM 5464 O O . ARG B 1 84 ? -13.605 19.487 17.446 1.00 9.37 84 ARG B O 1
ATOM 5485 N N . GLY B 1 85 ? -12.595 20.791 18.965 1.00 9.31 85 GLY B N 1
ATOM 5486 C CA . GLY B 1 85 ? -11.339 20.079 18.869 1.00 8.90 85 GLY B CA 1
ATOM 5487 C C . GLY B 1 85 ? -11.403 18.606 19.253 1.00 8.35 85 GLY B C 1
ATOM 5488 O O . GLY B 1 85 ? -10.627 17.790 18.734 1.00 8.34 85 GLY B O 1
ATOM 5492 N N . ASP B 1 86 ? -12.320 18.260 20.151 1.00 8.99 86 ASP B N 1
ATOM 5493 C CA . ASP B 1 86 ? -12.458 16.883 20.624 1.00 9.98 86 ASP B CA 1
ATOM 5494 C C . ASP B 1 86 ? -13.465 16.063 19.822 1.00 9.06 86 ASP B C 1
ATOM 5495 O O . ASP B 1 86 ? -13.714 14.901 20.162 1.00 9.88 86 ASP B O 1
ATOM 5504 N N . ARG B 1 87 ? -14.023 16.622 18.755 1.00 9.01 87 ARG B N 1
ATOM 5505 C CA . ARG B 1 87 ? -14.979 15.876 17.950 1.00 8.89 87 ARG B CA 1
ATOM 5506 C C . ARG B 1 87 ? -14.307 14.693 17.266 1.00 8.14 87 ARG B C 1
ATOM 5507 O O . ARG B 1 87 ? -13.251 14.828 16.648 1.00 8.32 87 ARG B O 1
ATOM 5528 N N . LYS B 1 88 ? -14.938 13.526 17.379 1.00 8.36 88 LYS B N 1
ATOM 5529 C CA . LYS B 1 88 ? -14.412 12.300 16.800 1.00 8.44 88 LYS B CA 1
ATOM 5530 C C . LYS B 1 88 ? -14.709 12.211 15.308 1.00 8.50 88 LYS B C 1
ATOM 5531 O O . LYS B 1 88 ? -15.862 12.290 14.887 1.00 10.01 88 LYS B O 1
ATOM 5550 N N . LEU B 1 89 ? -13.659 12.044 14.512 1.00 7.86 89 LEU B N 1
ATOM 5551 C CA . LEU B 1 89 ? -13.758 11.915 13.060 1.00 7.77 89 LEU B CA 1
ATOM 5552 C C . LEU B 1 89 ? -13.558 10.450 12.701 1.00 8.06 89 LEU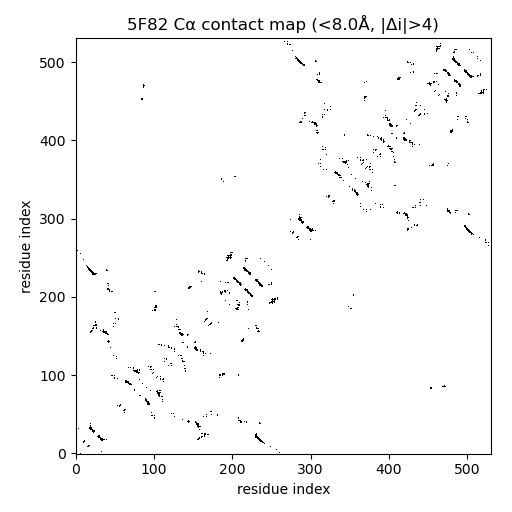 B C 1
ATOM 5553 O O . LEU B 1 89 ? -12.442 9.925 12.797 1.00 8.13 89 LEU B O 1
ATOM 5569 N N . SER B 1 90 ? -14.657 9.783 12.348 1.00 8.33 90 SER B N 1
ATOM 5570 C CA . SER B 1 90 ? -14.625 8.353 12.104 1.00 9.06 90 SER B CA 1
ATOM 5571 C C . SER B 1 90 ? -14.108 8.055 10.707 1.00 8.42 90 SER B C 1
ATOM 5572 O O . SER B 1 90 ? -14.371 8.806 9.762 1.00 9.28 90 SER B O 1
ATOM 5580 N N . TYR B 1 91 ? -13.415 6.937 10.554 1.00 8.00 91 TYR B N 1
ATOM 5581 C CA . TYR B 1 91 ? -12.922 6.531 9.251 1.00 8.18 91 TYR B CA 1
ATOM 5582 C C . TYR B 1 91 ? -12.615 5.049 9.230 1.00 9.00 91 TYR B C 1
ATOM 5583 O O . TYR B 1 91 ? -12.506 4.401 10.275 1.00 9.54 91 TYR B O 1
ATOM 5601 N N . GLY B 1 92 ? -12.471 4.533 8.018 1.00 9.88 92 GLY B N 1
ATOM 5602 C CA . GLY B 1 92 ? -12.075 3.167 7.792 1.00 10.09 92 GLY B CA 1
ATOM 5603 C C . GLY B 1 92 ? -10.805 3.100 6.979 1.00 9.63 92 GLY B C 1
ATOM 5604 O O . GLY B 1 92 ? -10.141 4.120 6.748 1.00 9.41 92 GLY B O 1
ATOM 5608 N N . PRO B 1 93 ? -10.456 1.887 6.524 1.00 10.03 93 PRO B N 1
ATOM 5609 C CA . PRO B 1 93 ? -9.155 1.693 5.878 1.00 10.18 93 PRO B CA 1
ATOM 5610 C C . PRO B 1 93 ? -8.957 2.494 4.601 1.00 10.42 93 PRO B C 1
ATOM 5611 O O . PRO B 1 93 ? -7.809 2.711 4.214 1.00 11.02 93 PRO B O 1
ATOM 5622 N N . ASP B 1 94 ? -10.034 2.929 3.951 1.00 10.79 94 ASP B N 1
ATOM 5623 C CA . ASP B 1 94 ? -9.855 3.717 2.737 1.00 12.30 94 ASP B CA 1
ATOM 5624 C C . ASP B 1 94 ? -9.283 5.110 2.983 1.00 12.14 94 ASP B C 1
ATOM 5625 O O . ASP B 1 94 ? -8.916 5.794 2.039 1.00 13.45 94 ASP B O 1
ATOM 5634 N N . MET B 1 95 ? -9.191 5.521 4.243 1.00 10.99 95 MET B N 1
ATOM 5635 C CA . MET B 1 95 ? -8.590 6.806 4.579 1.00 11.08 95 MET B CA 1
ATOM 5636 C C . MET B 1 95 ? -7.070 6.700 4.590 1.00 11.53 95 MET B C 1
ATOM 5637 O O . MET B 1 95 ? -6.374 7.711 4.533 1.00 12.89 95 MET B O 1
ATOM 5651 N N . ILE B 1 96 ? -6.553 5.481 4.700 1.00 11.03 96 ILE B N 1
ATOM 5652 C CA . ILE B 1 96 ? -5.116 5.281 4.775 1.00 11.41 96 ILE B CA 1
ATOM 5653 C C . ILE B 1 96 ? -4.507 5.428 3.385 1.00 11.24 96 ILE B C 1
ATOM 5654 O O . ILE B 1 96 ? -4.849 4.689 2.462 1.00 12.39 96 ILE B O 1
ATOM 5670 N N . VAL B 1 97 ? -3.605 6.392 3.247 1.00 10.19 97 VAL B N 1
ATOM 5671 C CA . VAL B 1 97 ? -2.877 6.631 2.012 1.00 10.25 97 VAL B CA 1
ATOM 5672 C C . VAL B 1 97 ? -1.395 6.651 2.340 1.00 10.28 97 VAL B C 1
ATOM 5673 O O . VAL B 1 97 ? -1.009 6.457 3.497 1.00 10.57 97 VAL B O 1
ATOM 5686 N N . GLU B 1 98 ? -0.556 6.865 1.333 1.00 11.30 98 GLU B N 1
ATOM 5687 C CA . GLU B 1 98 ? 0.874 6.886 1.561 1.00 13.01 98 GLU B CA 1
ATOM 5688 C C . GLU B 1 98 ? 1.223 7.832 2.707 1.00 11.20 98 GLU B C 1
ATOM 5689 O O . GLU B 1 98 ? 0.741 8.951 2.789 1.00 11.46 98 GLU B O 1
ATOM 5701 N N . TRP B 1 99 ? 2.058 7.320 3.596 1.00 10.07 99 TRP B N 1
ATOM 5702 C CA . TRP B 1 99 ? 2.518 8.017 4.794 1.00 9.15 99 TRP B CA 1
ATOM 5703 C C . TRP B 1 99 ? 1.395 8.501 5.700 1.00 8.13 99 TRP B C 1
ATOM 5704 O O . TRP B 1 99 ? 1.094 9.700 5.774 1.00 8.87 99 TRP B O 1
ATOM 5725 N N . SER B 1 100 ? 0.832 7.548 6.445 1.00 7.88 100 SER B N 1
ATOM 5726 C CA . SER B 1 100 ? -0.245 7.806 7.386 1.00 8.18 100 SER B CA 1
ATOM 5727 C C . SER B 1 100 ? 0.053 7.125 8.728 1.00 7.87 100 SER B C 1
ATOM 5728 O O . SER B 1 100 ? -0.727 6.303 9.203 1.00 8.33 100 SER B O 1
ATOM 5736 N N . PRO B 1 101 ? 1.180 7.475 9.369 1.00 7.96 101 PRO B N 1
ATOM 5737 C CA . PRO B 1 101 ? 1.619 6.720 10.557 1.00 8.38 101 PRO B CA 1
ATOM 5738 C C . PRO B 1 101 ? 0.633 6.738 11.722 1.00 7.48 101 PRO B C 1
ATOM 5739 O O . PRO B 1 101 ? 0.394 5.691 12.334 1.00 8.74 101 PRO B O 1
ATOM 5750 N N . ALA B 1 102 ? 0.105 7.910 12.067 1.00 6.62 102 ALA B N 1
ATOM 5751 C CA . ALA B 1 102 ? -0.852 8.006 13.157 1.00 6.43 102 ALA B CA 1
ATOM 5752 C C . ALA B 1 102 ? -2.212 7.464 12.736 1.00 6.26 102 ALA B C 1
ATOM 5753 O O . ALA B 1 102 ? -2.850 6.727 13.495 1.00 6.58 102 ALA B O 1
ATOM 5760 N N . THR B 1 103 ? -2.675 7.805 11.535 1.00 6.75 103 THR B N 1
ATOM 5761 C CA A THR B 1 103 ? -3.967 7.341 11.060 0.93 7.60 103 THR B CA 1
ATOM 5762 C CA B THR B 1 103 ? -4.005 7.317 11.148 0.07 7.10 103 THR B CA 1
ATOM 5763 C C . THR B 1 103 ? -4.036 5.803 11.091 1.00 6.99 103 THR B C 1
ATOM 5764 O O . THR B 1 103 ? -5.052 5.214 11.452 1.00 7.25 103 THR B O 1
ATOM 5785 N N . GLU B 1 104 ? -2.943 5.154 10.696 1.00 7.39 104 GLU B N 1
ATOM 5786 C CA A GLU B 1 104 ? -2.8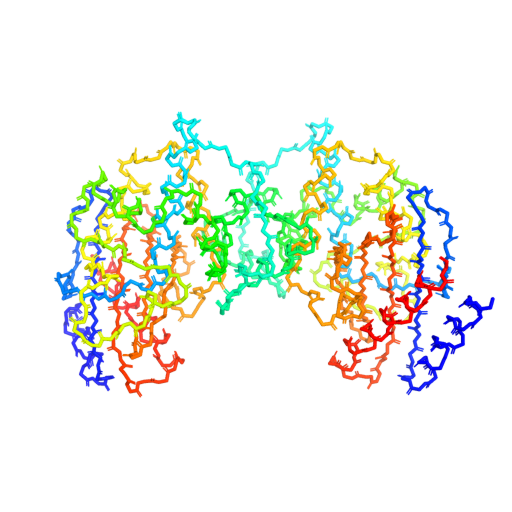45 3.692 10.732 0.51 8.22 104 GLU B CA 1
ATOM 5787 C CA B GLU B 1 104 ? -2.923 3.696 10.723 0.49 8.65 104 GLU B CA 1
ATOM 5788 C C . GLU B 1 104 ? -2.979 3.166 12.158 1.00 7.84 104 GLU B C 1
ATOM 5789 O O . GLU B 1 104 ? -3.653 2.174 12.416 1.00 8.86 104 GLU B O 1
ATOM 5812 N N . ARG B 1 105 ? -2.295 3.817 13.093 1.00 7.13 105 ARG B N 1
ATOM 5813 C CA . ARG B 1 105 ? -2.333 3.375 14.486 1.00 7.09 105 ARG B CA 1
ATOM 5814 C C . ARG B 1 105 ? -3.715 3.522 15.096 1.00 6.80 105 ARG B C 1
ATOM 5815 O O . ARG B 1 105 ? -4.122 2.669 15.885 1.00 7.70 105 ARG B O 1
ATOM 5836 N N . PHE B 1 106 ? -4.436 4.585 14.734 1.00 6.57 106 PHE B N 1
ATOM 5837 C CA . PHE B 1 106 ? -5.748 4.848 15.291 1.00 6.33 106 PHE B CA 1
ATOM 5838 C C . PHE B 1 106 ? -6.884 4.153 14.522 1.00 6.70 106 PHE B C 1
ATOM 5839 O O . PHE B 1 106 ? -8.027 4.198 14.961 1.00 6.78 106 PHE B O 1
ATOM 5856 N N . LEU B 1 107 ? -6.573 3.463 13.430 1.00 7.09 107 LEU B N 1
ATOM 5857 C CA . LEU B 1 107 ? -7.607 2.882 12.575 1.00 7.54 107 LEU B CA 1
ATOM 5858 C C . LEU B 1 107 ? -8.526 1.933 13.341 1.00 7.39 107 LEU B C 1
ATOM 5859 O O . LEU B 1 107 ? -9.753 2.028 13.227 1.00 7.52 107 LEU B O 1
ATOM 5875 N N . ALA B 1 108 ? -7.966 1.004 14.109 1.00 7.26 108 ALA B N 1
ATOM 5876 C CA . ALA B 1 108 ? -8.806 0.022 14.796 1.00 7.29 108 ALA B CA 1
ATOM 5877 C C . ALA B 1 108 ? -9.774 0.699 15.760 1.00 7.28 108 ALA B C 1
ATOM 5878 O O . ALA B 1 108 ? -10.913 0.257 15.921 1.00 7.96 108 ALA B O 1
ATOM 5885 N N . SER B 1 109 ? -9.319 1.779 16.397 1.00 7.24 109 SER B N 1
ATOM 5886 C CA . SER B 1 109 ? -10.153 2.520 17.335 1.00 7.55 109 SER B CA 1
ATOM 5887 C C . SER B 1 109 ? -11.331 3.196 16.642 1.00 8.34 109 SER B C 1
ATOM 5888 O O . SER B 1 109 ? -12.315 3.540 17.287 1.00 9.82 109 SER B O 1
ATOM 5896 N N . GLY B 1 110 ? -11.199 3.436 15.341 1.00 7.88 110 GLY B N 1
ATOM 5897 C CA . GLY B 1 110 ? -12.299 3.923 14.534 1.00 8.07 110 GLY B CA 1
ATOM 5898 C C . GLY B 1 110 ? -12.327 5.415 14.259 1.00 7.92 110 GLY B C 1
ATOM 5899 O O . GLY B 1 110 ? -13.130 5.845 13.448 1.00 8.40 110 GLY B O 1
ATOM 5903 N N . HIS B 1 111 ? -11.477 6.197 14.918 1.00 7.41 111 HIS B N 1
ATOM 5904 C CA . HIS B 1 111 ? -11.501 7.636 14.751 1.00 7.13 111 HIS B CA 1
ATOM 5905 C C . HIS B 1 111 ? -10.195 8.279 15.182 1.00 6.74 111 HIS B C 1
ATOM 5906 O O . HIS B 1 111 ? -9.383 7.672 15.880 1.00 6.62 111 HIS B O 1
ATOM 5920 N N A MET B 1 112 ? -10.016 9.524 14.735 0.64 6.62 112 MET B N 1
ATOM 5921 N N B MET B 1 112 ? -10.024 9.528 14.755 0.36 6.75 112 MET B N 1
ATOM 5922 C CA A MET B 1 112 ? -9.122 10.495 15.371 0.64 6.46 112 MET B CA 1
ATOM 5923 C CA B MET B 1 112 ? -9.132 10.484 15.406 0.36 6.65 112 MET B CA 1
ATOM 5924 C C A MET B 1 112 ? -9.956 11.739 15.657 0.64 6.67 112 MET B C 1
ATOM 5925 C C B MET B 1 112 ? -9.949 11.740 15.657 0.36 6.74 112 MET B C 1
ATOM 5926 O O A MET B 1 112 ? -10.888 12.040 14.909 0.64 6.97 112 MET B O 1
ATOM 5927 O O B MET B 1 112 ? -10.853 12.054 14.883 0.36 6.96 112 MET B O 1
ATOM 5954 N N . THR B 1 113 ? -9.640 12.467 16.725 1.00 6.66 113 THR B N 1
ATOM 5955 C CA . THR B 1 113 ? -10.308 13.732 16.945 1.00 6.56 113 THR B CA 1
ATOM 5956 C C . THR B 1 113 ? -9.767 14.773 15.966 1.00 6.18 113 THR B C 1
ATOM 5957 O O . THR B 1 113 ? -8.707 14.616 15.366 1.00 6.23 113 THR B O 1
ATOM 5969 N N . VAL B 1 114 ? -10.511 15.861 15.824 1.00 6.51 114 VAL B N 1
ATOM 5970 C CA . VAL B 1 114 ? -10.063 17.015 15.060 1.00 6.44 114 VAL B CA 1
ATOM 5971 C C . VAL B 1 114 ? -8.639 17.424 15.469 1.00 6.38 114 VAL B C 1
ATOM 5972 O O . VAL B 1 114 ? -7.761 17.580 14.626 1.00 6.39 114 VAL B O 1
ATOM 5985 N N . LEU B 1 115 ? -8.412 17.586 16.765 1.00 6.91 115 LEU B N 1
ATOM 5986 C CA . LEU B 1 115 ? -7.101 18.018 17.232 1.00 6.95 115 LEU B CA 1
ATOM 5987 C C . LEU B 1 115 ? -6.028 16.953 17.044 1.00 6.77 115 LEU B C 1
ATOM 5988 O O . LEU B 1 115 ? -4.892 17.288 16.712 1.00 6.94 115 LEU B O 1
ATOM 6004 N N . GLU B 1 116 ? -6.348 15.675 17.255 1.00 6.63 116 GLU B N 1
ATOM 6005 C CA . GLU B 1 116 ? -5.346 14.629 17.029 1.00 6.98 116 GLU B CA 1
ATOM 6006 C C . GLU B 1 116 ? -4.915 14.629 15.562 1.00 6.39 116 GLU B C 1
ATOM 6007 O O . GLU B 1 116 ? -3.730 14.537 15.234 1.00 6.76 116 GLU B O 1
ATOM 6019 N N . ALA B 1 117 ? -5.895 14.720 14.669 1.00 6.03 117 ALA B N 1
ATOM 6020 C CA . ALA B 1 117 ? -5.600 14.693 13.245 1.00 6.12 117 ALA B CA 1
ATOM 6021 C C . ALA B 1 117 ? -4.776 15.911 12.838 1.00 5.52 117 ALA B C 1
ATOM 6022 O O . ALA B 1 117 ? -3.817 15.784 12.084 1.00 5.67 117 ALA B O 1
ATOM 6029 N N . ALA B 1 118 ? -5.132 17.090 13.345 1.00 5.80 118 ALA B N 1
ATOM 6030 C CA . ALA B 1 118 ? -4.410 18.299 12.968 1.00 5.95 118 ALA B CA 1
ATOM 6031 C C . ALA B 1 118 ? -2.963 18.248 13.477 1.00 5.70 118 ALA B C 1
ATOM 6032 O O . ALA B 1 118 ? -2.040 18.621 12.761 1.00 5.85 118 ALA B O 1
ATOM 6039 N N . GLN B 1 119 ? -2.756 17.761 14.693 1.00 5.81 119 GLN B N 1
ATOM 6040 C CA . GLN B 1 119 ? -1.409 17.705 15.233 1.00 5.94 119 GLN B CA 1
ATOM 6041 C C . GLN B 1 119 ? -0.562 16.686 14.464 1.00 5.32 119 GLN B C 1
ATOM 6042 O O . GLN B 1 119 ? 0.618 16.917 14.205 1.00 5.93 119 GLN B O 1
ATOM 6056 N N . ALA B 1 120 ? -1.158 15.560 14.069 1.00 5.55 120 ALA B N 1
ATOM 6057 C CA . ALA B 1 120 ? -0.443 14.557 13.282 1.00 5.79 120 ALA B CA 1
ATOM 6058 C C . ALA B 1 120 ? -0.120 15.083 11.881 1.00 5.23 120 ALA B C 1
ATOM 6059 O O . ALA B 1 120 ? 0.954 14.821 11.328 1.00 5.43 120 ALA B O 1
ATOM 6066 N N . ALA B 1 121 ? -1.052 15.811 11.278 1.00 5.43 121 ALA B N 1
ATOM 6067 C CA . ALA B 1 121 ? -0.797 16.436 9.974 1.00 5.70 121 ALA B CA 1
ATOM 6068 C C . ALA B 1 121 ? 0.418 17.370 10.063 1.00 5.40 121 ALA B C 1
ATOM 6069 O O . ALA B 1 121 ? 1.303 17.351 9.216 1.00 6.03 121 ALA B O 1
ATOM 6076 N N . VAL B 1 122 ? 0.446 18.205 11.101 1.00 5.19 122 VAL B N 1
ATOM 6077 C CA . VAL B 1 122 ? 1.517 19.188 11.237 1.00 5.38 122 VAL B CA 1
ATOM 6078 C C . VAL B 1 122 ? 2.851 18.547 11.615 1.00 5.56 122 VAL B C 1
ATOM 6079 O O . VAL B 1 122 ? 3.882 18.854 11.022 1.00 6.47 122 VAL B O 1
ATOM 6092 N N . GLN B 1 123 ? 2.849 17.668 12.619 1.00 5.13 123 GLN B N 1
ATOM 6093 C CA . GLN B 1 123 ? 4.111 17.214 13.204 1.00 5.19 123 GLN B CA 1
ATOM 6094 C C . GLN B 1 123 ? 4.669 15.940 12.598 1.00 5.17 123 GLN B C 1
ATOM 6095 O O . GLN B 1 123 ? 5.874 15.701 12.710 1.00 5.76 123 GLN B O 1
ATOM 6109 N N . LEU B 1 124 ? 3.818 15.107 11.999 1.00 5.29 124 LEU B N 1
ATOM 6110 C CA . LEU B 1 124 ? 4.272 13.893 11.324 1.00 5.75 124 LEU B CA 1
ATOM 6111 C C . LEU B 1 124 ? 4.112 13.993 9.807 1.00 5.89 124 LEU B C 1
ATOM 6112 O O . LEU B 1 124 ? 4.578 13.116 9.086 1.00 6.87 124 LEU B O 1
ATOM 6128 N N . SER B 1 125 ? 3.419 15.017 9.324 1.00 5.55 125 SER B N 1
ATOM 6129 C CA . SER B 1 125 ? 3.066 15.124 7.912 1.00 5.60 125 SER B CA 1
ATOM 6130 C C . SER B 1 125 ? 2.145 13.963 7.482 1.00 5.86 125 SER B C 1
ATOM 6131 O O . SER B 1 125 ? 2.160 13.543 6.328 1.00 7.01 125 SER B O 1
ATOM 6139 N N . ASP B 1 126 ? 1.302 13.499 8.398 1.00 5.94 126 ASP B N 1
ATOM 6140 C CA . ASP B 1 126 ? 0.423 12.351 8.143 1.00 5.86 126 ASP B CA 1
ATOM 6141 C C . ASP B 1 126 ? -0.614 12.714 7.081 1.00 5.84 126 ASP B C 1
ATOM 6142 O O . ASP B 1 126 ? -1.414 13.633 7.274 1.00 6.30 126 ASP B O 1
ATOM 6151 N N . ASN B 1 127 ? -0.579 12.003 5.960 1.00 6.01 127 ASN B N 1
ATOM 6152 C CA . ASN B 1 127 ? -1.466 12.296 4.838 1.00 6.60 127 ASN B CA 1
ATOM 6153 C C . ASN B 1 127 ? -2.902 11.858 5.080 1.00 6.42 127 ASN B C 1
ATOM 6154 O O . ASN B 1 127 ? -3.827 12.578 4.697 1.00 7.05 127 ASN B O 1
ATOM 6165 N N . GLY B 1 128 ? -3.100 10.689 5.686 1.00 6.28 128 GLY B N 1
ATOM 6166 C CA . GLY B 1 128 ? -4.447 10.261 6.015 1.00 6.76 128 GLY B CA 1
ATOM 6167 C C . GLY B 1 128 ? -5.139 11.242 6.942 1.00 6.34 128 GLY B C 1
ATOM 6168 O O . GLY B 1 128 ? -6.329 11.527 6.793 1.00 6.67 128 GLY B O 1
ATOM 6172 N N . ALA B 1 129 ? -4.398 11.762 7.922 1.00 5.76 129 ALA B N 1
ATOM 6173 C CA . ALA B 1 129 ? -4.963 12.695 8.893 1.00 5.87 129 ALA B CA 1
ATOM 6174 C C . ALA B 1 129 ? -5.342 14.013 8.219 1.00 5.63 129 ALA B C 1
ATOM 6175 O O . ALA B 1 129 ? -6.367 14.622 8.533 1.00 6.09 129 ALA B O 1
ATOM 6182 N N . THR B 1 130 ? -4.491 14.433 7.295 1.00 5.77 130 THR B N 1
ATOM 6183 C CA . THR B 1 130 ? -4.739 15.625 6.489 1.00 5.80 130 THR B CA 1
ATOM 6184 C C . THR B 1 130 ? -6.027 15.450 5.670 1.00 6.13 130 THR B C 1
ATOM 6185 O O . THR B 1 130 ? -6.884 16.333 5.640 1.00 6.73 130 THR B O 1
ATOM 6196 N N . ASN B 1 131 ? -6.139 14.316 4.991 1.00 6.18 131 ASN B N 1
ATOM 6197 C CA . ASN B 1 131 ? -7.316 14.056 4.169 1.00 6.70 131 ASN B CA 1
ATOM 6198 C C . ASN B 1 131 ? -8.578 13.930 5.002 1.00 6.45 131 ASN B C 1
ATOM 6199 O O . ASN B 1 131 ? -9.651 14.333 4.556 1.00 7.22 131 ASN B O 1
ATOM 6210 N N . LEU B 1 132 ? -8.454 13.396 6.211 1.00 6.31 132 LEU B N 1
ATOM 6211 C CA . LEU B 1 132 ? -9.576 13.301 7.117 1.00 6.52 132 LEU B CA 1
ATOM 6212 C C . LEU B 1 132 ? -10.096 14.696 7.471 1.00 6.46 132 LEU B C 1
ATOM 6213 O O . LEU B 1 132 ? -11.312 14.960 7.453 1.00 7.15 132 LEU B O 1
ATOM 6229 N N . LEU B 1 133 ? -9.187 15.618 7.768 1.00 6.34 133 LEU B N 1
ATOM 6230 C CA . LEU B 1 133 ? -9.581 16.999 8.009 1.00 6.42 133 LEU B CA 1
ATOM 6231 C C . LEU B 1 133 ? -10.204 17.638 6.760 1.00 6.84 133 LEU B C 1
ATOM 6232 O O . LEU B 1 133 ? -11.217 18.327 6.841 1.00 7.21 133 LEU B O 1
ATOM 6248 N N . LEU B 1 134 ? -9.582 17.447 5.604 1.00 6.98 134 LEU B N 1
ATOM 6249 C CA . LEU B 1 134 ? -10.152 17.976 4.366 1.00 7.05 134 LEU B CA 1
ATOM 6250 C C . LEU B 1 134 ? -11.597 17.498 4.165 1.00 7.45 134 LEU B C 1
ATOM 6251 O O . LEU B 1 134 ? -12.457 18.269 3.734 1.00 8.01 134 LEU B O 1
ATOM 6267 N N . ARG B 1 135 ? -11.873 16.242 4.484 1.00 7.74 135 ARG B N 1
ATOM 6268 C CA . ARG B 1 135 ? -13.235 15.715 4.369 1.00 8.20 135 ARG B CA 1
ATOM 6269 C C . ARG B 1 135 ? -14.198 16.532 5.220 1.00 8.36 135 ARG B C 1
ATOM 6270 O O . ARG B 1 135 ? -15.326 16.813 4.817 1.00 9.55 135 ARG B O 1
ATOM 6291 N N . GLU B 1 136 ? -13.755 16.904 6.408 1.00 8.17 136 GLU B N 1
ATOM 6292 C CA . GLU B 1 136 ? -14.600 17.614 7.362 1.00 9.25 136 GLU B CA 1
ATOM 6293 C C . GLU B 1 136 ? -14.789 19.103 7.099 1.00 10.78 136 GLU B C 1
ATOM 6294 O O . GLU B 1 136 ? -15.801 19.668 7.519 1.00 13.65 136 GLU B O 1
ATOM 6306 N N . ILE B 1 137 ? -13.855 19.736 6.403 1.00 10.07 137 ILE B N 1
ATOM 6307 C CA . ILE B 1 137 ? -13.923 21.190 6.257 1.00 10.72 137 ILE B CA 1
ATOM 6308 C C . ILE B 1 137 ? -14.403 21.687 4.903 1.00 11.03 137 ILE B C 1
ATOM 6309 O O . ILE B 1 137 ? -14.578 22.889 4.731 1.00 12.70 137 ILE B O 1
ATOM 6325 N N . GLY B 1 138 ? -14.609 20.793 3.943 1.00 11.08 138 GLY B N 1
ATOM 6326 C CA . GLY B 1 138 ? -15.068 21.205 2.630 1.00 10.51 138 GLY B CA 1
ATOM 6327 C C . GLY B 1 138 ? -14.016 21.061 1.549 1.00 9.86 138 GLY B C 1
ATOM 6328 O O . GLY B 1 138 ? -14.120 21.670 0.485 1.00 10.06 138 GLY B O 1
ATOM 6332 N N . GLY B 1 139 ? -12.996 20.252 1.804 1.00 9.58 139 GLY B N 1
ATOM 6333 C CA . GLY B 1 139 ? -12.050 19.893 0.777 1.00 9.09 139 GLY B CA 1
ATOM 6334 C C . GLY B 1 139 ? -11.056 20.977 0.427 1.00 8.78 139 GLY B C 1
ATOM 6335 O O . GLY B 1 139 ? -10.984 22.033 1.070 1.00 9.26 139 GLY B O 1
ATOM 6339 N N . PRO B 1 140 ? -10.276 20.732 -0.628 1.00 8.54 140 PRO B N 1
ATOM 6340 C CA . PRO B 1 140 ? -9.321 21.721 -1.124 1.00 8.84 140 PRO B CA 1
ATOM 6341 C C . PRO B 1 140 ? -9.927 23.098 -1.355 1.00 8.89 140 PRO B C 1
ATOM 6342 O O . PRO B 1 140 ? -9.278 24.116 -1.088 1.00 9.29 140 PRO B O 1
ATOM 6353 N N . ALA B 1 141 ? -11.158 23.148 -1.845 1.00 8.45 141 ALA B N 1
ATOM 6354 C CA . ALA B 1 141 ? -11.791 24.436 -2.086 1.00 8.78 141 ALA B CA 1
ATOM 6355 C C . ALA B 1 141 ? -11.890 25.248 -0.795 1.00 8.34 141 ALA B C 1
ATOM 6356 O O . ALA B 1 141 ? -11.718 26.469 -0.800 1.00 8.72 141 ALA B O 1
ATOM 6363 N N . ALA B 1 142 ? -12.166 24.575 0.318 1.00 8.79 142 ALA B N 1
ATOM 6364 C CA . ALA B 1 142 ? -12.315 25.268 1.588 1.00 8.88 142 ALA B CA 1
ATOM 6365 C C . ALA B 1 142 ? -10.963 25.767 2.104 1.00 8.54 142 ALA B C 1
ATOM 6366 O O . ALA B 1 142 ? -10.876 26.837 2.709 1.00 8.54 142 ALA B O 1
ATOM 6373 N N . MET B 1 143 ? -9.906 24.998 1.873 1.00 8.56 143 MET B N 1
ATOM 6374 C CA . MET B 1 143 ? -8.562 25.474 2.205 1.00 8.53 143 MET B CA 1
ATOM 6375 C C . MET B 1 143 ? -8.249 26.750 1.422 1.00 8.39 143 MET B C 1
ATOM 6376 O O . MET B 1 143 ? -7.752 27.737 1.969 1.00 8.77 143 MET B O 1
ATOM 6390 N N . THR B 1 144 ? -8.568 26.751 0.135 1.00 8.41 144 THR B N 1
ATOM 6391 C CA . THR B 1 144 ? -8.289 27.915 -0.690 1.00 8.45 144 THR B CA 1
ATOM 6392 C C . THR B 1 144 ? -9.101 29.122 -0.233 1.00 9.20 144 THR B C 1
ATOM 6393 O O . THR B 1 144 ? -8.585 30.236 -0.177 1.00 9.49 144 THR B O 1
ATOM 6404 N N . GLN B 1 145 ? -10.365 28.908 0.120 1.00 9.40 145 GLN B N 1
ATOM 6405 C CA . GLN B 1 145 ? -11.182 29.994 0.630 1.00 10.49 145 GLN B CA 1
ATOM 6406 C C . GLN B 1 145 ? -10.570 30.605 1.897 1.00 9.92 145 GLN B C 1
ATOM 6407 O O . GLN B 1 145 ? -10.618 31.816 2.087 1.00 10.39 145 GLN B O 1
ATOM 6421 N N . TYR B 1 146 ? -9.998 29.769 2.757 1.00 9.27 146 TYR B N 1
ATOM 6422 C CA . TYR B 1 146 ? -9.362 30.264 3.974 1.00 9.11 146 TYR B CA 1
ATOM 6423 C C . TYR B 1 146 ? -8.144 31.130 3.649 1.00 8.98 146 TYR B C 1
ATOM 6424 O O . TYR B 1 146 ? -7.956 32.190 4.248 1.00 9.19 146 TYR B O 1
ATOM 6442 N N . PHE B 1 147 ? -7.313 30.704 2.704 1.00 8.78 147 PHE B N 1
ATOM 6443 C CA . PHE B 1 147 ? -6.220 31.566 2.259 1.00 8.78 147 PHE B CA 1
ATOM 6444 C C . PHE B 1 147 ? -6.762 32.952 1.881 1.00 9.63 147 PHE B C 1
ATOM 6445 O O . PHE B 1 147 ? -6.228 33.976 2.312 1.00 9.85 147 PHE B O 1
ATOM 6462 N N . ARG B 1 148 ? -7.827 32.989 1.083 1.00 10.38 148 ARG B N 1
ATOM 6463 C CA . ARG B 1 148 ? -8.392 34.276 0.679 1.00 11.79 148 ARG B CA 1
ATOM 6464 C C . ARG B 1 148 ? -8.850 35.081 1.895 1.00 12.57 148 ARG B C 1
ATOM 6465 O O . ARG B 1 148 ? -8.631 36.291 1.958 1.00 13.57 148 ARG B O 1
ATOM 6486 N N . LYS B 1 149 ? -9.481 34.409 2.854 1.00 12.73 149 LYS B N 1
ATOM 6487 C CA . LYS B 1 149 ? -9.988 35.047 4.070 1.00 13.78 149 LYS B CA 1
ATOM 6488 C C . LYS B 1 149 ? -8.891 35.784 4.844 1.00 13.65 149 LYS B C 1
ATOM 6489 O O . LYS B 1 149 ? -9.140 36.847 5.406 1.00 15.07 149 LYS B O 1
ATOM 6508 N N . ILE B 1 150 ? -7.684 35.223 4.873 1.00 12.77 150 ILE B N 1
ATOM 6509 C CA . ILE B 1 150 ? -6.580 35.836 5.619 1.00 13.17 150 ILE B CA 1
ATOM 6510 C C . ILE B 1 150 ? -5.647 36.645 4.720 1.00 13.97 150 ILE B C 1
ATOM 6511 O O . ILE B 1 150 ? -4.495 36.918 5.075 1.00 14.70 150 ILE B O 1
ATOM 6527 N N . GLY B 1 151 ? -6.164 37.057 3.566 1.00 13.62 151 GLY B N 1
ATOM 6528 C CA . GLY B 1 151 ? -5.486 38.041 2.742 1.00 13.48 151 GLY B CA 1
ATOM 6529 C C . GLY B 1 151 ? -4.488 37.477 1.756 1.00 12.76 151 GLY B C 1
ATOM 6530 O O . GLY B 1 151 ? -3.694 38.228 1.180 1.00 14.06 151 GLY B O 1
ATOM 6534 N N . ASP B 1 152 ? -4.538 36.169 1.547 1.00 11.22 152 ASP B N 1
ATOM 6535 C CA . ASP B 1 152 ? -3.634 35.507 0.622 1.00 10.72 152 ASP B CA 1
ATOM 6536 C C . ASP B 1 152 ? -4.427 35.161 -0.628 1.00 11.55 152 ASP B C 1
ATOM 6537 O O . ASP B 1 152 ? -5.234 34.241 -0.619 1.00 11.29 152 ASP B O 1
ATOM 6546 N N . SER B 1 153 ? -4.210 35.927 -1.692 1.00 12.48 153 SER B N 1
ATOM 6547 C CA . SER B 1 153 ? -4.953 35.740 -2.939 1.00 13.55 153 SER B CA 1
ATOM 6548 C C . SER B 1 153 ? -4.197 34.826 -3.901 1.00 12.06 153 SER B C 1
ATOM 6549 O O . SER B 1 153 ? -4.620 34.633 -5.044 1.00 13.17 153 SER B O 1
ATOM 6557 N N . VAL B 1 154 ? -3.092 34.259 -3.431 1.00 10.57 154 VAL B N 1
ATOM 6558 C CA . VAL B 1 154 ? -2.165 33.524 -4.281 1.00 9.94 154 VAL B CA 1
ATOM 6559 C C . VAL B 1 154 ? -2.182 32.016 -4.022 1.00 9.26 154 VAL B C 1
ATOM 6560 O O . VAL B 1 154 ? -2.335 31.214 -4.951 1.00 9.62 154 VAL B O 1
ATOM 6573 N N . SER B 1 155 ? -2.009 31.622 -2.767 1.00 8.37 155 SER B N 1
ATOM 6574 C CA . SER B 1 155 ? -1.928 30.213 -2.421 1.00 8.11 155 SER B CA 1
ATOM 6575 C C . SER B 1 155 ? -3.218 29.487 -2.793 1.00 7.84 155 SER B C 1
ATOM 6576 O O . SER B 1 155 ? -4.315 30.017 -2.609 1.00 8.90 155 SER B O 1
ATOM 6584 N N . ARG B 1 156 ? -3.079 28.267 -3.288 1.00 7.41 156 ARG B N 1
ATOM 6585 C CA . ARG B 1 156 ? -4.253 27.489 -3.695 1.00 7.32 156 ARG B CA 1
ATOM 6586 C C . ARG B 1 156 ? -4.024 26.010 -3.468 1.00 7.14 156 ARG B C 1
ATOM 6587 O O . ARG B 1 156 ? -3.018 25.457 -3.902 1.00 7.41 156 ARG B O 1
ATOM 6608 N N . LEU B 1 157 ? -4.974 25.372 -2.793 1.00 7.41 157 LEU B N 1
ATOM 6609 C CA . LEU B 1 157 ? -5.017 23.916 -2.693 1.00 7.53 157 LEU B CA 1
ATOM 6610 C C . LEU B 1 157 ? -6.106 23.414 -3.630 1.00 7.64 157 LEU B C 1
ATOM 6611 O O . LEU B 1 157 ? -7.249 23.869 -3.572 1.00 8.76 157 LEU B O 1
ATOM 6627 N N . ASP B 1 158 ? -5.743 22.451 -4.463 1.00 7.91 158 ASP B N 1
ATOM 6628 C CA . ASP B 1 158 ? -6.630 21.903 -5.477 1.00 8.56 158 ASP B CA 1
ATOM 6629 C C . ASP B 1 158 ? -6.931 20.430 -5.267 1.00 8.66 158 ASP B C 1
ATOM 6630 O O . ASP B 1 158 ? -7.982 19.958 -5.707 1.00 9.67 158 ASP B O 1
ATOM 6639 N N . ARG B 1 159 ? -6.031 19.714 -4.607 1.00 8.47 159 ARG B N 1
ATOM 6640 C CA . ARG B 1 159 ? -6.138 18.280 -4.457 1.00 8.51 159 ARG B CA 1
ATOM 6641 C C . ARG B 1 159 ? -5.800 17.842 -3.045 1.00 8.42 159 ARG B C 1
ATOM 6642 O O . ARG B 1 159 ? -5.146 18.556 -2.287 1.00 9.05 159 ARG B O 1
ATOM 6663 N N . LYS B 1 160 ? -6.244 16.638 -2.716 1.00 8.80 160 LYS B N 1
ATOM 6664 C CA . LYS B 1 160 ? -5.840 15.988 -1.479 1.00 9.42 160 LYS B CA 1
ATOM 6665 C C . LYS B 1 160 ? -4.445 15.362 -1.626 1.00 8.51 160 LYS B C 1
ATOM 6666 O O . LYS B 1 160 ? -3.840 15.398 -2.699 1.00 8.37 160 LYS B O 1
ATOM 6685 N N . GLU B 1 161 ? -3.918 14.832 -0.518 1.00 8.33 161 GLU B N 1
ATOM 6686 C CA . GLU B 1 161 ? -2.605 14.178 -0.519 1.00 8.66 161 GLU B CA 1
ATOM 6687 C C . GLU B 1 161 ? -2.773 12.706 -0.884 1.00 9.40 161 GLU B C 1
ATOM 6688 O O . GLU B 1 161 ? -3.806 12.099 -0.576 1.00 10.48 161 GLU B O 1
ATOM 6700 N N . PRO B 1 162 ? -1.749 12.106 -1.501 1.00 10.17 162 PRO B N 1
ATOM 6701 C CA . PRO B 1 162 ? -0.458 12.699 -1.852 1.00 9.76 162 PRO B CA 1
ATOM 6702 C C . PRO B 1 162 ? -0.433 13.322 -3.246 1.00 9.12 162 PRO B C 1
ATOM 6703 O O . PRO B 1 162 ? 0.590 13.880 -3.610 1.00 9.37 162 PRO B O 1
ATOM 6714 N N . GLU B 1 163 ? -1.507 13.246 -4.022 1.00 9.38 163 GLU B N 1
ATOM 6715 C CA . GLU B 1 163 ? -1.425 13.730 -5.401 1.00 10.09 163 GLU B CA 1
ATOM 6716 C C . GLU B 1 163 ? -1.170 15.232 -5.495 1.00 9.03 163 GLU B C 1
ATOM 6717 O O . GLU B 1 163 ? -0.606 15.703 -6.481 1.00 9.30 163 GLU B O 1
ATOM 6729 N N . MET B 1 164 ? -1.544 15.997 -4.473 1.00 8.15 164 MET B N 1
ATOM 6730 C CA . MET B 1 164 ? -1.276 17.435 -4.501 1.00 7.69 164 MET B CA 1
ATOM 6731 C C . MET B 1 164 ? 0.225 17.736 -4.534 1.00 7.77 164 MET B C 1
ATOM 6732 O O . MET B 1 164 ? 0.616 18.839 -4.916 1.00 8.26 164 MET B O 1
ATOM 6746 N N . SER B 1 165 ? 1.047 16.762 -4.134 1.00 8.43 165 SER B N 1
ATOM 6747 C CA . SER B 1 165 ? 2.496 16.915 -4.104 1.00 9.38 165 SER B CA 1
ATOM 6748 C C . SER B 1 165 ? 3.161 16.480 -5.438 1.00 10.21 165 SER B C 1
ATOM 6749 O O . SER B 1 165 ? 4.380 16.395 -5.515 1.00 11.39 165 SER B O 1
ATOM 6757 N N . ASP B 1 166 ? 2.371 16.246 -6.492 1.00 11.16 166 ASP B N 1
ATOM 6758 C CA . ASP B 1 166 ? 2.900 15.783 -7.790 1.00 12.43 166 ASP B CA 1
ATOM 6759 C C . ASP B 1 166 ? 3.859 16.761 -8.482 1.00 12.95 166 ASP B C 1
ATOM 6760 O O . ASP B 1 166 ? 4.815 16.336 -9.126 1.00 14.00 166 ASP B O 1
ATOM 6769 N N . ASN B 1 167 ? 3.581 18.058 -8.391 1.00 12.66 167 ASN B N 1
ATOM 6770 C CA . ASN B 1 167 ? 4.510 19.084 -8.865 1.00 12.25 167 ASN B CA 1
ATOM 6771 C C . ASN B 1 167 ? 4.937 18.919 -10.326 1.00 12.46 167 ASN B C 1
ATOM 6772 O O . ASN B 1 167 ? 6.122 18.975 -10.654 1.00 13.18 167 ASN B O 1
ATOM 6783 N N . THR B 1 168 ? 3.965 18.750 -11.217 1.00 12.97 168 THR B N 1
ATOM 6784 C CA . THR B 1 168 ? 4.262 18.768 -12.644 1.00 14.16 168 THR B CA 1
ATOM 6785 C C . THR B 1 168 ? 4.746 20.170 -13.014 1.00 12.67 168 THR B C 1
ATOM 6786 O O . THR B 1 168 ? 4.079 21.150 -12.685 1.00 12.04 168 THR B O 1
ATOM 6797 N N . PRO B 1 169 ? 5.905 20.286 -13.687 1.00 12.08 169 PRO B N 1
ATOM 6798 C CA . PRO B 1 169 ? 6.388 21.633 -14.009 1.00 11.87 169 PRO B CA 1
ATOM 6799 C C . PRO B 1 169 ? 5.357 22.437 -14.814 1.00 11.51 169 PRO B C 1
ATOM 6800 O O . PRO B 1 169 ? 4.878 21.977 -15.844 1.00 13.19 169 PRO B O 1
ATOM 6811 N N . GLY B 1 170 ? 5.015 23.632 -14.346 1.00 10.25 170 GLY B N 1
ATOM 6812 C CA . GLY B 1 170 ? 4.060 24.483 -15.038 1.00 10.31 170 GLY B CA 1
ATOM 6813 C C . GLY B 1 170 ? 2.624 24.382 -14.549 1.00 9.98 170 GLY B C 1
ATOM 6814 O O . GLY B 1 170 ? 1.784 25.193 -14.931 1.00 10.54 170 GLY B O 1
ATOM 6818 N N . ASP B 1 171 ? 2.325 23.388 -13.725 1.00 9.91 171 ASP B N 1
ATOM 6819 C CA . ASP B 1 171 ? 0.992 23.215 -13.166 1.00 9.59 171 ASP B CA 1
ATOM 6820 C C . ASP B 1 171 ? 0.744 24.292 -12.109 1.00 8.84 171 ASP B C 1
ATOM 6821 O O . ASP B 1 171 ? 1.532 24.450 -11.196 1.00 9.92 171 ASP B O 1
ATOM 6830 N N . LEU B 1 172 ? -0.365 25.012 -12.207 1.00 8.24 172 LEU B N 1
ATOM 6831 C CA . LEU B 1 172 ? -0.725 26.022 -11.214 1.00 9.57 172 LEU B CA 1
ATOM 6832 C C . LEU B 1 172 ? -1.350 25.431 -9.956 1.00 8.23 172 LEU B C 1
ATOM 6833 O O . LEU B 1 172 ? -1.411 26.084 -8.913 1.00 8.44 172 LEU B O 1
ATOM 6849 N N . ARG B 1 173 ? -1.853 24.212 -10.052 1.00 7.80 173 ARG B N 1
ATOM 6850 C CA . ARG B 1 173 ? -2.527 23.624 -8.908 1.00 7.71 173 ARG B CA 1
ATOM 6851 C C . ARG B 1 173 ? -1.579 23.475 -7.724 1.00 7.26 173 ARG B C 1
ATOM 6852 O O . ARG B 1 173 ? -0.401 23.160 -7.896 1.00 7.42 173 ARG B O 1
ATOM 6873 N N . ASP B 1 174 ? -2.107 23.677 -6.526 1.00 6.82 174 ASP B N 1
ATOM 6874 C CA . ASP B 1 174 ? -1.386 23.295 -5.316 1.00 6.79 174 ASP B CA 1
ATOM 6875 C C . ASP B 1 174 ? -0.080 24.080 -5.134 1.00 6.83 174 ASP B C 1
ATOM 6876 O O . ASP B 1 174 ? 0.907 23.545 -4.626 1.00 7.51 174 ASP B O 1
ATOM 6885 N N . THR B 1 175 ? -0.118 25.367 -5.475 1.00 7.03 175 THR B N 1
ATOM 6886 C CA . THR B 1 175 ? 1.044 26.243 -5.439 1.00 7.09 175 THR B CA 1
ATOM 6887 C C . THR B 1 175 ? 0.854 27.443 -4.526 1.00 6.73 175 THR B C 1
ATOM 6888 O O . THR B 1 175 ? -0.261 27.791 -4.121 1.00 7.70 175 THR B O 1
ATOM 6899 N N . THR B 1 176 ? 1.988 28.071 -4.210 1.00 6.94 176 THR B N 1
ATOM 6900 C CA . THR B 1 176 ? 2.044 29.356 -3.533 1.00 6.68 176 THR B CA 1
ATOM 6901 C C . THR B 1 176 ? 3.236 30.127 -4.086 1.00 6.85 176 THR B C 1
ATOM 6902 O O . THR B 1 176 ? 3.905 29.640 -4.997 1.00 7.58 176 THR B O 1
ATOM 6913 N N . THR B 1 177 ? 3.506 31.312 -3.539 1.00 7.14 177 THR B N 1
ATOM 6914 C CA . THR B 1 177 ? 4.779 31.989 -3.783 1.00 7.47 177 THR B CA 1
ATOM 6915 C C . THR B 1 177 ? 5.452 32.177 -2.431 1.00 7.26 177 THR B C 1
ATOM 6916 O O . THR B 1 177 ? 4.771 32.205 -1.406 1.00 7.19 177 THR B O 1
ATOM 6927 N N . PRO B 1 178 ? 6.782 32.336 -2.414 1.00 6.92 178 PRO B N 1
ATOM 6928 C CA . PRO B 1 178 ? 7.421 32.520 -1.104 1.00 6.99 178 PRO B CA 1
ATOM 6929 C C . PRO B 1 178 ? 6.868 33.716 -0.333 1.00 7.09 178 PRO B C 1
ATOM 6930 O O . PRO B 1 178 ? 6.641 33.587 0.874 1.00 7.27 178 PRO B O 1
ATOM 6941 N N . ILE B 1 179 ? 6.636 34.854 -0.984 1.00 7.17 179 ILE B N 1
ATOM 6942 C CA . ILE B 1 179 ? 6.145 36.000 -0.251 1.00 7.25 179 ILE B CA 1
ATOM 6943 C C . ILE B 1 179 ? 4.709 35.780 0.231 1.00 7.56 179 ILE B C 1
ATOM 6944 O O . ILE B 1 179 ? 4.374 36.164 1.354 1.00 7.87 179 ILE B O 1
ATOM 6960 N N . ALA B 1 180 ? 3.849 35.193 -0.603 1.00 7.68 180 ALA B N 1
ATOM 6961 C CA . ALA B 1 180 ? 2.485 34.969 -0.157 1.00 7.98 180 ALA B CA 1
ATOM 6962 C C . ALA B 1 180 ? 2.469 34.052 1.066 1.00 7.46 180 ALA B C 1
ATOM 6963 O O . ALA B 1 180 ? 1.769 34.312 2.042 1.00 7.83 180 ALA B O 1
ATOM 6970 N N . MET B 1 181 ? 3.233 32.971 1.005 1.00 7.32 181 MET B N 1
ATOM 6971 C CA . MET B 1 181 ? 3.224 32.029 2.117 1.00 6.81 181 MET B CA 1
ATOM 6972 C C . MET B 1 181 ? 3.890 32.602 3.368 1.00 6.96 181 MET B C 1
ATOM 6973 O O . MET B 1 181 ? 3.377 32.407 4.462 1.00 7.15 181 MET B O 1
ATOM 6987 N N . ALA B 1 182 ? 4.987 33.339 3.217 1.00 6.85 182 ALA B N 1
ATOM 6988 C CA . ALA B 1 182 ? 5.594 33.945 4.396 1.00 7.04 182 ALA B CA 1
ATOM 6989 C C . ALA B 1 182 ? 4.630 34.906 5.076 1.00 7.24 182 ALA B C 1
ATOM 6990 O O . ALA B 1 182 ? 4.548 34.962 6.308 1.00 7.26 182 ALA B O 1
ATOM 6997 N N . ARG B 1 183 ? 3.898 35.676 4.280 1.00 7.35 183 ARG B N 1
ATOM 6998 C CA . ARG B 1 183 ? 2.923 36.604 4.846 1.00 7.86 183 ARG B CA 1
ATOM 6999 C C . ARG B 1 183 ? 1.759 35.853 5.506 1.00 7.45 183 ARG B C 1
ATOM 7000 O O . ARG B 1 183 ? 1.241 36.299 6.522 1.00 8.10 183 ARG B O 1
ATOM 7021 N N . THR B 1 184 ? 1.362 34.713 4.939 1.00 7.53 184 THR B N 1
ATOM 7022 C CA . THR B 1 184 ? 0.350 33.882 5.572 1.00 7.43 184 THR B CA 1
ATOM 7023 C C . THR B 1 184 ? 0.844 33.339 6.909 1.00 7.03 184 THR B C 1
ATOM 7024 O O . THR B 1 184 ? 0.105 33.343 7.888 1.00 7.49 184 THR B O 1
ATOM 7035 N N . VAL B 1 185 ? 2.087 32.873 6.956 1.00 7.09 185 VAL B N 1
ATOM 7036 C CA . VAL B 1 185 ? 2.649 32.414 8.217 1.00 6.89 185 VAL B CA 1
ATOM 7037 C C . VAL B 1 185 ? 2.624 33.531 9.255 1.00 6.82 185 VAL B C 1
ATOM 7038 O O . VAL B 1 185 ? 2.211 33.325 10.398 1.00 6.95 185 VAL B O 1
ATOM 7051 N N . ALA B 1 186 ? 3.050 34.729 8.856 1.00 7.05 186 ALA B N 1
ATOM 7052 C CA . ALA B 1 186 ? 3.043 35.864 9.774 1.00 7.33 186 ALA B CA 1
ATOM 7053 C C . ALA B 1 186 ? 1.625 36.202 10.244 1.00 7.51 186 ALA B C 1
ATOM 7054 O O . ALA B 1 186 ? 1.431 36.525 11.410 1.00 7.81 186 ALA B O 1
ATOM 7061 N N A LYS B 1 187 ? 0.643 36.150 9.342 0.61 7.67 187 LYS B N 1
ATOM 7062 N N B LYS B 1 187 ? 0.646 36.138 9.345 0.39 7.87 187 LYS B N 1
ATOM 7063 C CA A LYS B 1 187 ? -0.730 36.450 9.731 0.61 8.54 187 LYS B CA 1
ATOM 7064 C CA B LYS B 1 187 ? -0.728 36.450 9.715 0.39 8.60 187 LYS B CA 1
ATOM 7065 C C . LYS B 1 187 ? -1.207 35.490 10.807 1.00 8.13 187 LYS B C 1
ATOM 7066 O O . LYS B 1 187 ? -1.844 35.892 11.785 1.00 8.84 187 LYS B O 1
ATOM 7103 N N . VAL B 1 188 ? -0.895 34.212 10.620 1.00 7.80 188 VAL B N 1
ATOM 7104 C CA . VAL B 1 188 ? -1.295 33.173 11.561 1.00 7.79 188 VAL B CA 1
ATOM 7105 C C . VAL B 1 188 ? -0.599 33.297 12.915 1.00 7.65 188 VAL B C 1
ATOM 7106 O O . VAL B 1 188 ? -1.242 33.154 13.956 1.00 8.63 188 VAL B O 1
ATOM 7119 N N . LEU B 1 189 ? 0.706 33.562 12.901 1.00 7.38 189 LEU B N 1
ATOM 7120 C CA . LEU B 1 189 ? 1.476 33.558 14.140 1.00 7.48 189 LEU B CA 1
ATOM 7121 C C . LEU B 1 189 ? 1.519 34.898 14.854 1.00 7.84 189 LEU B C 1
ATOM 7122 O O . LEU B 1 189 ? 1.658 34.933 16.078 1.00 8.58 189 LEU B O 1
ATOM 7138 N N . TYR B 1 190 ? 1.415 35.987 14.098 1.00 8.25 190 TYR B N 1
ATOM 7139 C CA . TYR B 1 190 ? 1.659 37.335 14.628 1.00 9.29 190 TYR B CA 1
ATOM 7140 C C . TYR B 1 190 ? 0.562 38.351 14.302 1.00 9.86 190 TYR B C 1
ATOM 7141 O O . TYR B 1 190 ? 0.470 39.396 14.947 1.00 11.57 190 TYR B O 1
ATOM 7159 N N . GLY B 1 191 ? -0.253 38.068 13.291 1.00 9.93 191 GLY B N 1
ATOM 7160 C CA . GLY B 1 191 ? -1.184 39.041 12.749 1.00 10.16 191 GLY B CA 1
ATOM 7161 C C . GLY B 1 191 ? -2.626 38.890 13.184 1.00 11.27 191 GLY B C 1
ATOM 7162 O O . GLY B 1 191 ? -3.528 39.465 12.563 1.00 12.51 191 GLY B O 1
ATOM 7166 N N . GLY B 1 192 ? -2.859 38.116 14.238 1.00 11.34 192 GLY B N 1
ATOM 7167 C CA . GLY B 1 192 ? -4.167 38.036 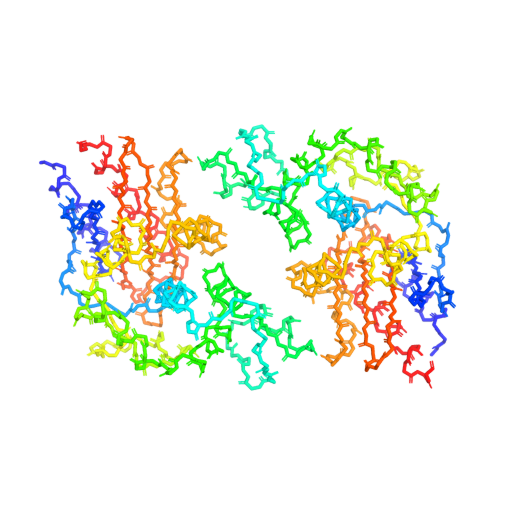14.867 1.00 11.53 192 GLY B CA 1
ATOM 7168 C C . GLY B 1 192 ? -5.197 37.158 14.168 1.00 10.85 192 GLY B C 1
ATOM 7169 O O . GLY B 1 192 ? -6.384 37.242 14.478 1.00 11.51 192 GLY B O 1
ATOM 7173 N N . ALA B 1 193 ? -4.765 36.303 13.245 1.00 9.74 193 ALA B N 1
ATOM 7174 C CA . ALA B 1 193 ? -5.715 35.412 12.581 1.00 9.31 193 ALA B CA 1
ATOM 7175 C C . ALA B 1 193 ? -6.391 34.453 13.565 1.00 8.93 193 ALA B C 1
ATOM 7176 O O . ALA B 1 193 ? -7.526 34.027 13.329 1.00 9.21 193 ALA B O 1
ATOM 7183 N N . LEU B 1 194 ? -5.683 34.105 14.641 1.00 8.26 194 LEU B N 1
ATOM 7184 C CA . LEU B 1 194 ? -6.168 33.156 15.639 1.00 8.33 194 LEU B CA 1
ATOM 7185 C C . LEU B 1 194 ? -6.169 33.808 17.019 1.00 8.32 194 LEU B C 1
ATOM 7186 O O . LEU B 1 194 ? -5.428 34.762 17.265 1.00 8.92 194 LEU B O 1
ATOM 7202 N N . THR B 1 195 ? -6.970 33.268 17.927 1.00 8.56 195 THR B N 1
ATOM 7203 C CA . THR B 1 195 ? -6.943 33.717 19.314 1.00 9.02 195 THR B CA 1
ATOM 7204 C C . THR B 1 195 ? -5.573 33.450 19.920 1.00 8.93 195 THR B C 1
ATOM 7205 O O . THR B 1 195 ? -4.794 32.661 19.397 1.00 8.26 195 THR B O 1
ATOM 7216 N N A SER B 1 196 ? -5.270 34.103 21.032 0.61 9.35 196 SER B N 1
ATOM 7217 N N B SER B 1 196 ? -5.277 34.105 21.035 0.39 9.24 196 SER B N 1
ATOM 7218 C CA A SER B 1 196 ? -3.970 33.909 21.656 0.61 10.16 196 SER B CA 1
ATOM 7219 C CA B SER B 1 196 ? -3.992 33.913 21.698 0.39 9.89 196 SER B CA 1
ATOM 7220 C C . SER B 1 196 ? -3.746 32.442 22.014 1.00 9.29 196 SER B C 1
ATOM 7221 O O . SER B 1 196 ? -2.654 31.932 21.824 1.00 9.35 196 SER B O 1
ATOM 7236 N N . THR B 1 197 ? -4.769 31.756 22.514 1.00 9.50 197 THR B N 1
ATOM 7237 C CA A THR B 1 197 ? -4.636 30.354 22.899 0.57 9.85 197 THR B CA 1
ATOM 7238 C CA B THR B 1 197 ? -4.587 30.361 22.899 0.43 9.61 197 THR B CA 1
ATOM 7239 C C . THR B 1 197 ? -4.337 29.476 21.681 1.00 8.70 197 THR B C 1
ATOM 7240 O O . THR B 1 197 ? -3.439 28.631 21.702 1.00 8.48 197 THR B O 1
ATOM 7261 N N . SER B 1 198 ? -5.107 29.662 20.611 1.00 7.94 198 SER B N 1
ATOM 7262 C CA . SER B 1 198 ? -4.892 28.865 19.414 1.00 7.44 198 SER B CA 1
ATOM 7263 C C . SER B 1 198 ? -3.544 29.155 18.768 1.00 6.79 198 SER B C 1
ATOM 7264 O O . SER B 1 198 ? -2.896 28.243 18.252 1.00 7.14 198 SER B O 1
ATOM 7272 N N . THR B 1 199 ? -3.135 30.424 18.785 1.00 6.98 199 THR B N 1
ATOM 7273 C CA . THR B 1 199 ? -1.852 30.824 18.226 1.00 6.95 199 THR B CA 1
ATOM 7274 C C . THR B 1 199 ? -0.718 30.133 18.982 1.00 6.97 199 THR B C 1
ATOM 7275 O O . THR B 1 199 ? 0.214 29.590 18.381 1.00 7.25 199 THR B O 1
ATOM 7286 N N . HIS B 1 200 ? -0.779 30.158 20.315 1.00 7.43 200 HIS B N 1
ATOM 7287 C CA . HIS B 1 200 ? 0.250 29.506 21.107 1.00 7.46 200 HIS B CA 1
ATOM 7288 C C . HIS B 1 200 ? 0.306 28.010 20.813 1.00 7.30 200 HIS B C 1
ATOM 7289 O O . HIS B 1 200 ? 1.388 27.434 20.661 1.00 7.69 200 HIS B O 1
ATOM 7303 N N . THR B 1 201 ? -0.854 27.372 20.721 1.00 7.39 201 THR B N 1
ATOM 7304 C CA . THR B 1 201 ? -0.892 25.941 20.462 1.00 7.38 201 THR B CA 1
ATOM 7305 C C . THR B 1 201 ? -0.227 25.603 19.123 1.00 6.71 201 THR B C 1
ATOM 7306 O O . THR B 1 201 ? 0.597 24.679 19.034 1.00 7.02 201 THR B O 1
ATOM 7317 N N . ILE B 1 202 ? -0.599 26.321 18.068 1.00 6.60 202 ILE B N 1
ATOM 7318 C CA . ILE B 1 202 ? -0.050 26.000 16.764 1.00 6.57 202 ILE B CA 1
ATOM 7319 C C . ILE B 1 202 ? 1.450 26.317 16.702 1.00 6.48 202 ILE B C 1
ATOM 7320 O O . ILE B 1 202 ? 2.206 25.607 16.042 1.00 6.73 202 ILE B O 1
ATOM 7336 N N . GLU B 1 203 ? 1.882 27.357 17.405 1.00 6.62 203 GLU B N 1
ATOM 7337 C CA . GLU B 1 203 ? 3.309 27.657 17.496 1.00 7.07 203 GLU B CA 1
ATOM 7338 C C . GLU B 1 203 ? 4.078 26.488 18.117 1.00 6.56 203 GLU B C 1
ATOM 7339 O O . GLU B 1 203 ? 5.119 26.080 17.607 1.00 6.72 203 GLU B O 1
ATOM 7351 N N . ARG B 1 204 ? 3.559 25.961 19.221 1.00 6.27 204 ARG B N 1
ATOM 7352 C CA . ARG B 1 204 ? 4.198 24.829 19.881 1.00 6.24 204 ARG B CA 1
ATOM 7353 C C . ARG B 1 204 ? 4.223 23.612 18.961 1.00 5.82 204 ARG B C 1
ATOM 7354 O O . ARG B 1 204 ? 5.197 22.850 18.953 1.00 6.06 204 ARG B O 1
ATOM 7375 N N . TRP B 1 205 ? 3.160 23.413 18.181 1.00 5.72 205 TRP B N 1
ATOM 7376 C CA . TRP B 1 205 ? 3.171 22.292 17.252 1.00 5.96 205 TRP B CA 1
ATOM 7377 C C . TRP B 1 205 ? 4.313 22.431 16.241 1.00 5.74 205 TRP B C 1
ATOM 7378 O O . TRP B 1 205 ? 4.984 21.457 15.921 1.00 6.12 205 TRP B O 1
ATOM 7399 N N . LEU B 1 206 ? 4.529 23.631 15.716 1.00 5.54 206 LEU B N 1
ATOM 7400 C CA . LEU B 1 206 ? 5.620 23.862 14.777 1.00 5.36 206 LEU B CA 1
ATOM 7401 C C . LEU B 1 206 ? 6.987 23.609 15.433 1.00 5.36 206 LEU B C 1
ATOM 7402 O O . LEU B 1 206 ? 7.872 23.048 14.809 1.00 5.54 206 LEU B O 1
ATOM 7418 N N . ILE B 1 207 ? 7.162 24.061 16.670 1.00 5.34 207 ILE B N 1
ATOM 7419 C CA . ILE B 1 207 ? 8.427 23.837 17.370 1.00 5.43 207 ILE B CA 1
ATOM 7420 C C . ILE B 1 207 ? 8.677 22.337 17.499 1.00 5.88 207 ILE B C 1
ATOM 7421 O O . ILE B 1 207 ? 9.806 21.861 17.277 1.00 6.51 207 ILE B O 1
ATOM 7437 N N . GLY B 1 208 ? 7.635 21.594 17.860 1.00 5.76 208 GLY B N 1
ATOM 7438 C CA . GLY B 1 208 ? 7.737 20.165 18.065 1.00 6.02 208 GLY B CA 1
ATOM 7439 C C . GLY B 1 208 ? 7.622 19.298 16.819 1.00 6.16 208 GLY B C 1
ATOM 7440 O O . GLY B 1 208 ? 7.561 18.074 16.934 1.00 7.11 208 GLY B O 1
ATOM 7444 N N . ASN B 1 209 ? 7.602 19.912 15.633 1.00 6.13 209 ASN B N 1
ATOM 7445 C CA . ASN B 1 209 ? 7.574 19.157 14.385 1.00 6.12 209 ASN B CA 1
ATOM 7446 C C . ASN B 1 209 ? 8.640 18.065 14.398 1.00 5.87 209 ASN B C 1
ATOM 7447 O O . ASN B 1 209 ? 9.770 18.318 14.832 1.00 6.49 209 ASN B O 1
ATOM 7458 N N . GLN B 1 210 ? 8.299 16.870 13.909 1.00 5.87 210 GLN B N 1
ATOM 7459 C CA . GLN B 1 210 ? 9.221 15.748 13.940 1.00 6.26 210 GLN B CA 1
ATOM 7460 C C . GLN B 1 210 ? 9.968 15.527 12.641 1.00 6.96 210 GLN B C 1
ATOM 7461 O O . GLN B 1 210 ? 10.845 14.667 12.607 1.00 8.60 210 GLN B O 1
ATOM 7475 N N . THR B 1 211 ? 9.667 16.302 11.593 1.00 6.08 211 THR B N 1
ATOM 7476 C CA . THR B 1 211 ? 10.171 15.999 10.251 1.00 6.38 211 THR B CA 1
ATOM 7477 C C . THR B 1 211 ? 11.191 16.994 9.706 1.00 6.55 211 THR B C 1
ATOM 7478 O O . THR B 1 211 ? 11.642 16.848 8.576 1.00 7.24 211 THR B O 1
ATOM 7489 N N . GLY B 1 212 ? 11.566 17.995 10.495 1.00 6.74 212 GLY B N 1
ATOM 7490 C CA . GLY B 1 212 ? 12.418 19.071 10.023 1.00 7.11 212 GLY B CA 1
ATOM 7491 C C . GLY B 1 212 ? 13.839 19.072 10.550 1.00 7.17 212 GLY B C 1
ATOM 7492 O O . GLY B 1 212 ? 14.536 20.077 10.411 1.00 7.50 212 GLY B O 1
ATOM 7496 N N . ASP B 1 213 ? 14.299 17.971 11.132 1.00 7.48 213 ASP B N 1
ATOM 7497 C CA . ASP B 1 213 ? 15.600 18.003 11.783 1.00 8.55 213 ASP B CA 1
ATOM 7498 C C . ASP B 1 213 ? 16.766 18.220 10.805 1.00 8.81 213 ASP B C 1
ATOM 7499 O O . ASP B 1 213 ? 17.818 18.694 11.228 1.00 10.07 213 ASP B O 1
ATOM 7508 N N . ALA B 1 214 ? 16.605 17.858 9.529 1.00 8.49 214 ALA B N 1
ATOM 7509 C CA . ALA B 1 214 ? 17.677 17.953 8.537 1.00 8.71 214 ALA B CA 1
ATOM 7510 C C . ALA B 1 214 ? 17.512 19.108 7.551 1.00 8.38 214 ALA B C 1
ATOM 7511 O O . ALA B 1 214 ? 18.324 19.248 6.633 1.00 9.53 214 ALA B O 1
ATOM 7518 N N . THR B 1 215 ? 16.489 19.933 7.738 1.00 8.14 215 THR B N 1
ATOM 7519 C CA . THR B 1 215 ? 16.203 21.016 6.799 1.00 8.21 215 THR B CA 1
ATOM 7520 C C . THR B 1 215 ? 16.553 22.371 7.440 1.00 7.93 215 THR B C 1
ATOM 7521 O O . THR B 1 215 ? 17.663 22.503 7.952 1.00 8.05 215 THR B O 1
ATOM 7532 N N . LEU B 1 216 ? 15.684 23.382 7.417 1.00 8.35 216 LEU B N 1
ATOM 7533 C CA . LEU B 1 216 ? 16.110 24.728 7.844 1.00 9.28 216 LEU B CA 1
ATOM 7534 C C . LEU B 1 216 ? 16.708 24.768 9.221 1.00 9.68 216 LEU B C 1
ATOM 7535 O O . LEU B 1 216 ? 17.706 25.456 9.445 1.00 10.59 216 LEU B O 1
ATOM 7551 N N . ARG B 1 217 ? 16.085 24.091 10.169 1.00 9.90 217 ARG B N 1
ATOM 7552 C CA . ARG B 1 217 ? 16.520 24.291 11.535 1.00 11.81 217 ARG B CA 1
ATOM 7553 C C . ARG B 1 217 ? 17.938 23.727 11.743 1.00 12.40 217 ARG B C 1
ATOM 7554 O O . ARG B 1 217 ? 18.628 24.143 12.660 1.00 13.83 217 ARG B O 1
ATOM 7575 N N . ALA B 1 218 ? 18.393 22.847 10.857 1.00 11.48 218 ALA B N 1
ATOM 7576 C CA . ALA B 1 218 ? 19.766 22.377 10.897 1.00 12.09 218 ALA B CA 1
ATOM 7577 C C . ALA B 1 218 ? 20.746 23.484 10.529 1.00 11.85 218 ALA B C 1
ATOM 7578 O O . ALA B 1 218 ? 21.898 23.417 10.931 1.00 13.40 218 ALA B O 1
ATOM 7585 N N . GLY B 1 219 ? 20.290 24.514 9.817 1.00 10.10 219 GLY B N 1
ATOM 7586 C CA . GLY B 1 219 ? 21.141 25.630 9.431 1.00 9.53 219 GLY B CA 1
ATOM 7587 C C . GLY B 1 219 ? 20.969 26.902 10.239 1.00 8.54 219 GLY B C 1
ATOM 7588 O O . GLY B 1 219 ? 21.572 27.925 9.898 1.00 9.41 219 GLY B O 1
ATOM 7592 N N . PHE B 1 220 ? 20.168 26.856 11.299 1.00 8.12 220 PHE B N 1
ATOM 7593 C CA . PHE B 1 220 ? 19.931 28.004 12.154 1.00 8.25 220 PHE B CA 1
ATOM 7594 C C . PHE B 1 220 ? 20.647 27.813 13.493 1.00 8.22 220 PHE B C 1
ATOM 7595 O O . PHE B 1 220 ? 20.826 26.679 13.972 1.00 8.94 220 PHE B O 1
ATOM 7612 N N . PRO B 1 221 ? 21.010 28.918 14.141 1.00 7.54 221 PRO B N 1
ATOM 7613 C CA . PRO B 1 221 ? 21.602 28.814 15.477 1.00 7.75 221 PRO B CA 1
ATOM 7614 C C . PRO B 1 221 ? 20.699 28.098 16.470 1.00 7.98 221 PRO B C 1
ATOM 7615 O O . PRO B 1 221 ? 19.485 28.304 16.492 1.00 8.21 221 PRO B O 1
ATOM 7626 N N . LYS B 1 222 ? 21.315 27.287 17.322 1.00 8.10 222 LYS B N 1
ATOM 7627 C CA . LYS B 1 222 ? 20.596 26.457 18.275 1.00 9.00 222 LYS B CA 1
ATOM 7628 C C . LYS B 1 222 ? 19.844 27.235 19.340 1.00 8.55 222 LYS B C 1
ATOM 7629 O O . LYS B 1 222 ? 18.930 26.682 19.949 1.00 9.78 222 LYS B O 1
ATOM 7648 N N . ASP B 1 223 ? 20.209 28.497 19.572 1.00 8.29 223 ASP B N 1
ATOM 7649 C CA A ASP B 1 223 ? 19.509 29.315 20.554 0.47 8.85 223 ASP B CA 1
ATOM 7650 C CA B ASP B 1 223 ? 19.522 29.346 20.551 0.53 8.62 223 ASP B CA 1
ATOM 7651 C C . ASP B 1 223 ? 18.292 30.017 19.970 1.00 8.17 223 ASP B C 1
ATOM 7652 O O . ASP B 1 223 ? 17.483 30.548 20.711 1.00 9.10 223 ASP B O 1
ATOM 7669 N N . TRP B 1 224 ? 18.142 30.016 18.646 1.00 7.39 224 TRP B N 1
ATOM 7670 C CA . TRP B 1 224 ? 16.933 30.603 18.077 1.00 7.03 224 TRP B CA 1
ATOM 7671 C C . TRP B 1 224 ? 15.732 29.719 18.405 1.00 6.56 224 TRP B C 1
ATOM 7672 O O . TRP B 1 224 ? 15.831 28.494 18.355 1.00 6.98 224 TRP B O 1
ATOM 7693 N N . VAL B 1 225 ? 14.597 30.332 18.717 1.00 6.46 225 VAL B N 1
ATOM 7694 C CA . VAL B 1 225 ? 13.366 29.557 18.819 1.00 6.00 225 VAL B CA 1
ATOM 7695 C C . VAL B 1 225 ? 12.818 29.429 17.396 1.00 6.30 225 VAL B C 1
ATOM 7696 O O . VAL B 1 225 ? 12.564 30.443 16.732 1.00 8.30 225 VAL B O 1
ATOM 7709 N N . VAL B 1 226 ? 12.681 28.185 16.931 1.00 5.77 226 VAL B N 1
ATOM 7710 C CA A VAL B 1 226 ? 12.278 27.916 15.568 0.19 5.89 226 VAL B CA 1
ATOM 7711 C CA B VAL B 1 226 ? 12.326 27.876 15.552 0.81 5.88 226 VAL B CA 1
ATOM 7712 C C . VAL B 1 226 ? 11.194 26.846 15.525 1.00 5.58 226 VAL B C 1
ATOM 7713 O O . VAL B 1 226 ? 11.202 25.863 16.278 1.00 6.08 226 VAL B O 1
ATOM 7738 N N . GLY B 1 227 ? 10.243 27.042 14.632 1.00 5.71 227 GLY B N 1
ATOM 7739 C CA . GLY B 1 227 ? 9.237 26.031 14.363 1.00 6.09 227 GLY B CA 1
ATOM 7740 C C . GLY B 1 227 ? 8.950 26.050 12.873 1.00 5.81 227 GLY B C 1
ATOM 7741 O O . GLY B 1 227 ? 9.000 27.110 12.248 1.00 6.83 227 GLY B O 1
ATOM 7745 N N . GLU B 1 228 ? 8.651 24.890 12.296 1.00 5.61 228 GLU B N 1
ATOM 7746 C CA . GLU B 1 228 ? 8.458 24.850 10.858 1.00 5.70 228 GLU B CA 1
ATOM 7747 C C . GLU B 1 228 ? 7.708 23.598 10.435 1.00 5.14 228 GLU B C 1
ATOM 7748 O O . GLU B 1 228 ? 7.536 22.654 11.210 1.00 5.79 228 GLU B O 1
ATOM 7760 N N . LYS B 1 229 ? 7.263 23.644 9.185 1.00 5.41 229 LYS B N 1
ATOM 7761 C CA . LYS B 1 229 ? 6.584 22.552 8.506 1.00 5.41 229 LYS B CA 1
ATOM 7762 C C . LYS B 1 229 ? 7.274 22.322 7.163 1.00 5.23 229 LYS B C 1
ATOM 7763 O O . LYS B 1 229 ? 7.371 23.235 6.336 1.00 5.55 229 LYS B O 1
ATOM 7782 N N . THR B 1 230 ? 7.696 21.088 6.927 1.00 5.67 230 THR B N 1
ATOM 7783 C CA . THR B 1 230 ? 8.349 20.682 5.696 1.00 5.77 230 THR B CA 1
ATOM 7784 C C . THR B 1 230 ? 7.348 20.284 4.603 1.00 5.70 230 THR B C 1
ATOM 7785 O O . THR B 1 230 ? 6.190 19.968 4.875 1.00 6.22 230 THR B O 1
ATOM 7796 N N . GLY B 1 231 ? 7.852 20.260 3.379 1.00 6.08 231 GLY B N 1
ATOM 7797 C CA . GLY B 1 231 ? 7.169 19.622 2.276 1.00 6.31 231 GLY B CA 1
ATOM 7798 C C . GLY B 1 231 ? 8.171 18.966 1.340 1.00 7.00 231 GLY B C 1
ATOM 7799 O O . GLY B 1 231 ? 9.313 19.413 1.227 1.00 8.06 231 GLY B O 1
ATOM 7803 N N . THR B 1 232 ? 7.752 17.892 0.682 1.00 8.20 232 THR B N 1
ATOM 7804 C CA . THR B 1 232 ? 8.539 17.216 -0.342 1.00 9.29 232 THR B CA 1
ATOM 7805 C C . THR B 1 232 ? 7.626 16.904 -1.509 1.00 10.26 232 THR B C 1
ATOM 7806 O O . THR B 1 232 ? 6.606 16.252 -1.315 1.00 12.13 232 THR B O 1
ATOM 7817 N N . CYS B 1 233 ? 8.006 17.351 -2.707 1.00 9.84 233 CYS B N 1
ATOM 7818 C CA . CYS B 1 233 ? 7.216 17.143 -3.904 1.00 10.08 233 CYS B CA 1
ATOM 7819 C C . CYS B 1 233 ? 7.997 16.301 -4.896 1.00 10.25 233 CYS B C 1
ATOM 7820 O O . CYS B 1 233 ? 9.229 16.329 -4.938 1.00 10.26 233 CYS B O 1
ATOM 7828 N N . ALA B 1 234 ? 7.270 15.561 -5.724 1.00 10.64 234 ALA B N 1
ATOM 7829 C CA . ALA B 1 234 ? 7.878 14.880 -6.850 1.00 10.77 234 ALA B CA 1
ATOM 7830 C C . ALA B 1 234 ? 8.553 15.927 -7.738 1.00 10.31 234 ALA B C 1
ATOM 7831 O O . ALA B 1 234 ? 8.318 17.127 -7.597 1.00 10.81 234 ALA B O 1
ATOM 7838 N N . ASN B 1 235 ? 9.433 15.477 -8.622 1.00 10.27 235 ASN B N 1
ATOM 7839 C CA . ASN B 1 235 ? 10.162 16.366 -9.523 1.00 10.90 235 ASN B CA 1
ATOM 7840 C C . ASN B 1 235 ? 11.062 17.352 -8.776 1.00 10.46 235 ASN B C 1
ATOM 7841 O O . ASN B 1 235 ? 11.385 18.428 -9.269 1.00 11.66 235 ASN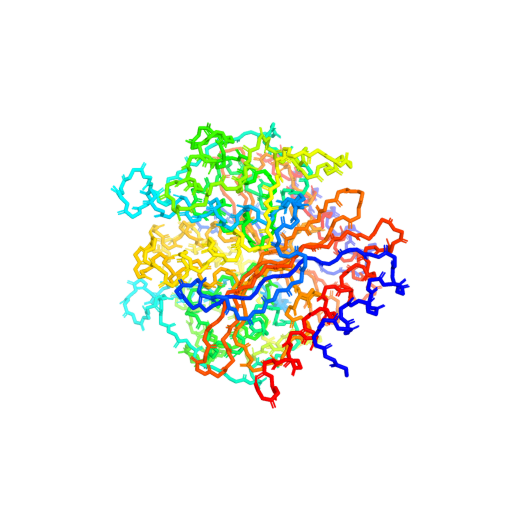 B O 1
ATOM 7852 N N . GLY B 1 236 ? 11.489 16.952 -7.584 1.00 9.26 236 GLY B N 1
ATOM 7853 C CA . GLY B 1 236 ? 12.556 17.646 -6.901 1.00 8.89 236 GLY B CA 1
ATOM 7854 C C . GLY B 1 236 ? 12.172 18.779 -5.975 1.00 8.35 236 GLY B C 1
ATOM 7855 O O . GLY B 1 236 ? 13.031 19.590 -5.655 1.00 9.18 236 GLY B O 1
ATOM 7859 N N . GLY B 1 237 ? 10.933 18.840 -5.506 1.00 7.93 237 GLY B N 1
ATOM 7860 C CA . GLY B 1 237 ? 10.550 19.898 -4.587 1.00 7.95 237 GLY B CA 1
ATOM 7861 C C . GLY B 1 237 ? 10.942 19.583 -3.146 1.00 7.38 237 GLY B C 1
ATOM 7862 O O . GLY B 1 237 ? 10.700 18.479 -2.662 1.00 8.26 237 GLY B O 1
ATOM 7866 N N . ARG B 1 238 ? 11.521 20.554 -2.444 1.00 6.99 238 ARG B N 1
ATOM 7867 C CA . ARG B 1 238 ? 11.831 20.387 -1.023 1.00 6.95 238 ARG B CA 1
ATOM 7868 C C . ARG B 1 238 ? 11.684 21.741 -0.351 1.00 6.42 238 ARG B C 1
ATOM 7869 O O . ARG B 1 238 ? 12.361 22.712 -0.733 1.00 6.85 238 ARG B O 1
ATOM 7890 N N . ASN B 1 239 ? 10.770 21.808 0.610 1.00 6.04 239 ASN B N 1
ATOM 7891 C CA . ASN B 1 239 ? 10.285 23.077 1.134 1.00 6.22 239 ASN B CA 1
ATOM 7892 C C . ASN B 1 239 ? 10.279 23.076 2.661 1.00 5.77 239 ASN B C 1
ATOM 7893 O O . ASN B 1 239 ? 10.203 22.011 3.275 1.00 6.03 239 ASN B O 1
ATOM 7904 N N . ASP B 1 240 ? 10.285 24.265 3.255 1.00 5.93 240 ASP B N 1
ATOM 7905 C CA . ASP B 1 240 ? 10.204 24.373 4.722 1.00 5.94 240 ASP B CA 1
ATOM 7906 C C . ASP B 1 240 ? 9.731 25.791 5.032 1.00 5.77 240 ASP B C 1
ATOM 7907 O O . ASP B 1 240 ? 10.318 26.757 4.529 1.00 6.19 240 ASP B O 1
ATOM 7916 N N . ILE B 1 241 ? 8.649 25.900 5.799 1.00 5.50 241 ILE B N 1
ATOM 7917 C CA . ILE B 1 241 ? 8.082 27.200 6.147 1.00 5.90 241 ILE B CA 1
ATOM 7918 C C . ILE B 1 241 ? 7.875 27.276 7.648 1.00 5.56 241 ILE B C 1
ATOM 7919 O O . ILE B 1 241 ? 7.620 26.258 8.286 1.00 6.16 241 ILE B O 1
ATOM 7935 N N . GLY B 1 242 ? 7.960 28.470 8.216 1.00 5.81 242 GLY B N 1
ATOM 7936 C CA . GLY B 1 242 ? 7.759 28.586 9.650 1.00 6.08 242 GLY B CA 1
ATOM 7937 C C . GLY B 1 242 ? 8.222 29.915 10.185 1.00 5.85 242 GLY B C 1
ATOM 7938 O O . GLY B 1 242 ? 8.048 30.952 9.538 1.00 6.26 242 GLY B O 1
ATOM 7942 N N . PHE B 1 243 ? 8.786 29.893 11.385 1.00 6.02 243 PHE B N 1
ATOM 7943 C CA . PHE B 1 243 ? 9.177 31.112 12.065 1.00 6.13 243 PHE B CA 1
ATOM 7944 C C . PHE B 1 243 ? 10.488 30.897 12.794 1.00 6.25 243 PHE B C 1
ATOM 7945 O O . PHE B 1 243 ? 10.877 29.764 13.099 1.00 6.38 243 PHE B O 1
ATOM 7962 N N . PHE B 1 244 ? 11.152 32.009 13.102 1.00 6.38 244 PHE B N 1
ATOM 7963 C CA . PHE B 1 244 ? 12.262 31.980 14.036 1.00 6.50 244 PHE B CA 1
ATOM 7964 C C . PHE B 1 244 ? 12.290 33.273 14.840 1.00 6.53 244 PHE B C 1
ATOM 7965 O O . PHE B 1 244 ? 11.868 34.342 14.371 1.00 7.43 244 PHE B O 1
ATOM 7982 N N . LYS B 1 245 ? 12.784 33.143 16.065 1.00 6.81 245 LYS B N 1
ATOM 7983 C CA . LYS B 1 245 ? 12.976 34.259 16.976 1.00 7.87 245 LYS B CA 1
ATOM 7984 C C . LYS B 1 245 ? 14.467 34.368 17.246 1.00 8.36 245 LYS B C 1
ATOM 7985 O O . LYS B 1 245 ? 15.074 33.416 17.749 1.00 9.05 245 LYS B O 1
ATOM 8004 N N . ALA B 1 246 ? 15.027 35.536 16.912 1.00 9.41 246 ALA B N 1
ATOM 8005 C CA . ALA B 1 246 ? 16.458 35.852 17.001 1.00 11.33 246 ALA B CA 1
ATOM 8006 C C . ALA B 1 246 ? 16.692 37.342 17.330 1.00 12.26 246 ALA B C 1
ATOM 8007 O O . ALA B 1 246 ? 16.004 38.210 16.795 1.00 13.22 246 ALA B O 1
ATOM 8014 N N . GLN B 1 247 ? 17.705 37.631 18.147 1.00 14.14 247 GLN B N 1
ATOM 8015 C CA . GLN B 1 247 ? 18.060 39.005 18.506 1.00 16.42 247 GLN B CA 1
ATOM 8016 C C . GLN B 1 247 ? 16.837 39.794 18.976 1.00 15.19 247 GLN B C 1
ATOM 8017 O O . GLN B 1 247 ? 16.648 40.968 18.629 1.00 15.78 247 GLN B O 1
ATOM 8031 N N . GLU B 1 248 ? 16.011 39.107 19.759 1.00 14.22 248 GLU B N 1
ATOM 8032 C CA . GLU B 1 248 ? 14.829 39.695 20.390 1.00 14.41 248 GLU B CA 1
ATOM 8033 C C . GLU B 1 248 ? 13.797 40.162 19.368 1.00 13.71 248 GLU B C 1
ATOM 8034 O O . GLU B 1 248 ? 12.977 41.043 19.655 1.00 14.99 248 GLU B O 1
ATOM 8046 N N . ARG B 1 249 ? 13.847 39.537 18.193 1.00 12.64 249 ARG B N 1
ATOM 8047 C CA . ARG B 1 249 ? 12.950 39.838 17.079 1.00 13.42 249 ARG B CA 1
ATOM 8048 C C . ARG B 1 249 ? 12.364 38.568 16.505 1.00 12.20 249 ARG B C 1
ATOM 8049 O O . ARG B 1 249 ? 13.003 37.519 16.491 1.00 12.57 249 ARG B O 1
ATOM 8070 N N . ASP B 1 250 ? 11.140 38.700 16.008 1.00 10.59 250 ASP B N 1
ATOM 8071 C CA A ASP B 1 250 ? 10.399 37.597 15.418 0.65 10.05 250 ASP B CA 1
ATOM 8072 C CA B ASP B 1 250 ? 10.401 37.597 15.412 0.35 9.73 250 ASP B CA 1
ATOM 8073 C C . ASP B 1 250 ? 10.355 37.732 13.900 1.00 8.61 250 ASP B C 1
ATOM 8074 O O . ASP B 1 250 ? 10.202 38.836 13.360 1.00 9.23 250 ASP B O 1
ATOM 8091 N N . TYR B 1 251 ? 10.447 36.592 13.224 1.00 7.72 251 TYR B N 1
ATOM 8092 C CA . TYR B 1 251 ? 10.418 36.534 11.772 1.00 7.81 251 TYR B CA 1
ATOM 8093 C C . TYR B 1 251 ? 9.559 35.353 11.309 1.00 7.67 251 TYR B C 1
ATOM 8094 O O . TYR B 1 251 ? 9.480 34.322 11.967 1.00 9.22 251 TYR B O 1
ATOM 8112 N N . ALA B 1 252 ? 8.924 35.528 10.159 1.00 7.02 252 ALA B N 1
ATOM 8113 C CA . ALA B 1 252 ? 8.296 34.424 9.440 1.00 6.77 252 ALA B CA 1
ATOM 8114 C C . ALA B 1 252 ? 9.095 34.166 8.169 1.00 6.45 252 ALA B C 1
ATOM 8115 O O . ALA B 1 252 ? 9.612 35.098 7.553 1.00 7.76 252 ALA B O 1
ATOM 8122 N N . VAL B 1 253 ? 9.195 32.901 7.783 1.00 6.52 253 VAL B N 1
ATOM 8123 C CA . VAL B 1 253 ? 10.021 32.506 6.665 1.00 6.85 253 VAL B CA 1
ATOM 8124 C C . VAL B 1 253 ? 9.346 31.417 5.835 1.00 6.48 253 VAL B C 1
ATOM 8125 O O . VAL B 1 253 ? 8.695 30.511 6.368 1.00 6.75 253 VAL B O 1
ATOM 8138 N N . ALA B 1 254 ? 9.506 31.519 4.516 1.00 6.52 254 ALA B N 1
ATOM 8139 C CA . ALA B 1 254 ? 9.088 30.460 3.617 1.00 6.57 254 ALA B CA 1
ATOM 8140 C C . ALA B 1 254 ? 10.209 30.174 2.651 1.00 6.37 254 ALA B C 1
ATOM 8141 O O . ALA B 1 254 ? 10.715 31.092 2.001 1.00 7.35 254 ALA B O 1
ATOM 8148 N N . VAL B 1 255 ? 10.571 28.897 2.546 1.00 6.31 255 VAL B N 1
ATOM 8149 C CA . VAL B 1 255 ? 11.589 28.417 1.635 1.00 6.52 255 VAL B CA 1
ATOM 8150 C C . VAL B 1 255 ? 10.995 27.293 0.770 1.00 6.49 255 VAL B C 1
ATOM 8151 O O . VAL B 1 255 ? 10.490 26.290 1.286 1.00 6.81 255 VAL B O 1
ATOM 8164 N N . TYR B 1 256 ? 11.064 27.495 -0.547 1.00 6.30 256 TYR B N 1
ATOM 8165 C CA . TYR B 1 256 ? 10.624 26.524 -1.541 1.00 6.73 256 TYR B CA 1
ATOM 8166 C C . TYR B 1 256 ? 11.790 26.286 -2.468 1.00 6.96 256 TYR B C 1
ATOM 8167 O O . TYR B 1 256 ? 12.388 27.237 -2.952 1.00 8.37 256 TYR B O 1
ATOM 8185 N N . THR B 1 257 ? 12.131 25.028 -2.729 1.00 6.76 257 THR B N 1
ATOM 8186 C CA . THR B 1 257 ? 13.207 24.729 -3.659 1.00 7.37 257 THR B CA 1
ATOM 8187 C C . THR B 1 257 ? 12.806 23.651 -4.637 1.00 7.84 257 THR B C 1
ATOM 8188 O O . THR B 1 257 ? 11.996 22.790 -4.313 1.00 8.44 257 THR B O 1
ATOM 8199 N N . THR B 1 258 ? 13.410 23.718 -5.820 1.00 7.94 258 THR B N 1
ATOM 8200 C CA . THR B 1 258 ? 13.214 22.736 -6.867 1.00 8.62 258 THR B CA 1
ATOM 8201 C C . THR B 1 258 ? 14.583 22.335 -7.380 1.00 8.59 258 THR B C 1
ATOM 8202 O O . THR B 1 258 ? 15.327 23.171 -7.883 1.00 9.36 258 THR B O 1
ATOM 8213 N N . ALA B 1 259 ? 14.905 21.050 -7.271 1.00 8.86 259 ALA B N 1
ATOM 8214 C CA . ALA B 1 259 ? 16.213 20.548 -7.667 1.00 9.42 259 ALA B CA 1
ATOM 8215 C C . ALA B 1 259 ? 16.034 19.138 -8.205 1.00 9.76 259 ALA B C 1
ATOM 8216 O O . ALA B 1 259 ? 16.225 18.158 -7.487 1.00 10.10 259 ALA B O 1
ATOM 8223 N N . PRO B 1 260 ? 15.650 19.024 -9.478 1.00 11.05 260 PRO B N 1
ATOM 8224 C CA . PRO B 1 260 ? 15.243 17.723 -10.012 1.00 12.10 260 PRO B CA 1
ATOM 8225 C C . PRO B 1 260 ? 16.328 16.650 -9.997 1.00 12.24 260 PRO B C 1
ATOM 8226 O O . PRO B 1 260 ? 15.990 15.465 -9.922 1.00 13.71 260 PRO B O 1
ATOM 8237 N N . LYS B 1 261 ? 17.597 17.034 -10.077 1.00 12.35 261 LYS B N 1
ATOM 8238 C CA . LYS B 1 261 ? 18.666 16.048 -10.216 1.00 14.21 261 LYS B CA 1
ATOM 8239 C C . LYS B 1 261 ? 19.390 15.719 -8.909 1.00 13.27 261 LYS B C 1
ATOM 8240 O O . LYS B 1 261 ? 20.212 14.810 -8.878 1.00 14.24 261 LYS B O 1
ATOM 8259 N N . LEU B 1 262 ? 19.106 16.439 -7.833 1.00 11.80 262 LEU B N 1
ATOM 8260 C CA . LEU B 1 262 ? 19.683 16.106 -6.539 1.00 10.94 262 LEU B CA 1
ATOM 8261 C C . LEU B 1 262 ? 19.002 14.877 -5.945 1.00 11.28 262 LEU B C 1
ATOM 8262 O O . LEU B 1 262 ? 17.845 14.595 -6.245 1.00 11.73 262 LEU B O 1
ATOM 8278 N N . SER B 1 263 ? 19.708 14.161 -5.077 1.00 11.29 263 SER B N 1
ATOM 8279 C CA . SER B 1 263 ? 19.087 13.097 -4.297 1.00 11.95 263 SER B CA 1
ATOM 8280 C C . SER B 1 263 ? 18.284 13.703 -3.151 1.00 11.03 263 SER B C 1
ATOM 8281 O O . SER B 1 263 ? 18.431 14.888 -2.838 1.00 10.74 263 SER B O 1
ATOM 8289 N N . ALA B 1 264 ? 17.457 12.890 -2.499 1.00 11.02 264 ALA B N 1
ATOM 8290 C CA . ALA B 1 264 ? 16.653 13.370 -1.379 1.00 10.88 264 ALA B CA 1
ATOM 8291 C C . ALA B 1 264 ? 17.548 13.944 -0.279 1.00 10.57 264 ALA B C 1
ATOM 8292 O O . ALA B 1 264 ? 17.263 15.011 0.272 1.00 10.34 264 ALA B O 1
ATOM 8299 N N . VAL B 1 265 ? 18.640 13.258 0.036 1.00 11.02 265 VAL B N 1
ATOM 8300 C CA . VAL B 1 265 ? 19.547 13.747 1.064 1.00 11.03 265 VAL B CA 1
ATOM 8301 C C . VAL B 1 265 ? 20.217 15.047 0.621 1.00 9.83 265 VAL B C 1
ATOM 8302 O O . VAL B 1 265 ? 20.363 15.970 1.414 1.00 9.53 265 VAL B O 1
ATOM 8315 N N . GLU B 1 266 ? 20.624 15.137 -0.640 1.00 9.60 266 GLU B N 1
ATOM 8316 C CA . GLU B 1 266 ? 21.190 16.383 -1.149 1.00 9.54 266 GLU B CA 1
ATOM 8317 C C . GLU B 1 266 ? 20.204 17.559 -1.089 1.00 8.77 266 GLU B C 1
ATOM 8318 O O . GLU B 1 266 ? 20.606 18.701 -0.889 1.00 8.81 266 GLU B O 1
ATOM 8330 N N . ARG B 1 267 ? 18.917 17.298 -1.274 1.00 8.58 267 ARG B N 1
ATOM 8331 C CA . ARG B 1 267 ? 17.920 18.368 -1.179 1.00 8.00 267 ARG B CA 1
ATOM 8332 C C . ARG B 1 267 ? 17.791 18.830 0.270 1.00 7.90 267 ARG B C 1
ATOM 8333 O O . ARG B 1 267 ? 17.630 20.016 0.521 1.00 7.99 267 ARG B O 1
ATOM 8354 N N . ASP B 1 268 ? 17.855 17.905 1.226 1.00 7.90 268 ASP B N 1
ATOM 8355 C CA . ASP B 1 268 ? 17.887 18.298 2.639 1.00 8.09 268 ASP B CA 1
ATOM 8356 C C . ASP B 1 268 ? 19.091 19.200 2.894 1.00 7.99 268 ASP B C 1
ATOM 8357 O O . ASP B 1 268 ? 18.964 20.232 3.545 1.00 8.20 268 ASP B O 1
ATOM 8366 N N . GLU B 1 269 ? 20.255 18.816 2.379 1.00 8.20 269 GLU B N 1
ATOM 8367 C CA . GLU B 1 269 ? 21.464 19.611 2.556 1.00 8.56 269 GLU B CA 1
ATOM 8368 C C . GLU B 1 269 ? 21.284 20.997 1.947 1.00 8.17 269 GLU B C 1
ATOM 8369 O O . GLU B 1 269 ? 21.737 21.987 2.523 1.00 8.50 269 GLU B O 1
ATOM 8381 N N . LEU B 1 270 ? 20.647 21.076 0.783 1.00 7.84 270 LEU B N 1
ATOM 8382 C CA . LEU B 1 270 ? 20.419 22.358 0.137 1.00 8.11 270 LEU B CA 1
ATOM 8383 C C . LEU B 1 270 ? 19.584 23.259 1.042 1.00 7.50 270 LEU B C 1
ATOM 8384 O O . LEU B 1 270 ? 19.906 24.431 1.224 1.00 7.83 270 LEU B O 1
ATOM 8400 N N . VAL B 1 271 ? 18.501 22.732 1.602 1.00 7.41 271 VAL B N 1
ATOM 8401 C CA . VAL B 1 271 ? 17.651 23.546 2.447 1.00 7.18 271 VAL B CA 1
ATOM 8402 C C . VAL B 1 271 ? 18.390 23.965 3.727 1.00 7.60 271 VAL B C 1
ATOM 8403 O O . VAL B 1 271 ? 18.276 25.112 4.155 1.00 7.61 271 VAL B O 1
ATOM 8416 N N . ALA B 1 272 ? 19.169 23.063 4.320 1.00 7.65 272 ALA B N 1
ATOM 8417 C CA . ALA B 1 272 ? 19.997 23.434 5.468 1.00 8.32 272 ALA B CA 1
ATOM 8418 C C . ALA B 1 272 ? 20.970 24.556 5.099 1.00 8.32 272 ALA B C 1
ATOM 8419 O O . ALA B 1 272 ? 21.188 25.484 5.884 1.00 8.80 272 ALA B O 1
ATOM 8426 N N . SER B 1 273 ? 21.559 24.479 3.912 1.00 8.28 273 SER B N 1
ATOM 8427 C CA . SER B 1 273 ? 22.471 25.520 3.453 1.00 8.51 273 SER B CA 1
ATOM 8428 C C . SER B 1 273 ? 21.757 26.853 3.228 1.00 8.43 273 SER B C 1
ATOM 8429 O O . SER B 1 273 ? 22.326 27.913 3.494 1.00 9.05 273 SER B O 1
ATOM 8437 N N . VAL B 1 274 ? 20.520 26.815 2.739 1.00 7.89 274 VAL B N 1
ATOM 8438 C CA . VAL B 1 274 ? 19.715 28.026 2.677 1.00 7.97 274 VAL B CA 1
ATOM 8439 C C . VAL B 1 274 ? 19.504 28.583 4.088 1.00 7.80 274 VAL B C 1
ATOM 8440 O O . VAL B 1 274 ? 19.568 29.800 4.287 1.00 8.24 274 VAL B O 1
ATOM 8453 N N . GLY B 1 275 ? 19.260 27.699 5.055 1.00 7.98 275 GLY B N 1
ATOM 8454 C CA . GLY B 1 275 ? 19.215 28.111 6.446 1.00 8.40 275 GLY B CA 1
ATOM 8455 C C . GLY B 1 275 ? 20.468 28.862 6.861 1.00 8.67 275 GLY B C 1
ATOM 8456 O O . GLY B 1 275 ? 20.368 29.890 7.525 1.00 8.78 275 GLY B O 1
ATOM 8460 N N . GLN B 1 276 ? 21.640 28.363 6.466 1.00 9.13 276 GLN B N 1
ATOM 8461 C CA . GLN B 1 276 ? 22.905 29.035 6.797 1.00 9.57 276 GLN B CA 1
ATOM 8462 C C . GLN B 1 276 ? 22.994 30.421 6.144 1.00 9.11 276 GLN B C 1
ATOM 8463 O O . GLN B 1 276 ? 23.496 31.363 6.754 1.00 9.90 276 GLN B O 1
ATOM 8477 N N . VAL B 1 277 ? 22.511 30.550 4.910 1.00 9.07 277 VAL B N 1
ATOM 8478 C CA . VAL B 1 277 ? 22.508 31.847 4.227 1.00 9.43 277 VAL B CA 1
ATOM 8479 C C . VAL B 1 277 ? 21.600 32.827 4.966 1.00 9.37 277 VAL B C 1
ATOM 8480 O O . VAL B 1 277 ? 21.946 34.000 5.142 1.00 10.36 277 VAL B O 1
ATOM 8493 N N . ILE B 1 278 ? 20.429 32.354 5.383 1.00 9.19 278 ILE B N 1
ATOM 8494 C CA . ILE B 1 278 ? 19.528 33.152 6.196 1.00 9.32 278 ILE B CA 1
ATOM 8495 C C . ILE B 1 278 ? 20.209 33.555 7.518 1.00 9.80 278 ILE B C 1
ATOM 8496 O O . ILE B 1 278 ? 20.147 34.714 7.901 1.00 10.92 278 ILE B O 1
ATOM 8512 N N . THR B 1 279 ? 20.865 32.610 8.190 1.00 9.99 279 THR B N 1
ATOM 8513 C CA . THR B 1 279 ? 21.559 32.897 9.445 1.00 10.36 279 THR B CA 1
ATOM 8514 C C . THR B 1 279 ? 22.551 34.038 9.259 1.00 11.17 279 THR B C 1
ATOM 8515 O O . THR B 1 279 ? 22.593 34.976 10.053 1.00 11.93 279 THR B O 1
ATOM 8526 N N . GLN B 1 280 ? 23.346 33.968 8.205 1.00 11.98 280 GLN B N 1
ATOM 8527 C CA A GLN B 1 280 ? 24.361 34.979 7.960 0.47 13.16 280 GLN B CA 1
ATOM 8528 C CA B GLN B 1 280 ? 24.361 34.984 8.026 0.53 13.06 280 GLN B CA 1
ATOM 8529 C C . GLN B 1 280 ? 23.720 36.341 7.727 1.00 13.19 280 GLN B C 1
ATOM 8530 O O . GLN B 1 280 ? 24.208 37.363 8.212 1.00 13.87 280 GLN B O 1
ATOM 8557 N N . LEU B 1 281 ? 22.623 36.374 6.974 1.00 13.39 281 LEU B N 1
ATOM 8558 C CA A LEU B 1 281 ? 21.922 37.642 6.765 0.56 14.13 281 LEU B CA 1
ATOM 8559 C CA B LEU B 1 281 ? 21.911 37.629 6.754 0.44 14.15 281 LEU B CA 1
ATOM 8560 C C . LEU B 1 281 ? 21.428 38.228 8.079 1.00 14.22 281 LEU B C 1
ATOM 8561 O O . LEU B 1 281 ? 21.673 39.393 8.386 1.00 15.08 281 LEU B O 1
ATOM 8592 N N . ILE B 1 282 ? 20.710 37.433 8.853 1.00 14.17 282 ILE B N 1
ATOM 8593 C CA . ILE B 1 282 ? 20.143 37.921 10.099 1.00 15.00 282 ILE B CA 1
ATOM 8594 C C . ILE B 1 282 ? 21.230 38.409 11.065 1.00 17.19 282 ILE B C 1
ATOM 8595 O O . ILE B 1 282 ? 21.079 39.450 11.694 1.00 18.65 282 ILE B O 1
ATOM 8611 N N . LEU B 1 283 ? 22.323 37.663 11.177 1.00 18.90 283 LEU B N 1
ATOM 8612 C CA . LEU B 1 283 ? 23.388 38.042 12.100 1.00 21.21 283 LEU B CA 1
ATOM 8613 C C . LEU B 1 283 ? 24.110 39.310 11.630 1.00 23.28 283 LEU B C 1
ATOM 8614 O O . LEU B 1 283 ? 24.799 39.956 12.417 1.00 23.34 283 LEU B O 1
ATOM 8630 N N . SER B 1 284 ? 23.926 39.672 10.362 1.00 25.23 284 SER B N 1
ATOM 8631 C CA A SER B 1 284 ? 24.533 40.864 9.774 0.43 26.81 284 SER B CA 1
ATOM 8632 C CA B SER B 1 284 ? 24.545 40.877 9.817 0.57 26.92 284 SER B CA 1
ATOM 8633 C C . SER B 1 284 ? 23.534 42.015 9.688 1.00 28.22 284 SER B C 1
ATOM 8634 O O . SER B 1 284 ? 23.896 43.133 9.325 1.00 28.90 284 SER B O 1
ATOM 8649 N N . THR B 1 285 ? 22.268 41.737 9.990 1.00 30.23 285 THR B N 1
ATOM 8650 C CA . THR B 1 285 ? 21.229 42.762 9.904 1.00 31.94 285 THR B CA 1
ATOM 8651 C C . THR B 1 285 ? 21.245 43.642 11.150 1.00 32.51 285 THR B C 1
ATOM 8652 O O . THR B 1 285 ? 20.775 43.238 12.212 1.00 32.88 285 THR B O 1
#